Protein AF-0000000075862218 (afdb_homodimer)

Sequence (554 aa):
MSHSSHFPHQEPYKLECKPVGLCVIINNKNFMKKKPREGTDKDAESLAEVFSWLGFRILMCEDQESEKMKATLQYFASPGDLSQLQEFSAKEWSGSEFIDPQKAPEHGDAFICCVLSHGELGEVSGIDDKHLSIKEITRTFRETEDSPLTGKPKVFLIQACQGSMTPPGVKSAEQNLQCDSSKPETTADLVNVLVAIATVEDYKAGRDPYHGSWFIQSVCQKLKEGCLKGENISEIFTSVTDEVSKKDGRTKEGPFKQVPEIRSTLTKSLVLSPHHKMSHSSHFPHQEPYKLECKPVGLCVIINNKNFMKKKPREGTDKDAESLAEVFSWLGFRILMCEDQESEKMKATLQYFASPGDLSQLQEFSAKEWSGSEFIDPQKAPEHGDAFICCVLSHGELGEVSGIDDKHLSIKEITRTFRETEDSPLTGKPKVFLIQACQGSMTPPGVKSAEQNLQCDSSKPETTADLVNVLVAIATVEDYKAGRDPYHGSWFIQSVCQKLKEGCLKGENISEIFTSVTDEVSKKDGRTKEGPFKQVPEIRSTLTKSLVLSPHHK

Nearest PDB structures (foldseek):
  4ps1-assembly1_A  TM=8.649E-01  e=5.155E-24  Homo sapiens
  4ps1-assembly4_D  TM=8.665E-01  e=8.405E-24  Homo sapiens
  4jj7-assembly1_A  TM=8.562E-01  e=5.825E-24  Homo sapiens
  4m9r-assembly1_A  TM=9.096E-01  e=5.940E-23  Caenorhabditis elegans
  4ps1-assembly2_B  TM=8.650E-01  e=1.549E-23  Homo sapiens

Radius of gyration: 23.6 Å; Cα contacts (8 Å, |Δi|>4): 1228; chains: 2; bounding box: 57×70×73 Å

InterPro domains:
  IPR001309 Peptidase C14, p20 domain [PS50208] (19-165)
  IPR002138 Peptidase C14, caspase non-catalytic subunit p10 [PS50207] (192-274)
  IPR011600 Peptidase C14, caspase domain [PF00656] (21-78)
  IPR011600 Peptidase C14, caspase domain [PF00656] (104-270)
  IPR015917 Peptidase C14A, caspase catalytic domain [PR00376] (19-32)
  IPR015917 Peptidase C14A, caspase catalytic domain [PR00376] (146-164)
  IPR015917 Peptidase C14A, caspase catalytic domain [PR00376] (205-216)
  IPR015917 Peptidase C14A, caspase catalytic domain [PR00376] (264-273)
  IPR015917 Peptidase C14A, caspase catalytic domain [SM00115] (12-274)
  IPR029030 Caspase-like domain superfamily [SSF52129] (11-274)
  IPR033139 Peptidase family C14A, cysteine active site [PS01122] (152-163)

Structure (mmCIF, N/CA/C/O backbone):
data_AF-0000000075862218-model_v1
#
loop_
_entity.id
_entity.type
_entity.pdbx_description
1 polymer Caspase-8-like
#
loop_
_atom_site.group_PDB
_atom_site.id
_atom_site.type_symbol
_atom_site.label_atom_id
_atom_site.label_alt_id
_atom_site.label_comp_id
_atom_site.label_asym_id
_atom_site.label_entity_id
_atom_site.label_seq_id
_atom_site.pdbx_PDB_ins_code
_atom_site.Cartn_x
_atom_site.Cartn_y
_atom_site.Cartn_z
_atom_site.occupancy
_atom_site.B_iso_or_equiv
_atom_site.auth_seq_id
_atom_site.auth_comp_id
_atom_site.auth_asym_id
_atom_site.auth_atom_id
_atom_site.pdbx_PDB_model_num
ATOM 1 N N . MET A 1 1 ? 27.031 -26.641 18.266 1 25.59 1 MET A N 1
ATOM 2 C CA . MET A 1 1 ? 27.125 -25.188 18.453 1 25.59 1 MET A CA 1
ATOM 3 C C . MET A 1 1 ? 26.062 -24.453 17.641 1 25.59 1 MET A C 1
ATOM 5 O O . MET A 1 1 ? 26.094 -24.516 16.406 1 25.59 1 MET A O 1
ATOM 9 N N . SER A 1 2 ? 24.781 -24.484 18 1 28.08 2 SER A N 1
ATOM 10 C CA . SER A 1 2 ? 23.531 -24.094 17.359 1 28.08 2 SER A CA 1
ATOM 11 C C . SER A 1 2 ? 23.578 -22.641 16.922 1 28.08 2 SER A C 1
ATOM 13 O O . SER A 1 2 ? 23.703 -21.734 17.734 1 28.08 2 SER A O 1
ATOM 15 N N . HIS A 1 3 ? 24.422 -22.312 15.914 1 32.09 3 HIS A N 1
ATOM 16 C CA . HIS A 1 3 ? 24.594 -20.938 15.453 1 32.09 3 HIS A CA 1
ATOM 17 C C . HIS A 1 3 ? 23.234 -20.234 15.32 1 32.09 3 HIS A C 1
ATOM 19 O O . HIS A 1 3 ? 22.422 -20.594 14.461 1 32.09 3 HIS A O 1
ATOM 25 N N . SER A 1 4 ? 22.578 -19.891 16.328 1 35.53 4 SER A N 1
ATOM 26 C CA . SER A 1 4 ? 21.406 -19.016 16.406 1 35.53 4 SER A CA 1
ATOM 27 C C . SER A 1 4 ? 21.547 -17.828 15.453 1 35.53 4 SER A C 1
ATOM 29 O O . SER A 1 4 ? 22.344 -16.922 15.695 1 35.53 4 SER A O 1
ATOM 31 N N . SER A 1 5 ? 21.797 -18 14.156 1 39.19 5 SER A N 1
ATOM 32 C CA . SER A 1 5 ? 21.969 -16.953 13.148 1 39.19 5 SER A CA 1
ATOM 33 C C . SER A 1 5 ? 20.969 -15.828 13.336 1 39.19 5 SER A C 1
ATOM 35 O O . SER A 1 5 ? 19.766 -16.031 13.18 1 39.19 5 SER A O 1
ATOM 37 N N . HIS A 1 6 ? 21.109 -14.977 14.297 1 42.72 6 HIS A N 1
ATOM 38 C CA . HIS A 1 6 ? 20.406 -13.742 14.648 1 42.72 6 HIS A CA 1
ATOM 39 C C . HIS A 1 6 ? 20.219 -12.852 13.422 1 42.72 6 HIS A C 1
ATOM 41 O O . HIS A 1 6 ? 21.188 -12.352 12.859 1 42.72 6 HIS A O 1
ATOM 47 N N . PHE A 1 7 ? 19.438 -13.195 12.562 1 52.91 7 PHE A N 1
ATOM 48 C CA . PHE A 1 7 ? 19.188 -12.289 11.453 1 52.91 7 PHE A CA 1
ATOM 49 C C . PHE A 1 7 ? 18.844 -10.898 11.953 1 52.91 7 PHE A C 1
ATOM 51 O O . PHE A 1 7 ? 18.016 -10.742 12.859 1 52.91 7 PHE A O 1
ATOM 58 N N . PRO A 1 8 ? 19.75 -9.93 11.812 1 53.91 8 PRO A N 1
ATOM 59 C CA . PRO A 1 8 ? 19.469 -8.57 12.281 1 53.91 8 PRO A CA 1
ATOM 60 C C . PRO A 1 8 ? 18.109 -8.055 11.812 1 53.91 8 PRO A C 1
ATOM 62 O O . PRO A 1 8 ? 17.688 -8.359 10.695 1 53.91 8 PRO A O 1
ATOM 65 N N . HIS A 1 9 ? 17.203 -7.855 12.734 1 67.25 9 HIS A N 1
ATOM 66 C CA . HIS A 1 9 ? 15.953 -7.164 12.422 1 67.25 9 HIS A CA 1
ATOM 67 C C . HIS A 1 9 ? 16.219 -5.77 11.875 1 67.25 9 HIS A C 1
ATOM 69 O O . HIS A 1 9 ? 17.203 -5.125 12.25 1 67.25 9 HIS A O 1
ATOM 75 N N . GLN A 1 10 ? 15.602 -5.438 10.812 1 76.31 10 GLN A N 1
ATOM 76 C CA . GLN A 1 10 ? 15.727 -4.082 10.289 1 76.31 10 GLN A CA 1
ATOM 77 C C . GLN A 1 10 ? 15.367 -3.047 11.352 1 76.31 10 GLN A C 1
ATOM 79 O O . GLN A 1 10 ? 14.336 -3.162 12.023 1 76.31 10 GLN A O 1
ATOM 84 N N . GLU A 1 11 ? 16.312 -2.141 11.609 1 88.94 11 GLU A N 1
ATOM 85 C CA . GLU A 1 11 ? 16.109 -1.058 12.562 1 88.94 11 GLU A CA 1
ATOM 86 C C . GLU A 1 11 ? 14.984 -0.128 12.102 1 88.94 11 GLU A C 1
ATOM 88 O O . GLU A 1 11 ? 14.922 0.237 10.922 1 88.94 11 GLU A O 1
ATOM 93 N N . PRO A 1 12 ? 14.109 0.202 13.016 1 95.81 12 PRO A N 1
ATOM 94 C CA . PRO A 1 12 ? 13.055 1.161 12.688 1 95.81 12 PRO A CA 1
ATOM 95 C C . PRO A 1 12 ? 13.594 2.568 12.438 1 95.81 12 PRO A C 1
ATOM 97 O O . PRO A 1 12 ? 14.781 2.828 12.656 1 95.81 12 PRO A O 1
ATOM 100 N N . TYR A 1 13 ? 12.75 3.436 11.867 1 97.69 13 TYR A N 1
ATOM 101 C CA . TYR A 1 13 ? 13.102 4.848 11.758 1 97.69 13 TYR A CA 1
ATOM 102 C C . TYR A 1 13 ? 13.461 5.422 13.125 1 97.69 13 TYR A C 1
ATOM 104 O O . TYR A 1 13 ? 12.797 5.121 14.125 1 97.69 13 TYR A O 1
ATOM 112 N N . LYS A 1 14 ? 14.484 6.234 13.18 1 95.69 14 LYS A N 1
ATOM 113 C CA . LYS A 1 14 ? 14.867 6.906 14.414 1 95.69 14 LYS A CA 1
ATOM 114 C C . LYS A 1 14 ? 14.078 8.203 14.602 1 95.69 14 LYS A C 1
ATOM 116 O O . LYS A 1 14 ? 14.164 9.109 13.781 1 95.69 14 LYS A O 1
ATOM 121 N N . LEU A 1 15 ? 13.305 8.227 15.609 1 96.25 15 LEU A N 1
ATOM 122 C CA . LEU A 1 15 ? 12.516 9.398 15.961 1 96.25 15 LEU A CA 1
ATOM 123 C C . LEU A 1 15 ? 13.016 10.031 17.25 1 96.25 15 LEU A C 1
ATOM 125 O O . LEU A 1 15 ? 12.523 9.711 18.328 1 96.25 15 LEU A O 1
ATOM 129 N N . GLU A 1 16 ? 13.93 10.969 17.141 1 93.88 16 GLU A N 1
ATOM 130 C CA . GLU A 1 16 ? 14.641 11.461 18.312 1 93.88 16 GLU A CA 1
ATOM 131 C C . GLU A 1 16 ? 14.406 12.961 18.516 1 93.88 16 GLU A C 1
ATOM 133 O O . GLU A 1 16 ? 14.633 13.484 19.609 1 93.88 16 GLU A O 1
ATOM 138 N N . CYS A 1 17 ? 13.961 13.602 17.516 1 93.25 17 CYS A N 1
ATOM 139 C CA . CYS A 1 17 ? 13.727 15.039 17.609 1 93.25 17 CYS A CA 1
ATOM 140 C C . CYS A 1 17 ? 12.539 15.336 18.531 1 93.25 17 CYS A C 1
ATOM 142 O O . CYS A 1 17 ? 11.664 14.484 18.719 1 93.25 17 CYS A O 1
ATOM 144 N N . LYS A 1 18 ? 12.586 16.547 19.156 1 93.12 18 LYS A N 1
ATOM 145 C CA . LYS A 1 18 ? 11.461 17.109 19.906 1 93.12 18 LYS A CA 1
ATOM 146 C C . LYS A 1 18 ? 11.102 18.5 19.406 1 93.12 18 LYS A C 1
ATOM 148 O O . LYS A 1 18 ? 11.891 19.438 19.531 1 93.12 18 LYS A O 1
ATOM 153 N N . PRO A 1 19 ? 9.953 18.641 18.828 1 94.56 19 PRO A N 1
ATOM 154 C CA . PRO A 1 19 ? 8.914 17.672 18.484 1 94.56 19 PRO A CA 1
ATOM 155 C C . PRO A 1 19 ? 9.398 16.594 17.516 1 94.56 19 PRO A C 1
ATOM 157 O O . PRO A 1 19 ? 10.328 16.828 16.734 1 94.56 19 PRO A O 1
ATOM 160 N N . VAL A 1 20 ? 8.719 15.438 17.547 1 96.5 20 VAL A N 1
ATOM 161 C CA . VAL A 1 20 ? 9.062 14.289 16.719 1 96.5 20 VAL A CA 1
ATOM 162 C C . VAL A 1 20 ? 9.023 14.68 15.234 1 96.5 20 VAL A C 1
ATOM 164 O O . VAL A 1 20 ? 9.867 14.25 14.453 1 96.5 20 VAL A O 1
ATOM 167 N N . GLY A 1 21 ? 7.984 15.484 14.922 1 96.81 21 GLY A N 1
ATOM 168 C CA . GLY A 1 21 ? 7.805 15.93 13.547 1 96.81 21 GLY A CA 1
ATOM 169 C C . GLY A 1 21 ? 6.648 16.891 13.383 1 96.81 21 GLY A C 1
ATOM 170 O O . GLY A 1 21 ? 6.203 17.516 14.352 1 96.81 21 GLY A O 1
ATOM 171 N N . LEU A 1 22 ? 6.344 17.078 12.164 1 97.38 22 LEU A N 1
ATOM 172 C CA . LEU A 1 22 ? 5.289 18.016 11.789 1 97.38 22 LEU A CA 1
ATOM 173 C C . LEU A 1 22 ? 4.09 17.266 11.211 1 97.38 22 LEU A C 1
ATOM 175 O O . LEU A 1 22 ? 4.254 16.344 10.406 1 97.38 22 LEU A O 1
ATOM 179 N N . CYS A 1 23 ? 2.883 17.578 11.695 1 98.25 23 CYS A N 1
ATOM 180 C CA . CYS A 1 23 ? 1.622 17.125 11.125 1 98.25 23 CYS A CA 1
ATOM 181 C C . CYS A 1 23 ? 0.844 18.281 10.516 1 98.25 23 CYS A C 1
ATOM 183 O O . CYS A 1 23 ? 0.515 19.25 11.211 1 98.25 23 CYS A O 1
ATOM 185 N N . VAL A 1 24 ? 0.596 18.203 9.258 1 98.19 24 VAL A N 1
ATOM 186 C CA . VAL A 1 24 ? -0.152 19.234 8.555 1 98.19 24 VAL A CA 1
ATOM 187 C C . VAL A 1 24 ? -1.533 18.703 8.172 1 98.19 24 VAL A C 1
ATOM 189 O O . VAL A 1 24 ? -1.651 17.625 7.586 1 98.19 24 VAL A O 1
ATOM 192 N N . ILE A 1 25 ? -2.562 19.438 8.516 1 98.56 25 ILE A N 1
ATOM 193 C CA . ILE A 1 25 ? -3.938 19.078 8.18 1 98.56 25 ILE A CA 1
ATOM 194 C C . ILE A 1 25 ? -4.52 20.109 7.219 1 98.56 25 ILE A C 1
ATOM 196 O O . ILE A 1 25 ? -4.562 21.312 7.527 1 98.56 25 ILE A O 1
ATOM 200 N N . ILE A 1 26 ? -4.832 19.734 6.078 1 98.12 26 ILE A N 1
ATOM 201 C CA . ILE A 1 26 ? -5.652 20.547 5.191 1 98.12 26 ILE A CA 1
ATOM 202 C C . ILE A 1 26 ? -7.121 20.141 5.324 1 98.12 26 ILE A C 1
ATOM 204 O O . ILE A 1 26 ? -7.496 19.031 4.941 1 98.12 26 ILE A O 1
ATOM 208 N N . ASN A 1 27 ? -7.961 20.984 5.848 1 97.81 27 ASN A N 1
ATOM 209 C CA . ASN A 1 27 ? -9.367 20.703 6.121 1 97.81 27 ASN A CA 1
ATOM 210 C C . ASN A 1 27 ? -10.289 21.562 5.25 1 97.81 27 ASN A C 1
ATOM 212 O O . ASN A 1 27 ? -10.633 22.688 5.621 1 97.81 27 ASN A O 1
ATOM 216 N N . ASN A 1 28 ? -10.688 21 4.137 1 96.88 28 ASN A N 1
ATOM 217 C CA . ASN A 1 28 ? -11.633 21.688 3.26 1 96.88 28 ASN A CA 1
ATOM 218 C C . ASN A 1 28 ? -13.078 21.359 3.631 1 96.88 28 ASN A C 1
ATOM 220 O O . ASN A 1 28 ? -13.523 20.219 3.473 1 96.88 28 ASN A O 1
ATOM 224 N N . LYS A 1 29 ? -13.789 22.297 4.07 1 96.12 29 LYS A N 1
ATOM 225 C CA . LYS A 1 29 ? -15.148 22.094 4.574 1 96.12 29 LYS A CA 1
ATOM 226 C C . LYS A 1 29 ? -16.172 22.797 3.699 1 96.12 29 LYS A C 1
ATOM 228 O O . LYS A 1 29 ? -17.156 22.188 3.26 1 96.12 29 LYS A O 1
ATOM 233 N N . ASN A 1 30 ? -15.938 24.031 3.422 1 96.31 30 ASN A N 1
ATOM 234 C CA . ASN A 1 30 ? -16.922 24.875 2.738 1 96.31 30 ASN A CA 1
ATOM 235 C C . ASN A 1 30 ? -16.609 25 1.249 1 96.31 30 ASN A C 1
ATOM 237 O O . ASN A 1 30 ? -15.93 25.938 0.832 1 96.31 30 ASN A O 1
ATOM 241 N N . PHE A 1 31 ? -17.203 24.234 0.457 1 95.25 31 PHE A N 1
ATOM 242 C CA . PHE A 1 31 ? -16.984 24.219 -0.984 1 95.25 31 PHE A CA 1
ATOM 243 C C . PHE A 1 31 ? -17.891 25.219 -1.687 1 95.25 31 PHE A C 1
ATOM 245 O O . PHE A 1 31 ? -18.984 25.531 -1.187 1 95.25 31 PHE A O 1
ATOM 252 N N . MET A 1 32 ? -17.453 25.641 -2.744 1 94.62 32 MET A N 1
ATOM 253 C CA . MET A 1 32 ? -18.188 26.672 -3.486 1 94.62 32 MET A CA 1
ATOM 254 C C . MET A 1 32 ? -19.406 26.078 -4.18 1 94.62 32 MET A C 1
ATOM 256 O O . MET A 1 32 ? -20.469 26.703 -4.234 1 94.62 32 MET A O 1
ATOM 260 N N . LYS A 1 33 ? -19.297 24.844 -4.691 1 90.75 33 LYS A N 1
ATOM 261 C CA . LYS A 1 33 ? -20.375 24.234 -5.469 1 90.75 33 LYS A CA 1
ATOM 262 C C . LYS A 1 33 ? -20.859 22.938 -4.824 1 90.75 33 LYS A C 1
ATOM 264 O O . LYS A 1 33 ? -22 22.531 -5.008 1 90.75 33 LYS A O 1
ATOM 269 N N . LYS A 1 34 ? -20.031 22.312 -4.121 1 87.81 34 LYS A N 1
ATOM 270 C CA . LYS A 1 34 ? -20.375 21.047 -3.484 1 87.81 34 LYS A CA 1
ATOM 271 C C . LYS A 1 34 ? -20.938 21.266 -2.082 1 87.81 34 LYS A C 1
ATOM 273 O O . LYS A 1 34 ? -20.781 22.344 -1.514 1 87.81 34 LYS A O 1
ATOM 278 N N . LYS A 1 35 ? -21.547 20.297 -1.551 1 86.5 35 LYS A N 1
ATOM 279 C CA . LYS A 1 35 ? -22.078 20.344 -0.193 1 86.5 35 LYS A CA 1
ATOM 280 C C . LYS A 1 35 ? -20.953 20.469 0.834 1 86.5 35 LYS A C 1
ATOM 282 O O . LYS A 1 35 ? -19.875 19.891 0.669 1 86.5 35 LYS A O 1
ATOM 287 N N . PRO A 1 36 ? -21.328 21.234 1.879 1 92.19 36 PRO A N 1
ATOM 288 C CA . PRO A 1 36 ? -20.328 21.312 2.955 1 92.19 36 PRO A CA 1
ATOM 289 C C . PRO A 1 36 ? -20.047 19.969 3.611 1 92.19 36 PRO A C 1
ATOM 291 O O . PRO A 1 36 ? -20.953 19.125 3.725 1 92.19 36 PRO A O 1
ATOM 294 N N . ARG A 1 37 ? -18.844 19.812 4.035 1 93.19 37 ARG A N 1
ATOM 295 C CA . ARG A 1 37 ? -18.422 18.562 4.668 1 93.19 37 ARG A CA 1
ATOM 296 C C . ARG A 1 37 ? -18.625 18.609 6.18 1 93.19 37 ARG A C 1
ATOM 298 O O . ARG A 1 37 ? -17.656 18.672 6.938 1 93.19 37 ARG A O 1
ATOM 305 N N . GLU A 1 38 ? -19.828 18.406 6.562 1 90.5 38 GLU A N 1
ATOM 306 C CA . GLU A 1 38 ? -20.141 18.406 7.992 1 90.5 38 GLU A CA 1
ATOM 307 C C . GLU A 1 38 ? -19.438 17.25 8.703 1 90.5 38 GLU A C 1
ATOM 309 O O . GLU A 1 38 ? -19.375 16.125 8.18 1 90.5 38 GLU A O 1
ATOM 314 N N . GLY A 1 39 ? -18.859 17.5 9.883 1 91.62 39 GLY A N 1
ATOM 315 C CA . GLY A 1 39 ? -18.188 16.469 10.656 1 91.62 39 GLY A CA 1
ATOM 316 C C . GLY A 1 39 ? -16.672 16.484 10.492 1 91.62 39 GLY A C 1
ATOM 317 O O . GLY A 1 39 ? -15.961 15.867 11.281 1 91.62 39 GLY A O 1
ATOM 318 N N . THR A 1 40 ? -16.219 17.234 9.445 1 95.12 40 THR A N 1
ATOM 319 C CA . THR A 1 40 ? -14.789 17.219 9.141 1 95.12 40 THR A CA 1
ATOM 320 C C . THR A 1 40 ? -13.992 17.891 10.266 1 95.12 40 THR A C 1
ATOM 322 O O . THR A 1 40 ? -12.836 17.531 10.5 1 95.12 40 THR A O 1
ATOM 325 N N . ASP A 1 41 ? -14.625 18.797 11 1 95.44 41 ASP A N 1
ATOM 326 C CA . ASP A 1 41 ? -13.945 19.453 12.117 1 95.44 41 ASP A CA 1
ATOM 327 C C . ASP A 1 41 ? -13.641 18.453 13.227 1 95.44 41 ASP A C 1
ATOM 329 O O . ASP A 1 41 ? -12.625 18.578 13.922 1 95.44 41 ASP A O 1
ATOM 333 N N . LYS A 1 42 ? -14.555 17.531 13.383 1 96 42 LYS A N 1
ATOM 334 C CA . LYS A 1 42 ? -14.297 16.484 14.367 1 96 42 LYS A CA 1
ATOM 335 C C . LYS A 1 42 ? -13.086 15.641 13.969 1 96 42 LYS A C 1
ATOM 337 O O . LYS A 1 42 ? -12.289 15.25 14.82 1 96 42 LYS A O 1
ATOM 342 N N . ASP A 1 43 ? -12.961 15.344 12.68 1 97.44 43 ASP A N 1
ATOM 343 C CA . ASP A 1 43 ? -11.797 14.625 12.18 1 97.44 43 ASP A CA 1
ATOM 344 C C . ASP A 1 43 ? -10.508 15.406 12.453 1 97.44 43 ASP A C 1
ATOM 346 O O . ASP A 1 43 ? -9.531 14.852 12.945 1 97.44 43 ASP A O 1
ATOM 350 N N . ALA A 1 44 ? -10.555 16.688 12.141 1 97.81 44 ALA A N 1
ATOM 351 C CA . ALA A 1 44 ? -9.383 17.531 12.344 1 97.81 44 ALA A CA 1
ATOM 352 C C . ALA A 1 44 ? -8.977 17.562 13.812 1 97.81 44 ALA A C 1
ATOM 354 O O . ALA A 1 44 ? -7.789 17.469 14.141 1 97.81 44 ALA A O 1
ATOM 355 N N . GLU A 1 45 ? -9.914 17.688 14.664 1 97.69 45 GLU A N 1
ATOM 356 C CA . GLU A 1 45 ? -9.648 17.719 16.094 1 97.69 45 GLU A CA 1
ATOM 357 C C . GLU A 1 45 ? -9.055 16.391 16.578 1 97.69 45 GLU A C 1
ATOM 359 O O . GLU A 1 45 ? -8.102 16.375 17.359 1 97.69 45 GLU A O 1
ATOM 364 N N . SER A 1 46 ? -9.672 15.305 16.156 1 98 46 SER A N 1
ATOM 365 C CA . SER A 1 46 ? -9.18 13.984 16.531 1 98 46 SER A CA 1
ATOM 366 C C . SER A 1 46 ? -7.742 13.781 16.078 1 98 46 SER A C 1
ATOM 368 O O . SER A 1 46 ? -6.914 13.258 16.828 1 98 46 SER A O 1
ATOM 370 N N . LEU A 1 47 ? -7.48 14.203 14.859 1 98.69 47 LEU A N 1
ATOM 371 C CA . LEU A 1 47 ? -6.125 14.102 14.328 1 98.69 47 LEU A CA 1
ATOM 372 C C . LEU A 1 47 ? -5.16 14.953 15.156 1 98.69 47 LEU A C 1
ATOM 374 O O . LEU A 1 47 ? -4.066 14.5 15.492 1 98.69 47 LEU A O 1
ATOM 378 N N . ALA A 1 48 ? -5.57 16.141 15.445 1 98.5 48 ALA A N 1
ATOM 379 C CA . ALA A 1 48 ? -4.723 17.031 16.234 1 98.5 48 ALA A CA 1
ATOM 380 C C . ALA A 1 48 ? -4.41 16.438 17.609 1 98.5 48 ALA A C 1
ATOM 382 O O . ALA A 1 48 ? -3.264 16.453 18.047 1 98.5 48 ALA A O 1
ATOM 383 N N . GLU A 1 49 ? -5.395 15.891 18.172 1 97.94 49 GLU A N 1
ATOM 384 C CA . GLU A 1 49 ? -5.23 15.312 19.5 1 97.94 49 GLU A CA 1
ATOM 385 C C . GLU A 1 49 ? -4.262 14.133 19.469 1 97.94 49 GLU A C 1
ATOM 387 O O . GLU A 1 49 ? -3.328 14.07 20.281 1 97.94 49 GLU A O 1
ATOM 392 N N . VAL A 1 50 ? -4.469 13.242 18.578 1 98.19 50 VAL A N 1
ATOM 393 C CA . VAL A 1 50 ? -3.688 12.008 18.594 1 98.19 50 VAL A CA 1
ATOM 394 C C . VAL A 1 50 ? -2.244 12.305 18.188 1 98.19 50 VAL A C 1
ATOM 396 O O . VAL A 1 50 ? -1.305 11.789 18.797 1 98.19 50 VAL A O 1
ATOM 399 N N . PHE A 1 51 ? -2.008 13.133 17.203 1 98.25 51 PHE A N 1
ATOM 400 C CA . PHE A 1 51 ? -0.64 13.383 16.766 1 98.25 51 PHE A CA 1
ATOM 401 C C . PHE A 1 51 ? 0.079 14.312 17.734 1 98.25 51 PHE A C 1
ATOM 403 O O . PHE A 1 51 ? 1.306 14.266 17.859 1 98.25 51 PHE A O 1
ATOM 410 N N . SER A 1 52 ? -0.707 15.156 18.422 1 97.44 52 SER A N 1
ATOM 411 C CA . SER A 1 52 ? -0.096 15.875 19.531 1 97.44 52 SER A CA 1
ATOM 412 C C . SER A 1 52 ? 0.373 14.914 20.625 1 97.44 52 SER A C 1
ATOM 414 O O . SER A 1 52 ? 1.481 15.055 21.141 1 97.44 52 SER A O 1
ATOM 416 N N . TRP A 1 53 ? -0.484 13.977 20.922 1 97.25 53 TRP A N 1
ATOM 417 C CA . TRP A 1 53 ? -0.169 12.945 21.906 1 97.25 53 TRP A CA 1
ATOM 418 C C . TRP A 1 53 ? 1.063 12.156 21.469 1 97.25 53 TRP A C 1
ATOM 420 O O . TRP A 1 53 ? 1.847 11.711 22.328 1 97.25 53 TRP A O 1
ATOM 430 N N . LEU A 1 54 ? 1.297 12.031 20.219 1 97.88 54 LEU A N 1
ATOM 431 C CA . LEU A 1 54 ? 2.426 11.281 19.688 1 97.88 54 LEU A CA 1
ATOM 432 C C . LEU A 1 54 ? 3.654 12.172 19.531 1 97.88 54 LEU A C 1
ATOM 434 O O . LEU A 1 54 ? 4.688 11.734 19.031 1 97.88 54 LEU A O 1
ATOM 438 N N . GLY A 1 55 ? 3.545 13.5 19.859 1 96.88 55 GLY A N 1
ATOM 439 C CA . GLY A 1 55 ? 4.703 14.367 19.969 1 96.88 55 GLY A CA 1
ATOM 440 C C . GLY A 1 55 ? 4.926 15.219 18.734 1 96.88 55 GLY A C 1
ATOM 441 O O . GLY A 1 55 ? 6.012 15.773 18.531 1 96.88 55 GLY A O 1
ATOM 442 N N . PHE A 1 56 ? 3.885 15.359 17.906 1 97.56 56 PHE A N 1
ATOM 443 C CA . PHE A 1 56 ? 4.004 16.172 16.703 1 97.56 56 PHE A CA 1
ATOM 444 C C . PHE A 1 56 ? 3.529 17.594 16.969 1 97.56 56 PHE A C 1
ATOM 446 O O . PHE A 1 56 ? 2.715 17.828 17.875 1 97.56 56 PHE A O 1
ATOM 453 N N . ARG A 1 57 ? 4.117 18.484 16.219 1 97.12 57 ARG A N 1
ATOM 454 C CA . ARG A 1 57 ? 3.516 19.812 16.062 1 97.12 57 ARG A CA 1
ATOM 455 C C . ARG A 1 57 ? 2.439 19.797 14.984 1 97.12 57 ARG A C 1
ATOM 457 O O . ARG A 1 57 ? 2.66 19.266 13.891 1 97.12 57 ARG A O 1
ATOM 464 N N . ILE A 1 58 ? 1.242 20.359 15.266 1 97.94 58 ILE A N 1
ATOM 465 C CA . ILE A 1 58 ? 0.115 20.219 14.352 1 97.94 58 ILE A CA 1
ATOM 466 C C . ILE A 1 58 ? -0.268 21.594 13.797 1 97.94 58 ILE A C 1
ATOM 468 O O . ILE A 1 58 ? -0.589 22.516 14.555 1 97.94 58 ILE A O 1
ATOM 472 N N . LEU A 1 59 ? -0.242 21.719 12.523 1 97.56 59 LEU A N 1
ATOM 473 C CA . LEU A 1 59 ? -0.709 22.906 11.82 1 97.56 59 LEU A CA 1
ATOM 474 C C . LEU A 1 59 ? -1.878 22.578 10.898 1 97.56 59 LEU A C 1
ATOM 476 O O . LEU A 1 59 ? -1.882 21.531 10.25 1 97.56 59 LEU A O 1
ATOM 480 N N . MET A 1 60 ? -2.846 23.422 10.844 1 97.88 60 MET A N 1
ATOM 481 C CA . MET A 1 60 ? -4.035 23.188 10.031 1 97.88 60 MET A CA 1
ATOM 482 C C . MET A 1 60 ? -4.305 24.359 9.102 1 97.88 60 MET A C 1
ATOM 484 O O . MET A 1 60 ? -4.172 25.516 9.516 1 97.88 60 MET A O 1
ATOM 488 N N . CYS A 1 61 ? -4.547 24.125 7.875 1 97.25 61 CYS A N 1
ATOM 489 C CA . CYS A 1 61 ? -5.035 25.078 6.891 1 97.25 61 CYS A CA 1
ATOM 490 C C . CYS A 1 61 ? -6.449 24.734 6.441 1 97.25 61 CYS A C 1
ATOM 492 O O . CYS A 1 61 ? -6.703 23.609 5.996 1 97.25 61 CYS A O 1
ATOM 494 N N . GLU A 1 62 ? -7.344 25.672 6.488 1 96.5 62 GLU A N 1
ATOM 495 C CA . GLU A 1 62 ? -8.75 25.406 6.191 1 96.5 62 GLU A CA 1
ATOM 496 C C . GLU A 1 62 ? -9.148 25.984 4.84 1 96.5 62 GLU A C 1
ATOM 498 O O . GLU A 1 62 ? -8.625 27.016 4.422 1 96.5 62 GLU A O 1
ATOM 503 N N . ASP A 1 63 ? -10.039 25.297 4.184 1 96.44 63 ASP A N 1
ATOM 504 C CA . ASP A 1 63 ? -10.773 25.766 3.01 1 96.44 63 ASP A CA 1
ATOM 505 C C . ASP A 1 63 ? -9.828 26.375 1.98 1 96.44 63 ASP A C 1
ATOM 507 O O . ASP A 1 63 ? -9.977 27.547 1.611 1 96.44 63 ASP A O 1
ATOM 511 N N . GLN A 1 64 ? -9 25.5 1.517 1 96.94 64 GLN A N 1
ATOM 512 C CA . GLN A 1 64 ? -8.008 25.906 0.525 1 96.94 64 GLN A CA 1
ATOM 513 C C . GLN A 1 64 ? -8.492 25.594 -0.891 1 96.94 64 GLN A C 1
ATOM 515 O O . GLN A 1 64 ? -8.992 24.5 -1.154 1 96.94 64 GLN A O 1
ATOM 520 N N . GLU A 1 65 ? -8.336 26.578 -1.778 1 96.88 65 GLU A N 1
ATOM 521 C CA . GLU A 1 65 ? -8.484 26.297 -3.201 1 96.88 65 GLU A CA 1
ATOM 522 C C . GLU A 1 65 ? -7.344 25.422 -3.711 1 96.88 65 GLU A C 1
ATOM 524 O O . GLU A 1 65 ? -6.316 25.281 -3.045 1 96.88 65 GLU A O 1
ATOM 529 N N . SER A 1 66 ? -7.531 24.859 -4.855 1 96.88 66 SER A N 1
ATOM 530 C CA . SER A 1 66 ? -6.578 23.906 -5.402 1 96.88 66 SER A CA 1
ATOM 531 C C . SER A 1 66 ? -5.176 24.5 -5.48 1 96.88 66 SER A C 1
ATOM 533 O O . SER A 1 66 ? -4.207 23.891 -5.023 1 96.88 66 SER A O 1
ATOM 535 N N . GLU A 1 67 ? -5.059 25.719 -6.031 1 96.25 67 GLU A N 1
ATOM 536 C CA . GLU A 1 67 ? -3.752 26.359 -6.172 1 96.25 67 GLU A CA 1
ATOM 537 C C . GLU A 1 67 ? -3.154 26.703 -4.812 1 96.25 67 GLU A C 1
ATOM 539 O O . GLU A 1 67 ? -1.938 26.641 -4.625 1 96.25 67 GLU A O 1
ATOM 544 N N . LYS A 1 68 ? -3.979 27.109 -3.936 1 96 68 LYS A N 1
ATOM 545 C CA . LYS A 1 68 ? -3.506 27.406 -2.586 1 96 68 LYS A CA 1
ATOM 546 C C . LYS A 1 68 ? -3.02 26.141 -1.884 1 96 68 LYS A C 1
ATOM 548 O O . LYS A 1 68 ? -2.027 26.172 -1.152 1 96 68 LYS A O 1
ATOM 553 N N . MET A 1 69 ? -3.715 25.016 -2.051 1 96.88 69 MET A N 1
ATOM 554 C CA . MET A 1 69 ? -3.254 23.734 -1.512 1 96.88 69 MET A CA 1
ATOM 555 C C . MET A 1 69 ? -1.849 23.406 -2.004 1 96.88 69 MET A C 1
ATOM 557 O O . MET A 1 69 ? -0.989 23 -1.221 1 96.88 69 MET A O 1
ATOM 561 N N . LYS A 1 70 ? -1.684 23.594 -3.289 1 96.31 70 LYS A N 1
ATOM 562 C CA . LYS A 1 70 ? -0.378 23.328 -3.887 1 96.31 70 LYS A CA 1
ATOM 563 C C . LYS A 1 70 ? 0.706 24.188 -3.246 1 96.31 70 LYS A C 1
ATOM 565 O O . LYS A 1 70 ? 1.777 23.688 -2.896 1 96.31 70 LYS A O 1
ATOM 570 N N . ALA A 1 71 ? 0.399 25.453 -3.098 1 95.44 71 ALA A N 1
ATOM 571 C CA . ALA A 1 71 ? 1.35 26.391 -2.5 1 95.44 71 ALA A CA 1
ATOM 572 C C . ALA A 1 71 ? 1.63 26.031 -1.044 1 95.44 71 ALA A C 1
ATOM 574 O O . ALA A 1 71 ? 2.773 26.109 -0.587 1 95.44 71 ALA A O 1
ATOM 575 N N . THR A 1 72 ? 0.611 25.688 -0.356 1 95.62 72 THR A N 1
ATOM 576 C CA . THR A 1 72 ? 0.732 25.281 1.041 1 95.62 72 THR A CA 1
ATOM 577 C C . THR A 1 72 ? 1.641 24.062 1.175 1 95.62 72 THR A C 1
ATOM 579 O O . THR A 1 72 ? 2.549 24.047 2.008 1 95.62 72 THR A O 1
ATOM 582 N N . LEU A 1 73 ? 1.434 23.078 0.382 1 96.62 73 LEU A N 1
ATOM 583 C CA . LEU A 1 73 ? 2.23 21.859 0.407 1 96.62 73 LEU A CA 1
ATOM 584 C C . LEU A 1 73 ? 3.688 22.156 0.066 1 96.62 73 LEU A C 1
ATOM 586 O O . LEU A 1 73 ? 4.598 21.609 0.697 1 96.62 73 LEU A O 1
ATOM 590 N N . GLN A 1 74 ? 3.867 23.016 -0.88 1 94.38 74 GLN A N 1
ATOM 591 C CA . GLN A 1 74 ? 5.227 23.406 -1.244 1 94.38 74 GLN A CA 1
ATOM 592 C C . GLN A 1 74 ? 5.934 24.094 -0.079 1 94.38 74 GLN A C 1
ATOM 594 O O . GLN A 1 74 ? 7.117 23.844 0.166 1 94.38 74 GLN A O 1
ATOM 599 N N . TYR A 1 75 ? 5.199 24.938 0.56 1 94.44 75 TYR A N 1
ATOM 600 C CA . TYR A 1 75 ? 5.762 25.625 1.726 1 94.44 75 TYR A CA 1
ATOM 601 C C . TYR A 1 75 ? 6.219 24.609 2.771 1 94.44 75 TYR A C 1
ATOM 603 O O . TYR A 1 75 ? 7.328 24.703 3.295 1 94.44 75 TYR A O 1
ATOM 611 N N . PHE A 1 76 ? 5.398 23.578 3.043 1 95.12 76 PHE A N 1
ATOM 612 C CA . PHE A 1 76 ? 5.688 22.641 4.121 1 95.12 76 PHE A CA 1
ATOM 613 C C . PHE A 1 76 ? 6.762 21.641 3.697 1 95.12 76 PHE A C 1
ATOM 615 O O . PHE A 1 76 ? 7.363 20.969 4.543 1 95.12 76 PHE A O 1
ATOM 622 N N . ALA A 1 77 ? 6.953 21.453 2.398 1 94 77 ALA A N 1
ATOM 623 C CA . ALA A 1 77 ? 8.047 20.609 1.933 1 94 77 ALA A CA 1
ATOM 624 C C . ALA A 1 77 ? 9.398 21.219 2.291 1 94 77 ALA A C 1
ATOM 626 O O . ALA A 1 77 ? 10.352 20.484 2.582 1 94 77 ALA A O 1
ATOM 627 N N . SER A 1 78 ? 9.461 22.516 2.256 1 90.44 78 SER A N 1
ATOM 628 C CA . SER A 1 78 ? 10.633 23.281 2.67 1 90.44 78 SER A CA 1
ATOM 629 C C . SER A 1 78 ? 10.227 24.562 3.41 1 90.44 78 SER A C 1
ATOM 631 O O . SER A 1 78 ? 10.242 25.656 2.836 1 90.44 78 SER A O 1
ATOM 633 N N . PRO A 1 79 ? 9.945 24.328 4.684 1 87.62 79 PRO A N 1
ATOM 634 C CA . PRO A 1 79 ? 9.375 25.469 5.41 1 87.62 79 PRO A CA 1
ATOM 635 C C . PRO A 1 79 ? 10.32 26.672 5.477 1 87.62 79 PRO A C 1
ATOM 637 O O . PRO A 1 79 ? 11.539 26.484 5.621 1 87.62 79 PRO A O 1
ATOM 640 N N . GLY A 1 80 ? 9.766 27.844 5.227 1 80 80 GLY A N 1
ATOM 641 C CA . GLY A 1 80 ? 10.5 29.094 5.281 1 80 80 GLY A CA 1
ATOM 642 C C . GLY A 1 80 ? 10.086 29.984 6.441 1 80 80 GLY A C 1
ATOM 643 O O . GLY A 1 80 ? 9.953 29.516 7.574 1 80 80 GLY A O 1
ATOM 644 N N . ASP A 1 81 ? 9.742 31.219 6.055 1 80.69 81 ASP A N 1
ATOM 645 C CA . ASP A 1 81 ? 9.461 32.25 7.043 1 80.69 81 ASP A CA 1
ATOM 646 C C . ASP A 1 81 ? 8.055 32.094 7.621 1 80.69 81 ASP A C 1
ATOM 648 O O . ASP A 1 81 ? 7.145 31.641 6.938 1 80.69 81 ASP A O 1
ATOM 652 N N . LEU A 1 82 ? 7.883 32.531 8.812 1 83.06 82 LEU A N 1
ATOM 653 C CA . LEU A 1 82 ? 6.613 32.469 9.523 1 83.06 82 LEU A CA 1
ATOM 654 C C . LEU A 1 82 ? 5.559 33.312 8.805 1 83.06 82 LEU A C 1
ATOM 656 O O . LEU A 1 82 ? 4.375 32.969 8.805 1 83.06 82 LEU A O 1
ATOM 660 N N . SER A 1 83 ? 5.934 34.312 8.148 1 81.94 83 SER A N 1
ATOM 661 C CA . SER A 1 83 ? 5.008 35.219 7.492 1 81.94 83 SER A CA 1
ATOM 662 C C . SER A 1 83 ? 4.195 34.531 6.418 1 81.94 83 SER A C 1
ATOM 664 O O . SER A 1 83 ? 3.027 34.844 6.191 1 81.94 83 SER A O 1
ATOM 666 N N . GLN A 1 84 ? 4.699 33.531 5.883 1 83.19 84 GLN A N 1
ATOM 667 C CA . GLN A 1 84 ? 4.016 32.781 4.832 1 83.19 84 GLN A CA 1
ATOM 668 C C . GLN A 1 84 ? 2.904 31.922 5.406 1 83.19 84 GLN A C 1
ATOM 670 O O . GLN A 1 84 ? 1.892 31.672 4.746 1 83.19 84 GLN A O 1
ATOM 675 N N . LEU A 1 85 ? 3.01 31.484 6.578 1 85.75 85 LEU A N 1
ATOM 676 C CA . LEU A 1 85 ? 1.994 30.672 7.23 1 85.75 85 LEU A CA 1
ATOM 677 C C . LEU A 1 85 ? 0.687 31.438 7.383 1 85.75 85 LEU A C 1
ATOM 679 O O . LEU A 1 85 ? -0.396 30.859 7.27 1 85.75 85 LEU A O 1
ATOM 683 N N . GLN A 1 86 ? 0.791 32.719 7.57 1 77.62 86 GLN A N 1
ATOM 684 C CA . GLN A 1 86 ? -0.381 33.562 7.738 1 77.62 86 GLN A CA 1
ATOM 685 C C . GLN A 1 86 ? -1.156 33.719 6.43 1 77.62 86 GLN A C 1
ATOM 687 O O . GLN A 1 86 ? -2.387 33.781 6.434 1 77.62 86 GLN A O 1
ATOM 692 N N . GLU A 1 87 ? -0.362 33.656 5.367 1 81.56 87 GLU A N 1
ATOM 693 C CA . GLU A 1 87 ? -0.993 33.75 4.051 1 81.56 87 GLU A CA 1
ATOM 694 C C . GLU A 1 87 ? -1.863 32.5 3.781 1 81.56 87 GLU A C 1
ATOM 696 O O . GLU A 1 87 ? -2.865 32.594 3.068 1 81.56 87 GLU A O 1
ATOM 701 N N . PHE A 1 88 ? -1.488 31.469 4.52 1 86.12 88 PHE A N 1
ATOM 702 C CA . PHE A 1 88 ? -2.221 30.219 4.297 1 86.12 88 PHE A CA 1
ATOM 703 C C . PHE A 1 88 ? -3.295 30.031 5.363 1 86.12 88 PHE A C 1
ATOM 705 O O . PHE A 1 88 ? -3.973 29 5.387 1 86.12 88 PHE A O 1
ATOM 712 N N . SER A 1 89 ? -3.469 31.031 6.219 1 85.12 89 SER A N 1
ATOM 713 C CA . SER A 1 89 ? -4.422 30.969 7.32 1 85.12 89 SER A CA 1
ATOM 714 C C . SER A 1 89 ? -4.211 29.719 8.164 1 85.12 89 SER A C 1
ATOM 716 O O . SER A 1 89 ? -5.172 29.031 8.531 1 85.12 89 SER A O 1
ATOM 718 N N . ALA A 1 90 ? -2.934 29.484 8.367 1 94.25 90 ALA A N 1
ATOM 719 C CA . ALA A 1 90 ? -2.584 28.312 9.164 1 94.25 90 ALA A CA 1
ATOM 720 C C . ALA A 1 90 ? -2.875 28.547 10.648 1 94.25 90 ALA A C 1
ATOM 722 O O . ALA A 1 90 ? -2.674 29.641 11.156 1 94.25 90 ALA A O 1
ATOM 723 N N . LYS A 1 91 ? -3.402 27.578 11.312 1 96.5 91 LYS A N 1
ATOM 724 C CA . LYS A 1 91 ? -3.576 27.547 12.766 1 96.5 91 LYS A CA 1
ATOM 725 C C . LYS A 1 91 ? -2.77 26.406 13.383 1 96.5 91 LYS A C 1
ATOM 727 O O . LYS A 1 91 ? -2.395 25.453 12.695 1 96.5 91 LYS A O 1
ATOM 732 N N . GLU A 1 92 ? -2.467 26.578 14.617 1 96.88 92 GLU A N 1
ATOM 733 C CA . GLU A 1 92 ? -1.675 25.578 15.328 1 96.88 92 GLU A CA 1
ATOM 734 C C . GLU A 1 92 ? -2.436 25.016 16.516 1 96.88 92 GLU A C 1
ATOM 736 O O . GLU A 1 92 ? -3.082 25.766 17.266 1 96.88 92 GLU A O 1
ATOM 741 N N . TRP A 1 93 ? -2.344 23.719 16.688 1 97.19 93 TRP A N 1
ATOM 742 C CA . TRP A 1 93 ? -2.992 23.062 17.828 1 97.19 93 TRP A CA 1
ATOM 743 C C . TRP A 1 93 ? -2.246 23.359 19.125 1 97.19 93 TRP A C 1
ATOM 745 O O . TRP A 1 93 ? -1.033 23.156 19.203 1 97.19 93 TRP A O 1
ATOM 755 N N . SER A 1 94 ? -2.873 23.906 20.062 1 94.5 94 SER A N 1
ATOM 756 C CA . SER A 1 94 ? -2.344 24.188 21.391 1 94.5 94 SER A CA 1
ATOM 757 C C . SER A 1 94 ? -3.379 23.891 22.484 1 94.5 94 SER A C 1
ATOM 759 O O . SER A 1 94 ? -4.438 24.516 22.516 1 94.5 94 SER A O 1
ATOM 761 N N . GLY A 1 95 ? -3.002 22.953 23.297 1 90.81 95 GLY A N 1
ATOM 762 C CA . GLY A 1 95 ? -3.969 22.531 24.297 1 90.81 95 GLY A CA 1
ATOM 763 C C . GLY A 1 95 ? -5.137 21.766 23.719 1 90.81 95 GLY A C 1
ATOM 764 O O . GLY A 1 95 ? -5.008 20.578 23.391 1 90.81 95 GLY A O 1
ATOM 765 N N . SER A 1 96 ? -6.297 22.453 23.547 1 92.25 96 SER A N 1
ATOM 766 C CA . SER A 1 96 ? -7.492 21.781 23.031 1 92.25 96 SER A CA 1
ATOM 767 C C . SER A 1 96 ? -8.141 22.594 21.922 1 92.25 96 SER A C 1
ATOM 769 O O . SER A 1 96 ? -9.328 22.422 21.625 1 92.25 96 SER A O 1
ATOM 771 N N . GLU A 1 97 ? -7.242 23.531 21.375 1 94.88 97 GLU A N 1
ATOM 772 C CA . GLU A 1 97 ? -7.809 24.375 20.312 1 94.88 97 GLU A CA 1
ATOM 773 C C . GLU A 1 97 ? -6.742 24.781 19.297 1 94.88 97 GLU A C 1
ATOM 775 O O . GLU A 1 97 ? -5.547 24.656 19.562 1 94.88 97 GLU A O 1
ATOM 780 N N . PHE A 1 98 ? -7.172 25.281 18.219 1 95.81 98 PHE A N 1
ATOM 781 C CA . PHE A 1 98 ? -6.273 25.812 17.203 1 95.81 98 PHE A CA 1
ATOM 782 C C . PHE A 1 98 ? -6.113 27.328 17.375 1 95.81 98 PHE A C 1
ATOM 784 O O . PHE A 1 98 ? -7.102 28.062 17.422 1 95.81 98 PHE A O 1
ATOM 791 N N . ILE A 1 99 ? -4.875 27.812 17.422 1 94.88 99 ILE A N 1
ATOM 792 C CA . ILE A 1 99 ? -4.562 29.234 17.578 1 94.88 99 ILE A CA 1
ATOM 793 C C . ILE A 1 99 ? -3.57 29.656 16.5 1 94.88 99 ILE A C 1
ATOM 795 O O . ILE A 1 99 ? -3.113 28.844 15.695 1 94.88 99 ILE A O 1
ATOM 799 N N . ASP A 1 100 ? -3.207 30.891 16.516 1 93.38 100 ASP A N 1
ATOM 800 C CA . ASP A 1 100 ? -2.229 31.391 15.555 1 93.38 100 ASP A CA 1
ATOM 801 C C . ASP A 1 100 ? -0.835 30.844 15.859 1 93.38 100 ASP A C 1
ATOM 803 O O . ASP A 1 100 ? -0.427 30.781 17.016 1 93.38 100 ASP A O 1
ATOM 807 N N . PRO A 1 101 ? -0.189 30.391 14.828 1 93 101 PRO A N 1
ATOM 808 C CA . PRO A 1 101 ? 1.161 29.875 15.062 1 93 101 PRO A CA 1
ATOM 809 C C . PRO A 1 101 ? 2.119 30.953 15.586 1 93 101 PRO A C 1
ATOM 811 O O . PRO A 1 101 ? 2.043 32.094 15.172 1 93 101 PRO A O 1
ATOM 814 N N . GLN A 1 102 ? 3 30.547 16.391 1 87.31 102 GLN A N 1
ATOM 815 C CA . GLN A 1 102 ? 3.914 31.484 17.031 1 87.31 102 GLN A CA 1
ATOM 816 C C . GLN A 1 102 ? 5.309 31.391 16.422 1 87.31 102 GLN A C 1
ATOM 818 O O . GLN A 1 102 ? 6.098 32.344 16.516 1 87.31 102 GLN A O 1
ATOM 823 N N . LYS A 1 103 ? 5.621 30.281 15.867 1 89.62 103 LYS A N 1
ATOM 824 C CA . LYS A 1 103 ? 6.938 30.047 15.273 1 89.62 103 LYS A CA 1
ATOM 825 C C . LYS A 1 103 ? 6.816 29.344 13.93 1 89.62 103 LYS A C 1
ATOM 827 O O . LYS A 1 103 ? 5.832 28.656 13.672 1 89.62 103 LYS A O 1
ATOM 832 N N . ALA A 1 104 ? 7.832 29.516 13.148 1 90.06 104 ALA A N 1
ATOM 833 C CA . ALA A 1 104 ? 7.887 28.812 11.875 1 90.06 104 ALA A CA 1
ATOM 834 C C . ALA A 1 104 ? 8.023 27.297 12.094 1 90.06 104 ALA A C 1
ATOM 836 O O . ALA A 1 104 ? 8.695 26.859 13.031 1 90.06 104 ALA A O 1
ATOM 837 N N . PRO A 1 105 ? 7.426 26.609 11.242 1 91.5 105 PRO A N 1
ATOM 838 C CA . PRO A 1 105 ? 7.496 25.156 11.43 1 91.5 105 PRO A CA 1
ATOM 839 C C . PRO A 1 105 ? 8.852 24.578 11.031 1 91.5 105 PRO A C 1
ATOM 841 O O . PRO A 1 105 ? 9.508 25.094 10.125 1 91.5 105 PRO A O 1
ATOM 844 N N . GLU A 1 106 ? 9.266 23.609 11.703 1 90.75 106 GLU A N 1
ATOM 845 C CA . GLU A 1 106 ? 10.445 22.812 11.391 1 90.75 106 GLU A CA 1
ATOM 846 C C . GLU A 1 106 ? 10.102 21.328 11.32 1 90.75 106 GLU A C 1
ATOM 848 O O . GLU A 1 106 ? 9.289 20.828 12.102 1 90.75 106 GLU A O 1
ATOM 853 N N . HIS A 1 107 ? 10.906 20.812 10.391 1 93.12 107 HIS A N 1
ATOM 854 C CA . HIS A 1 107 ? 10.688 19.375 10.289 1 93.12 107 HIS A CA 1
ATOM 855 C C . HIS A 1 107 ? 11.414 18.625 11.398 1 93.12 107 HIS A C 1
ATOM 857 O O . HIS A 1 107 ? 12.438 19.094 11.898 1 93.12 107 HIS A O 1
ATOM 863 N N . GLY A 1 108 ? 10.992 17.703 11.859 1 94.75 108 GLY A N 1
ATOM 864 C CA . GLY A 1 108 ? 11.625 16.719 12.727 1 94.75 108 GLY A CA 1
ATOM 865 C C . GLY A 1 108 ? 12 15.445 12.008 1 94.75 108 GLY A C 1
ATOM 866 O O . GLY A 1 108 ? 12.555 15.484 10.906 1 94.75 108 GLY A O 1
ATOM 867 N N . ASP A 1 109 ? 11.672 14.375 12.656 1 97.25 109 ASP A N 1
ATOM 868 C CA . ASP A 1 109 ? 12.141 13.094 12.141 1 97.25 109 ASP A CA 1
ATOM 869 C C . ASP A 1 109 ? 11.055 12.406 11.312 1 97.25 109 ASP A C 1
ATOM 871 O O . ASP A 1 109 ? 11.312 11.375 10.68 1 97.25 109 ASP A O 1
ATOM 875 N N . ALA A 1 110 ? 9.852 12.93 11.312 1 97.88 110 ALA A N 1
ATOM 876 C CA . ALA A 1 110 ? 8.742 12.352 10.547 1 97.88 110 ALA A CA 1
ATOM 877 C C . ALA A 1 110 ? 7.77 13.438 10.094 1 97.88 110 ALA A C 1
ATOM 879 O O . ALA A 1 110 ? 7.668 14.492 10.719 1 97.88 110 ALA A O 1
ATOM 880 N N . PHE A 1 111 ? 7.105 13.219 9.07 1 98 111 PHE A N 1
ATOM 881 C CA . PHE A 1 111 ? 6.133 14.156 8.523 1 98 111 PHE A CA 1
ATOM 882 C C . PHE A 1 111 ? 4.793 13.477 8.281 1 98 111 PHE A C 1
ATOM 884 O O . PHE A 1 111 ? 4.738 12.398 7.695 1 98 111 PHE A O 1
ATOM 891 N N . ILE A 1 112 ? 3.701 14.062 8.75 1 98.62 112 ILE A N 1
ATOM 892 C CA . ILE A 1 112 ? 2.334 13.602 8.547 1 98.62 112 ILE A CA 1
ATOM 893 C C . ILE A 1 112 ? 1.536 14.672 7.797 1 98.62 112 ILE A C 1
ATOM 895 O O . ILE A 1 112 ? 1.556 15.844 8.172 1 98.62 112 ILE A O 1
ATOM 899 N N . CYS A 1 113 ? 0.916 14.297 6.777 1 98.56 113 CYS A N 1
ATOM 900 C CA . CYS A 1 113 ? 0.056 15.203 6.02 1 98.56 113 CYS A CA 1
ATOM 901 C C . CYS A 1 113 ? -1.344 14.617 5.863 1 98.56 113 CYS A C 1
ATOM 903 O O . CYS A 1 113 ? -1.512 13.539 5.285 1 98.56 113 CYS A O 1
ATOM 905 N N . CYS A 1 114 ? -2.342 15.289 6.379 1 98.56 114 CYS A N 1
ATOM 906 C CA . CYS A 1 114 ? -3.734 14.867 6.281 1 98.56 114 CYS A CA 1
ATOM 907 C C . CYS A 1 114 ? -4.523 15.797 5.367 1 98.56 114 CYS A C 1
ATOM 909 O O . CYS A 1 114 ? -4.523 17.016 5.559 1 98.56 114 CYS A O 1
ATOM 911 N N . VAL A 1 115 ? -5.152 15.227 4.41 1 98.12 115 VAL A N 1
ATOM 912 C CA . VAL A 1 115 ? -6.012 16 3.523 1 98.12 115 VAL A CA 1
ATOM 913 C C . VAL A 1 115 ? -7.457 15.539 3.666 1 98.12 115 VAL A C 1
ATOM 915 O O . VAL A 1 115 ? -7.793 14.414 3.297 1 98.12 115 VAL A O 1
ATOM 918 N N . LEU A 1 116 ? -8.273 16.359 4.215 1 97.62 116 LEU A N 1
ATOM 919 C CA . LEU A 1 116 ? -9.695 16.125 4.395 1 97.62 116 LEU A CA 1
ATOM 920 C C . LEU A 1 116 ? -10.516 16.938 3.393 1 97.62 116 LEU A C 1
ATOM 922 O O . LEU A 1 116 ? -10.656 18.156 3.541 1 97.62 116 LEU A O 1
ATOM 926 N N . SER A 1 117 ? -11.016 16.297 2.363 1 95.94 117 SER A N 1
ATOM 927 C CA . SER A 1 117 ? -11.68 17.016 1.278 1 95.94 117 SER A CA 1
ATOM 928 C C . SER A 1 117 ? -12.586 16.078 0.482 1 95.94 117 SER A C 1
ATOM 930 O O . SER A 1 117 ? -12.797 14.93 0.866 1 95.94 117 SER A O 1
ATOM 932 N N . HIS A 1 118 ? -13.289 16.594 -0.478 1 92.62 118 HIS A N 1
ATOM 933 C CA . HIS A 1 118 ? -13.867 15.789 -1.555 1 92.62 118 HIS A CA 1
ATOM 934 C C . HIS A 1 118 ? -12.797 15.359 -2.553 1 92.62 118 HIS A C 1
ATOM 936 O O . HIS A 1 118 ? -11.664 15.844 -2.502 1 92.62 118 HIS A O 1
ATOM 942 N N . GLY A 1 119 ? -13.211 14.422 -3.375 1 90.75 119 GLY A N 1
ATOM 943 C CA . GLY A 1 119 ? -12.25 13.969 -4.371 1 90.75 119 GLY A CA 1
ATOM 944 C C . GLY A 1 119 ? -12.859 13.039 -5.402 1 90.75 119 GLY A C 1
ATOM 945 O O . GLY A 1 119 ? -14.055 12.75 -5.359 1 90.75 119 GLY A O 1
ATOM 946 N N . GLU A 1 120 ? -11.977 12.758 -6.391 1 88.31 120 GLU A N 1
ATOM 947 C CA . GLU A 1 120 ? -12.211 11.727 -7.398 1 88.31 120 GLU A CA 1
ATOM 948 C C . GLU A 1 120 ? -11.039 10.742 -7.461 1 88.31 120 GLU A C 1
ATOM 950 O O . GLU A 1 120 ? -10.141 10.789 -6.621 1 88.31 120 GLU A O 1
ATOM 955 N N . LEU A 1 121 ? -11.164 9.891 -8.336 1 84.62 121 LEU A N 1
ATOM 956 C CA . LEU A 1 121 ? -10.141 8.852 -8.406 1 84.62 121 LEU A CA 1
ATOM 957 C C . LEU A 1 121 ? -8.742 9.469 -8.484 1 84.62 121 LEU A C 1
ATOM 959 O O . LEU A 1 121 ? -8.414 10.156 -9.453 1 84.62 121 LEU A O 1
ATOM 963 N N . GLY A 1 122 ? -7.988 9.258 -7.414 1 88.69 122 GLY A N 1
ATOM 964 C CA . GLY A 1 122 ? -6.59 9.656 -7.383 1 88.69 122 GLY A CA 1
ATOM 965 C C . GLY A 1 122 ? -6.398 11.148 -7.152 1 88.69 122 GLY A C 1
ATOM 966 O O . GLY A 1 122 ? -5.285 11.656 -7.277 1 88.69 122 GLY A O 1
ATOM 967 N N . GLU A 1 123 ? -7.539 11.867 -6.867 1 93.31 123 GLU A N 1
ATOM 968 C CA . GLU A 1 123 ? -7.445 13.32 -6.727 1 93.31 123 GLU A CA 1
ATOM 969 C C . GLU A 1 123 ? -8.227 13.805 -5.512 1 93.31 123 GLU A C 1
ATOM 971 O O . GLU A 1 123 ? -9.227 13.195 -5.125 1 93.31 123 GLU A O 1
ATOM 976 N N . VAL A 1 124 ? -7.77 14.914 -5.012 1 94.81 124 VAL A N 1
ATOM 977 C CA . VAL A 1 124 ? -8.508 15.625 -3.973 1 94.81 124 VAL A CA 1
ATOM 978 C C . VAL A 1 124 ? -8.945 16.984 -4.5 1 94.81 124 VAL A C 1
ATOM 980 O O . VAL A 1 124 ? -8.336 17.531 -5.418 1 94.81 124 VAL A O 1
ATOM 983 N N . SER A 1 125 ? -9.969 17.531 -3.922 1 95.19 125 SER A N 1
ATOM 984 C CA . SER A 1 125 ? -10.531 18.781 -4.422 1 95.19 125 SER A CA 1
ATOM 985 C C . SER A 1 125 ? -10.172 19.953 -3.514 1 95.19 125 SER A C 1
ATOM 987 O O . SER A 1 125 ? -10.156 19.812 -2.289 1 95.19 125 SER A O 1
ATOM 989 N N . GLY A 1 126 ? -9.867 21.047 -4.18 1 96.5 126 GLY A N 1
ATOM 990 C CA . GLY A 1 126 ? -9.984 22.297 -3.447 1 96.5 126 GLY A CA 1
ATOM 991 C C . GLY A 1 126 ? -11.422 22.75 -3.275 1 96.5 126 GLY A C 1
ATOM 992 O O . GLY A 1 126 ? -12.336 22.172 -3.869 1 96.5 126 GLY A O 1
ATOM 993 N N . ILE A 1 127 ? -11.609 23.766 -2.475 1 97 127 ILE A N 1
ATOM 994 C CA . ILE A 1 127 ? -12.977 24.219 -2.242 1 97 127 ILE A CA 1
ATOM 995 C C . ILE A 1 127 ? -13.539 24.828 -3.52 1 97 127 ILE A C 1
ATOM 997 O O . ILE A 1 127 ? -14.742 25.062 -3.629 1 97 127 ILE A O 1
ATOM 1001 N N . ASP A 1 128 ? -12.703 25.156 -4.496 1 96.75 128 ASP A N 1
ATOM 1002 C CA . ASP A 1 128 ? -13.109 25.641 -5.809 1 96.75 128 ASP A CA 1
ATOM 1003 C C . ASP A 1 128 ? -13.5 24.5 -6.73 1 96.75 128 ASP A C 1
ATOM 1005 O O . ASP A 1 128 ? -13.742 24.703 -7.922 1 96.75 128 ASP A O 1
ATOM 1009 N N . ASP A 1 129 ? -13.344 23.297 -6.363 1 93.06 129 ASP A N 1
ATOM 1010 C CA . ASP A 1 129 ? -13.742 22.078 -7.051 1 93.06 129 ASP A CA 1
ATOM 1011 C C . ASP A 1 129 ? -12.734 21.703 -8.133 1 93.06 129 ASP A C 1
ATOM 1013 O O . ASP A 1 129 ? -13.016 20.859 -8.984 1 93.06 129 ASP A O 1
ATOM 1017 N N . LYS A 1 130 ? -11.727 22.453 -8.055 1 95.25 130 LYS A N 1
ATOM 1018 C CA . LYS A 1 130 ? -10.594 22 -8.859 1 95.25 130 LYS A CA 1
ATOM 1019 C C . LYS A 1 130 ? -9.789 20.938 -8.125 1 95.25 130 LYS A C 1
ATOM 1021 O O . LYS A 1 130 ? -9.859 20.844 -6.895 1 95.25 130 LYS A O 1
ATOM 1026 N N . HIS A 1 131 ? -9.031 20.156 -8.922 1 94.12 131 HIS A N 1
ATOM 1027 C CA . HIS A 1 131 ? -8.469 18.938 -8.344 1 94.12 131 HIS A CA 1
ATOM 1028 C C . HIS A 1 131 ? -6.945 19.016 -8.273 1 94.12 131 HIS A C 1
ATOM 1030 O O . HIS A 1 131 ? -6.324 19.75 -9.055 1 94.12 131 HIS A O 1
ATOM 1036 N N . LEU A 1 132 ? -6.426 18.406 -7.344 1 95.62 132 LEU A N 1
ATOM 1037 C CA . LEU A 1 132 ? -5.008 18.125 -7.168 1 95.62 132 LEU A CA 1
ATOM 1038 C C . LEU A 1 132 ? -4.77 16.625 -6.992 1 95.62 132 LEU A C 1
ATOM 1040 O O . LEU A 1 132 ? -5.391 15.992 -6.141 1 95.62 132 LEU A O 1
ATOM 1044 N N . SER A 1 133 ? -3.869 16.062 -7.801 1 93.75 133 SER A N 1
ATOM 1045 C CA . SER A 1 133 ? -3.676 14.617 -7.73 1 93.75 133 SER A CA 1
ATOM 1046 C C . SER A 1 133 ? -2.896 14.227 -6.48 1 93.75 133 SER A C 1
ATOM 1048 O O . SER A 1 133 ? -2.006 14.961 -6.043 1 93.75 133 SER A O 1
ATOM 1050 N N . ILE A 1 134 ? -3.203 13.109 -5.949 1 92.81 134 ILE A N 1
ATOM 1051 C CA . ILE A 1 134 ? -2.492 12.562 -4.797 1 92.81 134 ILE A CA 1
ATOM 1052 C C . ILE A 1 134 ? -1.019 12.367 -5.148 1 92.81 134 ILE A C 1
ATOM 1054 O O . ILE A 1 134 ? -0.138 12.602 -4.32 1 92.81 134 ILE A O 1
ATOM 1058 N N . LYS A 1 135 ? -0.788 12.031 -6.355 1 88.62 135 LYS A N 1
ATOM 1059 C CA . LYS A 1 135 ? 0.575 11.867 -6.852 1 88.62 135 LYS A CA 1
ATOM 1060 C C . LYS A 1 135 ? 1.36 13.172 -6.738 1 88.62 135 LYS A C 1
ATOM 1062 O O . LYS A 1 135 ? 2.502 13.18 -6.27 1 88.62 135 LYS A O 1
ATOM 1067 N N . GLU A 1 136 ? 0.732 14.211 -7.18 1 91.56 136 GLU A N 1
ATOM 1068 C CA . GLU A 1 136 ? 1.383 15.516 -7.098 1 91.56 136 GLU A CA 1
ATOM 1069 C C . GLU A 1 136 ? 1.651 15.906 -5.645 1 91.56 136 GLU A C 1
ATOM 1071 O O . GLU A 1 136 ? 2.697 16.484 -5.336 1 91.56 136 GLU A O 1
ATOM 1076 N N . ILE A 1 137 ? 0.769 15.562 -4.832 1 95.31 137 ILE A N 1
ATOM 1077 C CA . ILE A 1 137 ? 0.921 15.875 -3.414 1 95.31 137 ILE A CA 1
ATOM 1078 C C . ILE A 1 137 ? 2.143 15.148 -2.855 1 95.31 137 ILE A C 1
ATOM 1080 O O . ILE A 1 137 ? 3.021 15.766 -2.252 1 95.31 137 ILE A O 1
ATOM 1084 N N . THR A 1 138 ? 2.238 13.891 -3.062 1 93.75 138 THR A N 1
ATOM 1085 C CA . THR A 1 138 ? 3.328 13.094 -2.514 1 93.75 138 THR A CA 1
ATOM 1086 C C . THR A 1 138 ? 4.66 13.492 -3.146 1 93.75 138 THR A C 1
ATOM 1088 O O . THR A 1 138 ? 5.688 13.531 -2.469 1 93.75 138 THR A O 1
ATOM 1091 N N . ARG A 1 139 ? 4.609 13.844 -4.387 1 90.62 139 ARG A N 1
ATOM 1092 C CA . ARG A 1 139 ? 5.824 14.211 -5.105 1 90.62 139 ARG A CA 1
ATOM 1093 C C . ARG A 1 139 ? 6.406 15.516 -4.57 1 90.62 139 ARG A C 1
ATOM 1095 O O . ARG A 1 139 ? 7.613 15.75 -4.668 1 90.62 139 ARG A O 1
ATOM 1102 N N . THR A 1 140 ? 5.543 16.359 -4.141 1 93.94 140 THR A N 1
ATOM 1103 C CA . THR A 1 140 ? 5.996 17.609 -3.545 1 93.94 140 THR A CA 1
ATOM 1104 C C . THR A 1 140 ? 6.992 17.344 -2.42 1 93.94 140 THR A C 1
ATOM 1106 O O . THR A 1 140 ? 7.875 18.156 -2.154 1 93.94 140 THR A O 1
ATOM 1109 N N . PHE A 1 141 ? 6.938 16.188 -1.806 1 94.06 141 PHE A N 1
ATOM 1110 C CA . PHE A 1 141 ? 7.77 15.867 -0.654 1 94.06 141 PHE A CA 1
ATOM 1111 C C . PHE A 1 141 ? 8.797 14.797 -1.013 1 94.06 141 PHE A C 1
ATOM 1113 O O . PHE A 1 141 ? 9.312 14.109 -0.133 1 94.06 141 PHE A O 1
ATOM 1120 N N . ARG A 1 142 ? 9.047 14.648 -2.23 1 88.88 142 ARG A N 1
ATOM 1121 C CA . ARG A 1 142 ? 10.023 13.672 -2.691 1 88.88 142 ARG A CA 1
ATOM 1122 C C . ARG A 1 142 ? 11.398 13.938 -2.084 1 88.88 142 ARG A C 1
ATOM 1124 O O . ARG A 1 142 ? 11.695 15.07 -1.687 1 88.88 142 ARG A O 1
ATOM 1131 N N . GLU A 1 143 ? 12.172 12.938 -2.084 1 87.88 143 GLU A N 1
ATOM 1132 C CA . GLU A 1 143 ? 13.523 13.094 -1.55 1 87.88 143 GLU A CA 1
ATOM 1133 C C . GLU A 1 143 ? 14.461 13.695 -2.59 1 87.88 143 GLU A C 1
ATOM 1135 O O . GLU A 1 143 ? 14.469 13.273 -3.746 1 87.88 143 GLU A O 1
ATOM 1140 N N . THR A 1 144 ? 15.016 14.742 -2.115 1 82.12 144 THR A N 1
ATOM 1141 C CA . THR A 1 144 ? 16.094 15.375 -2.871 1 82.12 144 THR A CA 1
ATOM 1142 C C . THR A 1 144 ? 17.297 15.625 -1.979 1 82.12 144 THR A C 1
ATOM 1144 O O . THR A 1 144 ? 17.234 15.453 -0.76 1 82.12 144 THR A O 1
ATOM 1147 N N . GLU A 1 145 ? 18.328 15.898 -2.615 1 80.19 145 GLU A N 1
ATOM 1148 C CA . GLU A 1 145 ? 19.562 16.156 -1.858 1 80.19 145 GLU A CA 1
ATOM 1149 C C . GLU A 1 145 ? 19.359 17.281 -0.848 1 80.19 145 GLU A C 1
ATOM 1151 O O . GLU A 1 145 ? 19.922 17.25 0.245 1 80.19 145 GLU A O 1
ATOM 1156 N N . ASP A 1 146 ? 18.516 18.172 -1.166 1 82.5 146 ASP A N 1
ATOM 1157 C CA . ASP A 1 146 ? 18.375 19.359 -0.318 1 82.5 146 ASP A CA 1
ATOM 1158 C C . ASP A 1 146 ? 17.094 19.266 0.512 1 82.5 146 ASP A C 1
ATOM 1160 O O . ASP A 1 146 ? 16.766 20.188 1.267 1 82.5 146 ASP A O 1
ATOM 1164 N N . SER A 1 147 ? 16.453 18.141 0.447 1 87.12 147 SER A N 1
ATOM 1165 C CA . SER A 1 147 ? 15.188 18.031 1.164 1 87.12 147 SER A CA 1
ATOM 1166 C C . SER A 1 147 ? 15.406 17.703 2.637 1 87.12 147 SER A C 1
ATOM 1168 O O . SER A 1 147 ? 16.172 16.797 2.965 1 87.12 147 SER A O 1
ATOM 1170 N N . PRO A 1 148 ? 14.742 18.469 3.539 1 90 148 PRO A N 1
ATOM 1171 C CA . PRO A 1 148 ? 14.859 18.172 4.969 1 90 148 PRO A CA 1
ATOM 1172 C C . PRO A 1 148 ? 14.219 16.844 5.352 1 90 148 PRO A C 1
ATOM 1174 O O . PRO A 1 148 ? 14.406 16.359 6.469 1 90 148 PRO A O 1
ATOM 1177 N N . LEU A 1 149 ? 13.531 16.234 4.453 1 92.94 149 LEU A N 1
ATOM 1178 C CA . LEU A 1 149 ? 12.781 15.016 4.766 1 92.94 149 LEU A CA 1
ATOM 1179 C C . LEU A 1 149 ? 13.438 13.797 4.125 1 92.94 149 LEU A C 1
ATOM 1181 O O . LEU A 1 149 ? 12.859 12.703 4.125 1 92.94 149 LEU A O 1
ATOM 1185 N N . THR A 1 150 ? 14.625 14.008 3.619 1 91.94 150 THR A N 1
ATOM 1186 C CA . THR A 1 150 ? 15.344 12.875 3.039 1 91.94 150 THR A CA 1
ATOM 1187 C C . THR A 1 150 ? 15.609 11.805 4.094 1 91.94 150 THR A C 1
ATOM 1189 O O . THR A 1 150 ? 16.078 12.117 5.191 1 91.94 150 THR A O 1
ATOM 1192 N N . GLY A 1 151 ? 15.25 10.578 3.75 1 93.06 151 GLY A N 1
ATOM 1193 C CA . GLY A 1 151 ? 15.477 9.453 4.645 1 93.06 151 GLY A CA 1
ATOM 1194 C C . GLY A 1 151 ? 14.461 9.375 5.77 1 93.06 151 GLY A C 1
ATOM 1195 O O . GLY A 1 151 ? 14.531 8.477 6.609 1 93.06 151 GLY A O 1
ATOM 1196 N N . LYS A 1 152 ? 13.539 10.336 5.758 1 95.88 152 LYS A N 1
ATOM 1197 C CA . LYS A 1 152 ? 12.547 10.391 6.824 1 95.88 152 LYS A CA 1
ATOM 1198 C C . LYS A 1 152 ? 11.188 9.898 6.332 1 95.88 152 LYS A C 1
ATOM 1200 O O . LYS A 1 152 ? 10.836 10.102 5.168 1 95.88 152 LYS A O 1
ATOM 1205 N N . PRO A 1 153 ? 10.422 9.25 7.219 1 97.81 153 PRO A N 1
ATOM 1206 C CA . PRO A 1 153 ? 9.109 8.75 6.801 1 97.81 153 PRO A CA 1
ATOM 1207 C C . PRO A 1 153 ? 8.094 9.875 6.609 1 97.81 153 PRO A C 1
ATOM 1209 O O . PRO A 1 153 ? 8.031 10.805 7.418 1 97.81 153 PRO A O 1
ATOM 1212 N N . LYS A 1 154 ? 7.418 9.82 5.574 1 97.88 154 LYS A N 1
ATOM 1213 C CA . LYS A 1 154 ? 6.309 10.703 5.25 1 97.88 154 LYS A CA 1
ATOM 1214 C C . LYS A 1 154 ? 5 9.93 5.129 1 97.88 154 LYS A C 1
ATOM 1216 O O . LYS A 1 154 ? 4.891 9.016 4.312 1 97.88 154 LYS A O 1
ATOM 1221 N N . VAL A 1 155 ? 4.004 10.273 5.902 1 98.56 155 VAL A N 1
ATOM 1222 C CA . VAL A 1 155 ? 2.719 9.578 5.906 1 98.56 155 VAL A CA 1
ATOM 1223 C C . VAL A 1 155 ? 1.616 10.531 5.449 1 98.56 155 VAL A C 1
ATOM 1225 O O . VAL A 1 155 ? 1.49 11.641 5.969 1 98.56 155 VAL A O 1
ATOM 1228 N N . PHE A 1 156 ? 0.854 10.078 4.484 1 98.38 156 PHE A N 1
ATOM 1229 C CA . PHE A 1 156 ? -0.264 10.859 3.965 1 98.38 156 PHE A CA 1
ATOM 1230 C C . PHE A 1 156 ? -1.59 10.172 4.266 1 98.38 156 PHE A C 1
ATOM 1232 O O . PHE A 1 156 ? -1.79 9.008 3.895 1 98.38 156 PHE A O 1
ATOM 1239 N N . LEU A 1 157 ? -2.457 10.828 4.957 1 98.5 157 LEU A N 1
ATOM 1240 C CA . LEU A 1 157 ? -3.822 10.367 5.195 1 98.5 157 LEU A CA 1
ATOM 1241 C C . LEU A 1 157 ? -4.812 11.117 4.312 1 98.5 157 LEU A C 1
ATOM 1243 O O . LEU A 1 157 ? -4.996 12.328 4.469 1 98.5 157 LEU A O 1
ATOM 1247 N N . ILE A 1 158 ? -5.426 10.406 3.43 1 97.19 158 ILE A N 1
ATOM 1248 C CA . ILE A 1 158 ? -6.301 11.047 2.451 1 97.19 158 ILE A CA 1
ATOM 1249 C C . ILE A 1 158 ? -7.75 10.641 2.717 1 97.19 158 ILE A C 1
ATOM 1251 O O . ILE A 1 158 ? -8.141 9.492 2.477 1 97.19 158 ILE A O 1
ATOM 1255 N N . GLN A 1 159 ? -8.523 11.5 3.209 1 95 159 GLN A N 1
ATOM 1256 C CA . GLN A 1 159 ? -9.961 11.328 3.361 1 95 159 GLN A CA 1
ATOM 1257 C C . GLN A 1 159 ? -10.719 12.008 2.227 1 95 159 GLN A C 1
ATOM 1259 O O . GLN A 1 159 ? -11.047 13.195 2.312 1 95 159 GLN A O 1
ATOM 1264 N N . ALA A 1 160 ? -10.938 11.336 1.227 1 88.69 160 ALA A N 1
ATOM 1265 C CA . ALA A 1 160 ? -11.664 11.781 0.042 1 88.69 160 ALA A CA 1
ATOM 1266 C C . ALA A 1 160 ? -12.312 10.609 -0.681 1 88.69 160 ALA A C 1
ATOM 1268 O O . ALA A 1 160 ? -11.836 9.477 -0.595 1 88.69 160 ALA A O 1
ATOM 1269 N N . CYS A 1 161 ? -13.297 10.836 -1.341 1 76.44 161 CYS A N 1
ATOM 1270 C CA . CYS A 1 161 ? -13.906 9.812 -2.172 1 76.44 161 CYS A CA 1
ATOM 1271 C C . CYS A 1 161 ? -13.055 9.516 -3.396 1 76.44 161 CYS A C 1
ATOM 1273 O O . CYS A 1 161 ? -12.258 10.359 -3.822 1 76.44 161 CYS A O 1
ATOM 1275 N N . GLN A 1 162 ? -13.156 8.266 -3.768 1 72.12 162 GLN A N 1
ATOM 1276 C CA . GLN A 1 162 ? -12.445 7.852 -4.973 1 72.12 162 GLN A CA 1
ATOM 1277 C C . GLN A 1 162 ? -13.422 7.418 -6.062 1 72.12 162 GLN A C 1
ATOM 1279 O O . GLN A 1 162 ? -13.227 6.383 -6.703 1 72.12 162 GLN A O 1
ATOM 1284 N N . GLY A 1 163 ? -14.625 8.078 -6.078 1 62.56 163 GLY A N 1
ATOM 1285 C CA . GLY A 1 163 ? -15.711 7.754 -6.992 1 62.56 163 GLY A CA 1
ATOM 1286 C C . GLY A 1 163 ? -15.281 7.773 -8.453 1 62.56 163 GLY A C 1
ATOM 1287 O O . GLY A 1 163 ? -14.094 7.91 -8.75 1 62.56 163 GLY A O 1
ATOM 1288 N N . SER A 1 164 ? -16.344 7.418 -9.406 1 52.84 164 SER A N 1
ATOM 1289 C CA . SER A 1 164 ? -16.203 7.156 -10.836 1 52.84 164 SER A CA 1
ATOM 1290 C C . SER A 1 164 ? -15.656 8.383 -11.57 1 52.84 164 SER A C 1
ATOM 1292 O O . SER A 1 164 ? -15.859 9.516 -11.133 1 52.84 164 SER A O 1
ATOM 1294 N N . MET A 1 165 ? -14.633 8.156 -12.438 1 42.56 165 MET A N 1
ATOM 1295 C CA . MET A 1 165 ? -14.328 9.18 -13.43 1 42.56 165 MET A CA 1
ATOM 1296 C C . MET A 1 165 ? -15.609 9.781 -14 1 42.56 165 MET A C 1
ATOM 1298 O O . MET A 1 165 ? -16.438 9.062 -14.562 1 42.56 165 MET A O 1
ATOM 1302 N N . THR A 1 166 ? -16.297 10.516 -13.398 1 33.66 166 THR A N 1
ATOM 1303 C CA . THR A 1 166 ? -17.234 11.125 -14.336 1 33.66 166 THR A CA 1
ATOM 1304 C C . THR A 1 166 ? -16.516 11.516 -15.625 1 33.66 166 THR A C 1
ATOM 1306 O O . THR A 1 166 ? -15.469 12.172 -15.594 1 33.66 166 THR A O 1
ATOM 1309 N N . PRO A 1 167 ? -16.828 10.844 -16.797 1 29.8 167 PRO A N 1
ATOM 1310 C CA . PRO A 1 167 ? -16.266 11.453 -18.016 1 29.8 167 PRO A CA 1
ATOM 1311 C C . PRO A 1 167 ? -16.438 12.969 -18.047 1 29.8 167 PRO A C 1
ATOM 1313 O O . PRO A 1 167 ? -17.547 13.477 -17.906 1 29.8 167 PRO A O 1
ATOM 1316 N N . PRO A 1 168 ? -15.68 13.766 -17.594 1 30.62 168 PRO A N 1
ATOM 1317 C CA . PRO A 1 168 ? -15.938 15.125 -18.078 1 30.62 168 PRO A CA 1
ATOM 1318 C C . PRO A 1 168 ? -16.359 15.156 -19.547 1 30.62 168 PRO A C 1
ATOM 1320 O O . PRO A 1 168 ? -16.031 14.242 -20.312 1 30.62 168 PRO A O 1
ATOM 1323 N N . GLY A 1 169 ? -17.516 15.773 -20.031 1 26.36 169 GLY A N 1
ATOM 1324 C CA . GLY A 1 169 ? -17.344 16.391 -21.344 1 26.36 169 GLY A CA 1
ATOM 1325 C C . GLY A 1 169 ? -15.938 16.891 -21.594 1 26.36 169 GLY A C 1
ATOM 1326 O O . GLY A 1 169 ? -15.367 17.609 -20.766 1 26.36 169 GLY A O 1
ATOM 1327 N N . VAL A 1 170 ? -15.273 16.219 -22.25 1 25.94 170 VAL A N 1
ATOM 1328 C CA . VAL A 1 170 ? -13.898 16.516 -22.656 1 25.94 170 VAL A CA 1
ATOM 1329 C C . VAL A 1 170 ? -13.797 17.969 -23.109 1 25.94 170 VAL A C 1
ATOM 1331 O O . VAL A 1 170 ? -14.32 18.328 -24.172 1 25.94 170 VAL A O 1
ATOM 1334 N N . LYS A 1 171 ? -14.172 19.031 -22.484 1 27.02 171 LYS A N 1
ATOM 1335 C CA . LYS A 1 171 ? -13.406 20.031 -23.219 1 27.02 171 LYS A CA 1
ATOM 1336 C C . LYS A 1 171 ? -11.93 19.641 -23.312 1 27.02 171 LYS A C 1
ATOM 1338 O O . LYS A 1 171 ? -11.297 19.375 -22.281 1 27.02 171 LYS A O 1
ATOM 1343 N N . SER A 1 172 ? -11.562 18.922 -24.391 1 26.56 172 SER A N 1
ATOM 1344 C CA . SER A 1 172 ? -10.227 18.609 -24.906 1 26.56 172 SER A CA 1
ATOM 1345 C C . SER A 1 172 ? -9.281 19.797 -24.719 1 26.56 172 SER A C 1
ATOM 1347 O O . SER A 1 172 ? -9.156 20.641 -25.609 1 26.56 172 SER A O 1
ATOM 1349 N N . ALA A 1 173 ? -9.453 20.719 -23.938 1 24.55 173 ALA A N 1
ATOM 1350 C CA . ALA A 1 173 ? -8.32 21.594 -24.203 1 24.55 173 ALA A CA 1
ATOM 1351 C C . ALA A 1 173 ? -7.012 20.797 -24.25 1 24.55 173 ALA A C 1
ATOM 1353 O O . ALA A 1 173 ? -6.723 20.031 -23.328 1 24.55 173 ALA A O 1
ATOM 1354 N N . GLU A 1 174 ? -6.469 20.578 -25.391 1 25.02 174 GLU A N 1
ATOM 1355 C CA . GLU A 1 174 ? -5.129 20.219 -25.844 1 25.02 174 GLU A CA 1
ATOM 1356 C C . GLU A 1 174 ? -4.059 20.75 -24.891 1 25.02 174 GLU A C 1
ATOM 1358 O O . GLU A 1 174 ? -3.521 21.844 -25.109 1 25.02 174 GLU A O 1
ATOM 1363 N N . GLN A 1 175 ? -4.375 21.125 -23.734 1 24.39 175 GLN A N 1
ATOM 1364 C CA . GLN A 1 175 ? -3.08 21.609 -23.281 1 24.39 175 GLN A CA 1
ATOM 1365 C C . GLN A 1 175 ? -1.991 20.562 -23.484 1 24.39 175 GLN A C 1
ATOM 1367 O O . GLN A 1 175 ? -2.17 19.406 -23.109 1 24.39 175 GLN A O 1
ATOM 1372 N N . ASN A 1 176 ? -1.273 20.734 -24.547 1 23.33 176 ASN A N 1
ATOM 1373 C CA . ASN A 1 176 ? 0.014 20.172 -24.953 1 23.33 176 ASN A CA 1
ATOM 1374 C C . ASN A 1 176 ? 0.915 19.922 -23.75 1 23.33 176 ASN A C 1
ATOM 1376 O O . ASN A 1 176 ? 1.563 20.844 -23.25 1 23.33 176 ASN A O 1
ATOM 1380 N N . LEU A 1 177 ? 0.327 19.5 -22.766 1 23.97 177 LEU A N 1
ATOM 1381 C CA . LEU A 1 177 ? 1.395 19.219 -21.812 1 23.97 177 LEU A CA 1
ATOM 1382 C C . LEU A 1 177 ? 2.529 18.453 -22.469 1 23.97 177 LEU A C 1
ATOM 1384 O O . LEU A 1 177 ? 2.314 17.359 -22.984 1 23.97 177 LEU A O 1
ATOM 1388 N N . GLN A 1 178 ? 3.193 19.203 -23.281 1 23.27 178 GLN A N 1
ATOM 1389 C CA . GLN A 1 178 ? 4.492 18.734 -23.734 1 23.27 178 GLN A CA 1
ATOM 1390 C C . GLN A 1 178 ? 5.203 17.938 -22.641 1 23.27 178 GLN A C 1
ATOM 1392 O O . GLN A 1 178 ? 5.305 18.406 -21.5 1 23.27 178 GLN A O 1
ATOM 1397 N N . CYS A 1 179 ? 4.758 16.766 -22.578 1 24.97 179 CYS A N 1
ATOM 1398 C CA . CYS A 1 179 ? 5.629 15.898 -21.781 1 24.97 179 CYS A CA 1
ATOM 1399 C C . CYS A 1 179 ? 7.094 16.281 -21.984 1 24.97 179 CYS A C 1
ATOM 1401 O O . CYS A 1 179 ? 7.637 16.125 -23.078 1 24.97 179 CYS A O 1
ATOM 1403 N N . ASP A 1 180 ? 7.391 17.516 -21.719 1 25.8 180 ASP A N 1
ATOM 1404 C CA . ASP A 1 180 ? 8.836 17.719 -21.766 1 25.8 180 ASP A CA 1
ATOM 1405 C C . ASP A 1 180 ? 9.578 16.469 -21.297 1 25.8 180 ASP A C 1
ATOM 1407 O O . ASP A 1 180 ? 9.133 15.789 -20.375 1 25.8 180 ASP A O 1
ATOM 1411 N N . SER A 1 181 ? 10.242 15.781 -22.219 1 29.25 181 SER A N 1
ATOM 1412 C CA . SER A 1 181 ? 11.289 14.781 -22.078 1 29.25 181 SER A CA 1
ATOM 1413 C C . SER A 1 181 ? 12.039 14.953 -20.75 1 29.25 181 SER A C 1
ATOM 1415 O O . SER A 1 181 ? 13.086 15.609 -20.703 1 29.25 181 SER A O 1
ATOM 1417 N N . SER A 1 182 ? 11.445 15.562 -19.859 1 29.36 182 SER A N 1
ATOM 1418 C CA . SER A 1 182 ? 12.375 15.766 -18.75 1 29.36 182 SER A CA 1
ATOM 1419 C C . SER A 1 182 ? 13.141 14.492 -18.438 1 29.36 182 SER A C 1
ATOM 1421 O O . SER A 1 182 ? 12.633 13.383 -18.625 1 29.36 182 SER A O 1
ATOM 1423 N N . LYS A 1 183 ? 14.367 14.617 -18.141 1 31.05 183 LYS A N 1
ATOM 1424 C CA . LYS A 1 183 ? 15.406 13.641 -17.828 1 31.05 183 LYS A CA 1
ATOM 1425 C C . LYS A 1 183 ? 14.852 12.531 -16.938 1 31.05 183 LYS A C 1
ATOM 1427 O O . LYS A 1 183 ? 14.086 12.789 -16 1 31.05 183 LYS A O 1
ATOM 1432 N N . PRO A 1 184 ? 14.719 11.281 -17.484 1 35.88 184 PRO A N 1
ATOM 1433 C CA . PRO A 1 184 ? 14.492 10.164 -16.562 1 35.88 184 PRO A CA 1
ATOM 1434 C C . PRO A 1 184 ? 15 10.461 -15.148 1 35.88 184 PRO A C 1
ATOM 1436 O O . PRO A 1 184 ? 16.188 10.766 -14.961 1 35.88 184 PRO A O 1
ATOM 1439 N N . GLU A 1 185 ? 14.461 11.391 -14.492 1 35.53 185 GLU A N 1
ATOM 1440 C CA . GLU A 1 185 ? 15.008 11.703 -13.172 1 35.53 185 GLU A CA 1
ATOM 1441 C C . GLU A 1 185 ? 15.406 10.43 -12.43 1 35.53 185 GLU A C 1
ATOM 1443 O O . GLU A 1 185 ? 14.602 9.508 -12.281 1 35.53 185 GLU A O 1
ATOM 1448 N N . THR A 1 186 ? 16.594 9.961 -12.539 1 39.41 186 THR A N 1
ATOM 1449 C CA . THR A 1 186 ? 17.391 8.891 -11.961 1 39.41 186 THR A CA 1
ATOM 1450 C C . THR A 1 186 ? 16.938 8.57 -10.547 1 39.41 186 THR A C 1
ATOM 1452 O O . THR A 1 186 ? 17.344 7.562 -9.961 1 39.41 186 THR A O 1
ATOM 1455 N N . THR A 1 187 ? 16.766 9.625 -9.586 1 44.34 187 THR A N 1
ATOM 1456 C CA . THR A 1 187 ? 16.812 9.328 -8.156 1 44.34 187 THR A CA 1
ATOM 1457 C C . THR A 1 187 ? 15.477 8.766 -7.68 1 44.34 187 THR A C 1
ATOM 1459 O O . THR A 1 187 ? 14.414 9.188 -8.148 1 44.34 187 THR A O 1
ATOM 1462 N N . ALA A 1 188 ? 15.414 7.57 -7.352 1 53 188 ALA A N 1
ATOM 1463 C CA . ALA A 1 188 ? 14.312 6.98 -6.598 1 53 188 ALA A CA 1
ATOM 1464 C C . ALA A 1 188 ? 13.703 7.988 -5.629 1 53 188 ALA A C 1
ATOM 1466 O O . ALA A 1 188 ? 14.109 8.07 -4.469 1 53 188 ALA A O 1
ATOM 1467 N N . ASP A 1 189 ? 12.953 9 -6.066 1 67.12 189 ASP A N 1
ATOM 1468 C CA . ASP A 1 189 ? 12.562 10.195 -5.324 1 67.12 189 ASP A CA 1
ATOM 1469 C C . ASP A 1 189 ? 11.32 9.945 -4.48 1 67.12 189 ASP A C 1
ATOM 1471 O O . ASP A 1 189 ? 11.055 10.664 -3.52 1 67.12 189 ASP A O 1
ATOM 1475 N N . LEU A 1 190 ? 10.719 8.68 -4.766 1 82.75 190 LEU A N 1
ATOM 1476 C CA . LEU A 1 190 ? 9.5 8.484 -3.98 1 82.75 190 LEU A CA 1
ATOM 1477 C C . LEU A 1 190 ? 9.664 7.316 -3.014 1 82.75 190 LEU A C 1
ATOM 1479 O O . LEU A 1 190 ? 9.008 6.285 -3.16 1 82.75 190 LEU A O 1
ATOM 1483 N N . VAL A 1 191 ? 10.68 7.473 -2.148 1 90.81 191 VAL A N 1
ATOM 1484 C CA . VAL A 1 191 ? 10.922 6.477 -1.109 1 90.81 191 VAL A CA 1
ATOM 1485 C C . VAL A 1 191 ? 10.492 7.031 0.247 1 90.81 191 VAL A C 1
ATOM 1487 O O . VAL A 1 191 ? 10.359 8.25 0.414 1 90.81 191 VAL A O 1
ATOM 1490 N N . ASN A 1 192 ? 10.203 6.129 1.242 1 96.62 192 ASN A N 1
ATOM 1491 C CA . ASN A 1 192 ? 9.852 6.477 2.611 1 96.62 192 ASN A CA 1
ATOM 1492 C C . ASN A 1 192 ? 8.516 7.215 2.672 1 96.62 192 ASN A C 1
ATOM 1494 O O . ASN A 1 192 ? 8.367 8.188 3.42 1 96.62 192 ASN A O 1
ATOM 1498 N N . VAL A 1 193 ? 7.605 6.75 1.858 1 97 193 VAL A N 1
ATOM 1499 C CA . VAL A 1 193 ? 6.277 7.352 1.789 1 97 193 VAL A CA 1
ATOM 1500 C C . VAL A 1 193 ? 5.215 6.293 2.074 1 97 193 VAL A C 1
ATOM 1502 O O . VAL A 1 193 ? 5.297 5.168 1.576 1 97 193 VAL A O 1
ATOM 1505 N N . LEU A 1 194 ? 4.289 6.613 2.885 1 98 194 LEU A N 1
ATOM 1506 C CA . LEU A 1 194 ? 3.086 5.809 3.078 1 98 194 LEU A CA 1
ATOM 1507 C C . LEU A 1 194 ? 1.831 6.648 2.854 1 98 194 LEU A C 1
ATOM 1509 O O . LEU A 1 194 ? 1.666 7.703 3.467 1 98 194 LEU A O 1
ATOM 1513 N N . VAL A 1 195 ? 1.021 6.199 1.937 1 97.38 195 VAL A N 1
ATOM 1514 C CA . VAL A 1 195 ? -0.249 6.859 1.659 1 97.38 195 VAL A CA 1
ATOM 1515 C C . VAL A 1 195 ? -1.405 5.965 2.094 1 97.38 195 VAL A C 1
ATOM 1517 O O . VAL A 1 195 ? -1.553 4.848 1.597 1 97.38 195 VAL A O 1
ATOM 1520 N N . ALA A 1 196 ? -2.139 6.43 3.041 1 97.81 196 ALA A N 1
ATOM 1521 C CA . ALA A 1 196 ? -3.383 5.766 3.428 1 97.81 196 ALA A CA 1
ATOM 1522 C C . ALA A 1 196 ? -4.594 6.504 2.865 1 97.81 196 ALA A C 1
ATOM 1524 O O . ALA A 1 196 ? -4.789 7.688 3.141 1 97.81 196 ALA A O 1
ATOM 1525 N N . ILE A 1 197 ? -5.332 5.82 2.08 1 95.56 197 ILE A N 1
ATOM 1526 C CA . ILE A 1 197 ? -6.496 6.402 1.422 1 95.56 197 ILE A CA 1
ATOM 1527 C C . ILE A 1 197 ? -7.773 5.812 2.018 1 95.56 197 ILE A C 1
ATOM 1529 O O . ILE A 1 197 ? -7.848 4.609 2.281 1 95.56 197 ILE A O 1
ATOM 1533 N N . ALA A 1 198 ? -8.758 6.633 2.133 1 93.38 198 ALA A N 1
ATOM 1534 C CA . ALA A 1 198 ? -9.969 6.262 2.855 1 93.38 198 ALA A CA 1
ATOM 1535 C C . ALA A 1 198 ? -10.703 5.129 2.148 1 93.38 198 ALA A C 1
ATOM 1537 O O . ALA A 1 198 ? -11.422 4.352 2.787 1 93.38 198 ALA A O 1
ATOM 1538 N N . THR A 1 199 ? -10.531 5.02 0.857 1 87.81 199 THR A N 1
ATOM 1539 C CA . THR A 1 199 ? -11.258 3.973 0.146 1 87.81 199 THR A CA 1
ATOM 1540 C C . THR A 1 199 ? -10.531 3.594 -1.143 1 87.81 199 THR A C 1
ATOM 1542 O O . THR A 1 1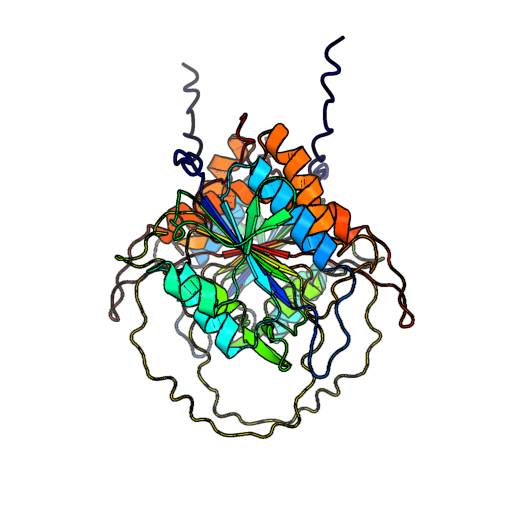99 ? -9.797 4.402 -1.709 1 87.81 199 THR A O 1
ATOM 1545 N N . VAL A 1 200 ? -10.766 2.395 -1.541 1 81.19 200 VAL A N 1
ATOM 1546 C CA . VAL A 1 200 ? -10.242 1.902 -2.811 1 81.19 200 VAL A CA 1
ATOM 1547 C C . VAL A 1 200 ? -10.969 2.584 -3.969 1 81.19 200 VAL A C 1
ATOM 1549 O O . VAL A 1 200 ? -11.977 3.266 -3.764 1 81.19 200 VAL A O 1
ATOM 1552 N N . GLU A 1 201 ? -10.406 2.371 -5.117 1 75.31 201 GLU A N 1
ATOM 1553 C CA . GLU A 1 201 ? -10.945 2.941 -6.344 1 75.31 201 GLU A CA 1
ATOM 1554 C C . GLU A 1 201 ? -12.414 2.557 -6.531 1 75.31 201 GLU A C 1
ATOM 1556 O O . GLU A 1 201 ? -12.805 1.419 -6.262 1 75.31 201 GLU A O 1
ATOM 1561 N N . ASP A 1 202 ? -13.234 3.521 -6.984 1 68.81 202 ASP A N 1
ATOM 1562 C CA . ASP A 1 202 ? -14.633 3.381 -7.387 1 68.81 202 ASP A CA 1
ATOM 1563 C C . ASP A 1 202 ? -15.555 3.346 -6.168 1 68.81 202 ASP A C 1
ATOM 1565 O O . ASP A 1 202 ? -16.75 3.047 -6.293 1 68.81 202 ASP A O 1
ATOM 1569 N N . TYR A 1 203 ? -15.008 3.58 -4.98 1 72 203 TYR A N 1
ATOM 1570 C CA . TYR A 1 203 ? -15.828 3.562 -3.771 1 72 203 TYR A CA 1
ATOM 1571 C C . TYR A 1 203 ? -15.891 4.945 -3.135 1 72 203 TYR A C 1
ATOM 1573 O O . TYR A 1 203 ? -15.039 5.797 -3.4 1 72 203 TYR A O 1
ATOM 1581 N N . LYS A 1 204 ? -16.875 5.105 -2.385 1 72.56 204 LYS A N 1
ATOM 1582 C CA . LYS A 1 204 ? -17.094 6.359 -1.662 1 72.56 204 LYS A CA 1
ATOM 1583 C C . LYS A 1 204 ? -16.531 6.277 -0.246 1 72.56 204 LYS A C 1
ATOM 1585 O O . LYS A 1 204 ? -16.344 5.184 0.294 1 72.56 204 LYS A O 1
ATOM 1590 N N . ALA A 1 205 ? -16.203 7.453 0.272 1 77.94 205 ALA A N 1
ATOM 1591 C CA . ALA A 1 205 ? -15.742 7.555 1.654 1 77.94 205 ALA A CA 1
ATOM 1592 C C . ALA A 1 205 ? -16.844 8.109 2.559 1 77.94 205 ALA A C 1
ATOM 1594 O O . ALA A 1 205 ? -17.453 9.133 2.25 1 77.94 205 ALA A O 1
ATOM 1595 N N . GLY A 1 206 ? -17.109 7.387 3.631 1 76.19 206 GLY A N 1
ATOM 1596 C CA . GLY A 1 206 ? -18.219 7.73 4.496 1 76.19 206 GLY A CA 1
ATOM 1597 C C . GLY A 1 206 ? -17.859 8.719 5.586 1 76.19 206 GLY A C 1
ATOM 1598 O O . GLY A 1 206 ? -16.766 8.648 6.148 1 76.19 206 GLY A O 1
ATOM 1599 N N . ARG A 1 207 ? -18.828 9.656 5.82 1 78.19 207 ARG A N 1
ATOM 1600 C CA . ARG A 1 207 ? -18.656 10.633 6.887 1 78.19 207 ARG A CA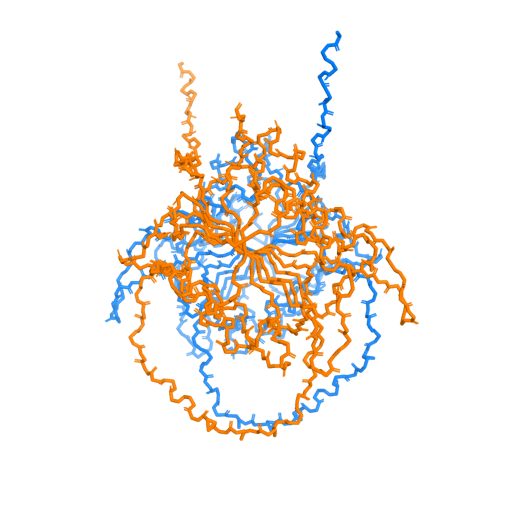 1
ATOM 1601 C C . ARG A 1 207 ? -19.953 10.828 7.66 1 78.19 207 ARG A C 1
ATOM 1603 O O . ARG A 1 207 ? -21.016 10.992 7.062 1 78.19 207 ARG A O 1
ATOM 1610 N N . ASP A 1 208 ? -19.75 10.75 8.969 1 79.12 208 ASP A N 1
ATOM 1611 C CA . ASP A 1 208 ? -20.844 11.086 9.875 1 79.12 208 ASP A CA 1
ATOM 1612 C C . ASP A 1 208 ? -20.812 12.562 10.258 1 79.12 208 ASP A C 1
ATOM 1614 O O . ASP A 1 208 ? -19.781 13.07 10.695 1 79.12 208 ASP A O 1
ATOM 1618 N N . PRO A 1 209 ? -21.859 13.281 10.109 1 82 209 PRO A N 1
ATOM 1619 C CA . PRO A 1 209 ? -21.859 14.727 10.375 1 82 209 PRO A CA 1
ATOM 1620 C C . PRO A 1 209 ? -21.562 15.055 11.836 1 82 209 PRO A C 1
ATOM 1622 O O . PRO A 1 209 ? -21.094 16.156 12.141 1 82 209 PRO A O 1
ATOM 1625 N N . TYR A 1 210 ? -21.734 14.086 12.703 1 83.75 210 TYR A N 1
ATOM 1626 C CA . TYR A 1 210 ? -21.578 14.383 14.117 1 83.75 210 TYR A CA 1
ATOM 1627 C C . TYR A 1 210 ? -20.312 13.758 14.672 1 83.75 210 TYR A C 1
ATOM 1629 O O . TYR A 1 210 ? -19.719 14.273 15.625 1 83.75 210 TYR A O 1
ATOM 1637 N N . HIS A 1 211 ? -19.859 12.742 14.016 1 86.06 211 HIS A N 1
ATOM 1638 C CA . HIS A 1 211 ? -18.766 11.992 14.633 1 86.06 211 HIS A CA 1
ATOM 1639 C C . HIS A 1 211 ? -17.547 11.945 13.734 1 86.06 211 HIS A C 1
ATOM 1641 O O . HIS A 1 211 ? -16.5 11.43 14.133 1 86.06 211 HIS A O 1
ATOM 1647 N N . GLY A 1 212 ? -17.688 12.516 12.555 1 91.19 212 GLY A N 1
ATOM 1648 C CA . GLY A 1 212 ? -16.547 12.508 11.648 1 91.19 212 GLY A CA 1
ATOM 1649 C C . GLY A 1 212 ? -16.562 11.32 10.703 1 91.19 212 GLY A C 1
ATOM 1650 O O . GLY A 1 212 ? -17.562 10.609 10.602 1 91.19 212 GLY A O 1
ATOM 1651 N N . SER A 1 213 ? -15.531 11.164 9.984 1 92.88 213 SER A N 1
ATOM 1652 C CA . SER A 1 213 ? -15.461 10.125 8.961 1 92.88 213 SER A CA 1
ATOM 1653 C C . SER A 1 213 ? -15.07 8.781 9.562 1 92.88 213 SER A C 1
ATOM 1655 O O . SER A 1 213 ? -14.359 8.727 10.562 1 92.88 213 SER A O 1
ATOM 1657 N N . TRP A 1 214 ? -15.539 7.695 8.945 1 91.88 214 TRP A N 1
ATOM 1658 C CA . TRP A 1 214 ? -15.227 6.344 9.391 1 91.88 214 TRP A CA 1
ATOM 1659 C C . TRP A 1 214 ? -13.719 6.109 9.391 1 91.88 214 TRP A C 1
ATOM 1661 O O . TRP A 1 214 ? -13.164 5.594 10.367 1 91.88 214 TRP A O 1
ATOM 1671 N N . PHE A 1 215 ? -13.117 6.555 8.383 1 95.81 215 PHE A N 1
ATOM 1672 C CA . PHE A 1 215 ? -11.703 6.281 8.164 1 95.81 215 PHE A CA 1
ATOM 1673 C C . PHE A 1 215 ? -10.844 7.031 9.18 1 95.81 215 PHE A C 1
ATOM 1675 O O . PHE A 1 215 ? -10.102 6.414 9.945 1 95.81 215 PHE A O 1
ATOM 1682 N N . ILE A 1 216 ? -10.977 8.336 9.289 1 97.94 216 ILE A N 1
ATOM 1683 C CA . ILE A 1 216 ? -10.109 9.156 10.125 1 97.94 216 ILE A CA 1
ATOM 1684 C C . ILE A 1 216 ? -10.312 8.797 11.594 1 97.94 216 ILE A C 1
ATOM 1686 O O . ILE A 1 216 ? -9.352 8.68 12.359 1 97.94 216 ILE A O 1
ATOM 1690 N N . GLN A 1 217 ? -11.547 8.594 11.969 1 97.31 217 GLN A N 1
ATOM 1691 C CA . GLN A 1 217 ? -11.82 8.242 13.367 1 97.31 217 GLN A CA 1
ATOM 1692 C C . GLN A 1 217 ? -11.211 6.887 13.719 1 97.31 217 GLN A C 1
ATOM 1694 O O . GLN A 1 217 ? -10.672 6.707 14.812 1 97.31 217 GLN A O 1
ATOM 1699 N N . SER A 1 218 ? -11.328 5.977 12.789 1 96.94 218 SER A N 1
ATOM 1700 C CA . SER A 1 218 ? -10.711 4.672 13.008 1 96.94 218 SER A CA 1
ATOM 1701 C C . SER A 1 218 ? -9.195 4.781 13.07 1 96.94 218 SER A C 1
ATOM 1703 O O . SER A 1 218 ? -8.555 4.121 13.891 1 96.94 218 SER A O 1
ATOM 1705 N N . VAL A 1 219 ? -8.602 5.609 12.227 1 98.44 219 VAL A N 1
ATOM 1706 C CA . VAL A 1 219 ? -7.16 5.84 12.258 1 98.44 219 VAL A CA 1
ATOM 1707 C C . VAL A 1 219 ? -6.742 6.344 13.633 1 98.44 219 VAL A C 1
ATOM 1709 O O . VAL A 1 219 ? -5.824 5.797 14.25 1 98.44 219 VAL A O 1
ATOM 1712 N N . CYS A 1 220 ? -7.43 7.352 14.109 1 98.38 220 CYS A N 1
ATOM 1713 C CA . CYS A 1 220 ? -7.074 7.957 15.383 1 98.38 220 CYS A CA 1
ATOM 1714 C C . CYS A 1 220 ? -7.207 6.949 16.516 1 98.38 220 CYS A C 1
ATOM 1716 O O . CYS A 1 220 ? -6.328 6.855 17.375 1 98.38 220 CYS A O 1
ATOM 1718 N N . GLN A 1 221 ? -8.266 6.172 16.484 1 97.75 221 GLN A N 1
ATOM 1719 C CA . GLN A 1 221 ? -8.492 5.16 17.516 1 97.75 221 GLN A CA 1
ATOM 1720 C C . GLN A 1 221 ? -7.398 4.09 17.484 1 97.75 221 GLN A C 1
ATOM 1722 O O . GLN A 1 221 ? -6.848 3.729 18.516 1 97.75 221 GLN A O 1
ATOM 1727 N N . LYS A 1 222 ? -7.086 3.605 16.344 1 97.88 222 LYS A N 1
ATOM 1728 C CA . LYS A 1 222 ? -6.125 2.514 16.203 1 97.88 222 LYS A CA 1
ATOM 1729 C C . LYS A 1 222 ? -4.703 3.002 16.469 1 97.88 222 LYS A C 1
ATOM 1731 O O . LYS A 1 222 ? -3.867 2.25 16.984 1 97.88 222 LYS A O 1
ATOM 1736 N N . LEU A 1 223 ? -4.426 4.246 16.141 1 98.19 223 LEU A N 1
ATOM 1737 C CA . LEU A 1 223 ? -3.139 4.812 16.531 1 98.19 223 LEU A CA 1
ATOM 1738 C C . LEU A 1 223 ? -2.984 4.809 18.062 1 98.19 223 LEU A C 1
ATOM 1740 O O . LEU A 1 223 ? -1.947 4.395 18.578 1 98.19 223 LEU A O 1
ATOM 1744 N N . LYS A 1 224 ? -4.016 5.254 18.75 1 97.56 224 LYS A N 1
ATOM 1745 C CA . LYS A 1 224 ? -3.965 5.293 20.203 1 97.56 224 LYS A CA 1
ATOM 1746 C C . LYS A 1 224 ? -3.736 3.902 20.797 1 97.56 224 LYS A C 1
ATOM 1748 O O . LYS A 1 224 ? -2.914 3.729 21.688 1 97.56 224 LYS A O 1
ATOM 1753 N N . GLU A 1 225 ? -4.41 2.939 20.219 1 96.56 225 GLU A N 1
ATOM 1754 C CA . GLU A 1 225 ? -4.297 1.566 20.703 1 96.56 225 GLU A CA 1
ATOM 1755 C C . GLU A 1 225 ? -2.973 0.938 20.281 1 96.56 225 GLU A C 1
ATOM 1757 O O . GLU A 1 225 ? -2.25 0.387 21.109 1 96.56 225 GLU A O 1
ATOM 1762 N N . GLY A 1 226 ? -2.723 1.03 19.016 1 96.44 226 GLY A N 1
ATOM 1763 C CA . GLY A 1 226 ? -1.576 0.339 18.453 1 96.44 226 GLY A CA 1
ATOM 1764 C C . GLY A 1 226 ? -0.247 0.898 18.922 1 96.44 226 GLY A C 1
ATOM 1765 O O . GLY A 1 226 ? 0.699 0.145 19.156 1 96.44 226 GLY A O 1
ATOM 1766 N N . CYS A 1 227 ? -0.14 2.203 19.031 1 96.12 227 CYS A N 1
ATOM 1767 C CA . CYS A 1 227 ? 1.118 2.811 19.453 1 96.12 227 CYS A CA 1
ATOM 1768 C C . CYS A 1 227 ? 1.46 2.424 20.891 1 96.12 227 CYS A C 1
ATOM 1770 O O . CYS A 1 227 ? 2.633 2.25 21.234 1 96.12 227 CYS A O 1
ATOM 1772 N N . LEU A 1 228 ? 0.507 2.271 21.734 1 95.25 228 LEU A N 1
ATOM 1773 C CA . LEU A 1 228 ? 0.73 1.836 23.109 1 95.25 228 LEU A CA 1
ATOM 1774 C C . LEU A 1 228 ? 1.283 0.415 23.141 1 95.25 228 LEU A C 1
ATOM 1776 O O . LEU A 1 228 ? 2.047 0.063 24.047 1 95.25 228 LEU A O 1
ATOM 1780 N N . LYS A 1 229 ? 0.92 -0.357 22.109 1 94.38 229 LYS A N 1
ATOM 1781 C CA . LYS A 1 229 ? 1.359 -1.747 22.031 1 94.38 229 LYS A CA 1
ATOM 1782 C C . LYS A 1 229 ? 2.703 -1.854 21.312 1 94.38 229 LYS A C 1
ATOM 1784 O O . LYS A 1 229 ? 3.252 -2.949 21.172 1 94.38 229 LYS A O 1
ATOM 1789 N N . GLY A 1 230 ? 3.176 -0.803 20.828 1 94.25 230 GLY A N 1
ATOM 1790 C CA . GLY A 1 230 ? 4.434 -0.811 20.109 1 94.25 230 GLY A CA 1
ATOM 1791 C C . GLY A 1 230 ? 4.293 -1.319 18.688 1 94.25 230 GLY A C 1
ATOM 1792 O O . GLY A 1 230 ? 5.277 -1.739 18.062 1 94.25 230 GLY A O 1
ATOM 1793 N N . GLU A 1 231 ? 3.08 -1.277 18.125 1 95.5 231 GLU A N 1
ATOM 1794 C CA . GLU A 1 231 ? 2.848 -1.716 16.75 1 95.5 231 GLU A CA 1
ATOM 1795 C C . GLU A 1 231 ? 3.426 -0.721 15.75 1 95.5 231 GLU A C 1
ATOM 1797 O O . GLU A 1 231 ? 3.438 0.486 16 1 95.5 231 GLU A O 1
ATOM 1802 N N . ASN A 1 232 ? 3.945 -1.266 14.625 1 95.5 232 ASN A N 1
ATOM 1803 C CA . ASN A 1 232 ? 4.371 -0.354 13.57 1 95.5 232 ASN A CA 1
ATOM 1804 C C . ASN A 1 232 ? 3.184 0.172 12.773 1 95.5 232 ASN A C 1
ATOM 1806 O O . ASN A 1 232 ? 2.08 -0.365 12.867 1 95.5 232 ASN A O 1
ATOM 1810 N N . ILE A 1 233 ? 3.354 1.146 11.977 1 97.31 233 ILE A N 1
ATOM 1811 C CA . ILE A 1 233 ? 2.291 1.902 11.32 1 97.31 233 ILE A CA 1
ATOM 1812 C C . ILE A 1 233 ? 1.528 0.993 10.359 1 97.31 233 ILE A C 1
ATOM 1814 O O . ILE A 1 233 ? 0.311 1.12 10.211 1 97.31 233 ILE A O 1
ATOM 1818 N N . SER A 1 234 ? 2.215 0.048 9.703 1 95.81 234 SER A N 1
ATOM 1819 C CA . SER A 1 234 ? 1.557 -0.858 8.766 1 95.81 234 SER A CA 1
ATOM 1820 C C . SER A 1 234 ? 0.561 -1.764 9.484 1 95.81 234 SER A C 1
ATOM 1822 O O . SER A 1 234 ? -0.529 -2.027 8.969 1 95.81 234 SER A O 1
ATOM 1824 N N . GLU A 1 235 ? 0.938 -2.246 10.586 1 96.06 235 GLU A N 1
ATOM 1825 C CA . GLU A 1 235 ? 0.04 -3.062 11.391 1 96.06 235 GLU A CA 1
ATOM 1826 C C . GLU A 1 235 ? -1.182 -2.264 11.836 1 96.06 235 GLU A C 1
ATOM 1828 O O . GLU A 1 235 ? -2.307 -2.768 11.805 1 96.06 235 GLU A O 1
ATOM 1833 N N . ILE A 1 236 ? -0.918 -1.104 12.242 1 97.5 236 ILE A N 1
ATOM 1834 C CA . ILE A 1 236 ? -2.002 -0.238 12.695 1 97.5 236 ILE A CA 1
ATOM 1835 C C . ILE A 1 236 ? -2.99 -0.011 11.555 1 97.5 236 ILE A C 1
ATOM 1837 O O . ILE A 1 236 ? -4.203 -0.12 11.742 1 97.5 236 ILE A O 1
ATOM 1841 N N . PHE A 1 237 ? -2.516 0.249 10.383 1 97.75 237 PHE A N 1
ATOM 1842 C CA . PHE A 1 237 ? -3.402 0.529 9.258 1 97.75 237 PHE A CA 1
ATOM 1843 C C . PHE A 1 237 ? -4.105 -0.741 8.797 1 97.75 237 PHE A C 1
ATOM 1845 O O . PHE A 1 237 ? -5.215 -0.682 8.258 1 97.75 237 PHE A O 1
ATOM 1852 N N . THR A 1 238 ? -3.484 -1.916 8.961 1 97.44 238 THR A N 1
ATOM 1853 C CA . THR A 1 238 ? -4.199 -3.166 8.727 1 97.44 238 THR A CA 1
ATOM 1854 C C . THR A 1 238 ? -5.422 -3.27 9.633 1 97.44 238 THR A C 1
ATOM 1856 O O . THR A 1 238 ? -6.5 -3.664 9.188 1 97.44 238 THR A O 1
ATOM 1859 N N . SER A 1 239 ? -5.258 -2.861 10.875 1 97.5 239 SER A N 1
ATOM 1860 C CA . SER A 1 239 ? -6.371 -2.852 11.82 1 97.5 239 SER A CA 1
ATOM 1861 C C . SER A 1 239 ? -7.434 -1.833 11.414 1 97.5 239 SER A C 1
ATOM 1863 O O . SER A 1 239 ? -8.625 -2.062 11.609 1 97.5 239 SER A O 1
ATOM 1865 N N . VAL A 1 240 ? -6.977 -0.68 10.93 1 97.5 240 VAL A N 1
ATOM 1866 C CA . VAL A 1 240 ? -7.906 0.33 10.438 1 97.5 240 VAL A CA 1
ATOM 1867 C C . VAL A 1 240 ? -8.742 -0.25 9.297 1 97.5 240 VAL A C 1
ATOM 1869 O O . VAL A 1 240 ? -9.961 -0.095 9.273 1 97.5 240 VAL A O 1
ATOM 1872 N N . THR A 1 241 ? -8.07 -0.935 8.367 1 95.88 241 THR A N 1
ATOM 1873 C CA . THR A 1 241 ? -8.758 -1.543 7.23 1 95.88 241 THR A CA 1
ATOM 1874 C C . THR A 1 241 ? -9.781 -2.57 7.711 1 95.88 241 THR A C 1
ATOM 1876 O O . THR A 1 241 ? -10.906 -2.609 7.211 1 95.88 241 THR A O 1
ATOM 1879 N N . ASP A 1 242 ? -9.391 -3.363 8.648 1 95.88 242 ASP A N 1
ATOM 1880 C CA . ASP A 1 242 ? -10.289 -4.363 9.211 1 95.88 242 ASP A CA 1
ATOM 1881 C C . ASP A 1 242 ? -11.539 -3.713 9.797 1 95.88 242 ASP A C 1
ATOM 1883 O O . ASP A 1 242 ? -12.664 -4.133 9.5 1 95.88 242 ASP A O 1
ATOM 1887 N N . GLU A 1 243 ? -11.344 -2.68 10.555 1 94.88 243 GLU A N 1
ATOM 1888 C CA . GLU A 1 243 ? -12.461 -2.008 11.227 1 94.88 243 GLU A CA 1
ATOM 1889 C C . GLU A 1 243 ? -13.383 -1.332 10.219 1 94.88 243 GLU A C 1
ATOM 1891 O O . GLU A 1 243 ? -14.594 -1.534 10.242 1 94.88 243 GLU A O 1
ATOM 1896 N N . VAL A 1 244 ? -12.836 -0.543 9.312 1 94.19 244 VAL A N 1
ATOM 1897 C CA . VAL A 1 244 ? -13.625 0.265 8.383 1 94.19 244 VAL A CA 1
ATOM 1898 C C . VAL A 1 244 ? -14.352 -0.644 7.398 1 94.19 244 VAL A C 1
ATOM 1900 O O . VAL A 1 244 ? -15.516 -0.398 7.062 1 94.19 244 VAL A O 1
ATOM 1903 N N . SER A 1 245 ? -13.672 -1.733 6.949 1 90.62 245 SER A N 1
ATOM 1904 C CA . SER A 1 245 ? -14.258 -2.617 5.949 1 90.62 245 SER A CA 1
ATOM 1905 C C . SER A 1 245 ? -15.445 -3.381 6.516 1 90.62 245 SER A C 1
ATOM 1907 O O . SER A 1 245 ? -16.281 -3.881 5.766 1 90.62 245 SER A O 1
ATOM 1909 N N . LYS A 1 246 ? -15.555 -3.473 7.82 1 89.69 246 LYS A N 1
ATOM 1910 C CA . LYS A 1 246 ? -16.641 -4.211 8.469 1 89.69 246 LYS A CA 1
ATOM 1911 C C . LYS A 1 246 ? -17.828 -3.301 8.766 1 89.69 246 LYS A C 1
ATOM 1913 O O . LYS A 1 246 ? -18.906 -3.777 9.117 1 89.69 246 LYS A O 1
ATOM 1918 N N . LYS A 1 247 ? -17.547 -2.02 8.664 1 84.5 247 LYS A N 1
ATOM 1919 C CA . LYS A 1 247 ? -18.641 -1.096 8.898 1 84.5 247 LYS A CA 1
ATOM 1920 C C . LYS A 1 247 ? -19.688 -1.19 7.785 1 84.5 247 LYS A C 1
ATOM 1922 O O . LYS A 1 247 ? -19.344 -1.43 6.629 1 84.5 247 LYS A O 1
ATOM 1927 N N . ASP A 1 248 ? -20.891 -1.137 8.242 1 77.5 248 ASP A N 1
ATOM 1928 C CA . ASP A 1 248 ? -22.016 -1.165 7.293 1 77.5 248 ASP A CA 1
ATOM 1929 C C . ASP A 1 248 ? -22.797 0.138 7.34 1 77.5 248 ASP A C 1
ATOM 1931 O O . ASP A 1 248 ? -23.219 0.581 8.414 1 77.5 248 ASP A O 1
ATOM 1935 N N . GLY A 1 249 ? -22.625 0.793 6.254 1 70.56 249 GLY A N 1
ATOM 1936 C CA . GLY A 1 249 ? -23.453 1.986 6.156 1 70.56 249 GLY A CA 1
ATOM 1937 C C . GLY A 1 249 ? -24.531 1.874 5.105 1 70.56 249 GLY A C 1
ATOM 1938 O O . GLY A 1 249 ? -24.594 0.885 4.375 1 70.56 249 GLY A O 1
ATOM 1939 N N . ARG A 1 250 ? -25.578 2.66 5.305 1 67.56 250 ARG A N 1
ATOM 1940 C CA . ARG A 1 250 ? -26.641 2.719 4.316 1 67.56 250 ARG A CA 1
ATOM 1941 C C . ARG A 1 250 ? -26.875 4.148 3.846 1 67.56 250 ARG A C 1
ATOM 1943 O O . ARG A 1 250 ? -26.859 5.086 4.648 1 67.56 250 ARG A O 1
ATOM 1950 N N . THR A 1 251 ? -26.75 4.262 2.59 1 63.16 251 THR A N 1
ATOM 1951 C CA . THR A 1 251 ? -27.141 5.535 1.993 1 63.16 251 THR A CA 1
ATOM 1952 C C . THR A 1 251 ? -28.469 5.402 1.258 1 63.16 251 THR A C 1
ATOM 1954 O O . THR A 1 251 ? -29.047 4.316 1.202 1 63.16 251 THR A O 1
ATOM 1957 N N . LYS A 1 252 ? -29.031 6.488 0.864 1 61.03 252 LYS A N 1
ATOM 1958 C CA . LYS A 1 252 ? -30.234 6.469 0.049 1 61.03 252 LYS A CA 1
ATOM 1959 C C . LYS A 1 252 ? -30.062 5.566 -1.17 1 61.03 252 LYS A C 1
ATOM 1961 O O . LYS A 1 252 ? -31.047 5 -1.672 1 61.03 252 LYS A O 1
ATOM 1966 N N . GLU A 1 253 ? -28.844 5.375 -1.65 1 61.69 253 GLU A N 1
ATOM 1967 C CA . GLU A 1 253 ? -28.516 4.629 -2.863 1 61.69 253 GLU A CA 1
ATOM 1968 C C . GLU A 1 253 ? -28.312 3.146 -2.564 1 61.69 253 GLU A C 1
ATOM 1970 O O . GLU A 1 253 ? -28.25 2.328 -3.482 1 61.69 253 GLU A O 1
ATOM 1975 N N . GLY A 1 254 ? -28.25 2.824 -1.218 1 63.38 254 GLY A N 1
ATOM 1976 C CA . GLY A 1 254 ? -28.047 1.432 -0.851 1 63.38 254 GLY A CA 1
ATOM 1977 C C . GLY A 1 254 ? -26.938 1.244 0.162 1 63.38 254 GLY A C 1
ATOM 1978 O O . GLY A 1 254 ? -26.516 2.199 0.821 1 63.38 254 GLY A O 1
ATOM 1979 N N . PRO A 1 255 ? -26.656 -0.04 0.28 1 66.56 255 PRO A N 1
ATOM 1980 C CA . PRO A 1 255 ? -25.562 -0.34 1.217 1 66.56 255 PRO A CA 1
ATOM 1981 C C . PRO A 1 255 ? -24.25 0.348 0.843 1 66.56 255 PRO A C 1
ATOM 1983 O O . PRO A 1 255 ? -23.969 0.522 -0.343 1 66.56 255 PRO A O 1
ATOM 1986 N N . PHE A 1 256 ? -23.609 0.95 1.926 1 74.25 256 PHE A N 1
ATOM 1987 C CA . PHE A 1 256 ? -22.344 1.661 1.769 1 74.25 256 PHE A CA 1
ATOM 1988 C C . PHE A 1 256 ? -21.203 0.888 2.42 1 74.25 256 PHE A C 1
ATOM 1990 O O . PHE A 1 256 ? -21.312 0.472 3.576 1 74.25 256 PHE A O 1
ATOM 1997 N N . LYS A 1 257 ? -20.203 0.542 1.519 1 80.19 257 LYS A N 1
ATOM 1998 C CA . LYS A 1 257 ? -19.016 -0.106 2.045 1 80.19 257 LYS A CA 1
ATOM 1999 C C . LYS A 1 257 ? -17.766 0.7 1.712 1 80.19 257 LYS A C 1
ATOM 2001 O O . LYS A 1 257 ? -17.688 1.354 0.669 1 80.19 257 LYS A O 1
ATOM 2006 N N . GLN A 1 258 ? -16.891 0.675 2.598 1 87.88 258 GLN A N 1
ATOM 2007 C CA . GLN A 1 258 ? -15.648 1.412 2.447 1 87.88 258 GLN A CA 1
ATOM 2008 C C . GLN A 1 258 ? -14.445 0.532 2.787 1 87.88 258 GLN A C 1
ATOM 2010 O O . GLN A 1 258 ? -14.461 -0.192 3.783 1 87.88 258 GLN A O 1
ATOM 2015 N N . VAL A 1 259 ? -13.477 0.518 1.911 1 91.44 259 VAL A N 1
ATOM 2016 C CA . VAL A 1 259 ? -12.25 -0.237 2.156 1 91.44 259 VAL A CA 1
ATOM 2017 C C . VAL A 1 259 ? -11.039 0.678 1.995 1 91.44 259 VAL A C 1
ATOM 2019 O O . VAL A 1 259 ? -10.664 1.03 0.875 1 91.44 259 VAL A O 1
ATOM 2022 N N . PRO A 1 260 ? -10.414 1.006 3.113 1 94.88 260 PRO A N 1
ATOM 2023 C CA . PRO A 1 260 ? -9.18 1.79 3.002 1 94.88 260 PRO A CA 1
ATOM 2024 C C . PRO A 1 260 ? -8.062 1.027 2.305 1 94.88 260 PRO A C 1
ATOM 2026 O O . PRO A 1 260 ? -8.062 -0.207 2.291 1 94.88 260 PRO A O 1
ATOM 2029 N N . GLU A 1 261 ? -7.188 1.763 1.711 1 94.94 261 GLU A N 1
ATOM 2030 C CA . GLU A 1 261 ? -6.008 1.19 1.068 1 94.94 261 GLU A CA 1
ATOM 2031 C C . GLU A 1 261 ? -4.734 1.907 1.512 1 94.94 261 GLU A C 1
ATOM 2033 O O . GLU A 1 261 ? -4.715 3.135 1.622 1 94.94 261 GLU A O 1
ATOM 2038 N N . ILE A 1 262 ? -3.678 1.139 1.695 1 96.75 262 ILE A N 1
ATOM 2039 C CA . ILE A 1 262 ? -2.377 1.724 1.997 1 96.75 262 ILE A CA 1
ATOM 2040 C C . ILE A 1 262 ? -1.417 1.476 0.835 1 96.75 262 ILE A C 1
ATOM 2042 O O . ILE A 1 262 ? -1.42 0.396 0.24 1 96.75 262 ILE A O 1
ATOM 2046 N N . ARG A 1 263 ? -0.71 2.475 0.527 1 95.69 263 ARG A N 1
ATOM 2047 C CA . ARG A 1 263 ? 0.401 2.402 -0.415 1 95.69 263 ARG A CA 1
ATOM 2048 C C . ARG A 1 263 ? 1.712 2.805 0.252 1 95.69 263 ARG A C 1
ATOM 2050 O O . ARG A 1 263 ? 1.808 3.883 0.843 1 95.69 263 ARG A O 1
ATOM 2057 N N . SER A 1 264 ? 2.73 1.928 0.089 1 97.19 264 SER A N 1
ATOM 2058 C CA . SER A 1 264 ? 3.906 2.205 0.907 1 97.19 264 SER A CA 1
ATOM 2059 C C . SER A 1 264 ? 5.191 1.954 0.13 1 97.19 264 SER A C 1
ATOM 2061 O O . SER A 1 264 ? 5.293 0.975 -0.612 1 97.19 264 SER A O 1
ATOM 2063 N N . THR A 1 265 ? 6.098 2.865 0.304 1 96.94 265 THR A N 1
ATOM 2064 C CA . THR A 1 265 ? 7.484 2.705 -0.121 1 96.94 265 THR A CA 1
ATOM 2065 C C . THR A 1 265 ? 8.438 2.889 1.057 1 96.94 265 THR A C 1
ATOM 2067 O O . THR A 1 265 ? 9.57 3.332 0.88 1 96.94 265 THR A O 1
ATOM 2070 N N . LEU A 1 266 ? 7.957 2.648 2.26 1 97.62 266 LEU A N 1
ATOM 2071 C CA . LEU A 1 266 ? 8.797 2.732 3.447 1 97.62 266 LEU A CA 1
ATOM 2072 C C . LEU A 1 266 ? 9.961 1.751 3.359 1 97.62 266 LEU A C 1
ATOM 2074 O O . LEU A 1 266 ? 9.797 0.62 2.9 1 97.62 266 LEU A O 1
ATOM 2078 N N . THR A 1 267 ? 11.055 2.203 3.865 1 96.81 267 THR A N 1
ATOM 2079 C CA . THR A 1 267 ? 12.242 1.354 3.83 1 96.81 267 THR A CA 1
ATOM 2080 C C . THR A 1 267 ? 12.578 0.836 5.227 1 96.81 267 THR A C 1
ATOM 2082 O O . THR A 1 267 ? 13.445 -0.023 5.383 1 96.81 267 THR A O 1
ATOM 2085 N N . LYS A 1 268 ? 11.938 1.322 6.188 1 97.25 268 LYS A N 1
ATOM 2086 C CA . LYS A 1 268 ? 12.039 0.876 7.574 1 97.25 268 LYS A CA 1
ATOM 2087 C C . LYS A 1 268 ? 10.672 0.853 8.25 1 97.25 268 LYS A C 1
ATOM 2089 O O . LYS A 1 268 ? 9.711 1.425 7.738 1 97.25 268 LYS A O 1
ATOM 2094 N N . SER A 1 269 ? 10.664 0.145 9.367 1 96.81 269 SER A N 1
ATOM 2095 C CA . SER A 1 269 ? 9.445 0.181 10.164 1 96.81 269 SER A CA 1
ATOM 2096 C C . SER A 1 269 ? 9.273 1.533 10.852 1 96.81 269 SER A C 1
ATOM 2098 O O . SER A 1 269 ? 10.242 2.119 11.336 1 96.81 269 SER A O 1
ATOM 2100 N N . LEU A 1 270 ? 8.102 2.039 10.852 1 98.06 270 LEU A N 1
ATOM 2101 C CA . LEU A 1 270 ? 7.766 3.268 11.562 1 98.06 270 LEU A CA 1
ATOM 2102 C C . LEU A 1 270 ? 6.953 2.965 12.812 1 98.06 270 LEU A C 1
ATOM 2104 O O . LEU A 1 270 ? 5.816 2.49 12.719 1 98.06 270 LEU A O 1
ATOM 2108 N N . VAL A 1 271 ? 7.559 3.17 13.898 1 97.44 271 VAL A N 1
ATOM 2109 C CA . VAL A 1 271 ? 6.914 2.951 15.195 1 97.44 271 VAL A CA 1
ATOM 2110 C C . VAL A 1 271 ? 6.777 4.277 15.938 1 97.44 271 VAL A C 1
ATOM 2112 O O . VAL A 1 271 ? 7.777 4.91 16.281 1 97.44 271 VAL A O 1
ATOM 2115 N N . LEU A 1 272 ? 5.57 4.707 16.172 1 97.62 272 LEU A N 1
ATOM 2116 C CA . LEU A 1 272 ? 5.293 5.93 16.922 1 97.62 272 LEU A CA 1
ATOM 2117 C C . LEU A 1 272 ? 4.98 5.625 18.375 1 97.62 272 LEU A C 1
ATOM 2119 O O . LEU A 1 272 ? 4.406 4.578 18.688 1 97.62 272 LEU A O 1
ATOM 2123 N N . SER A 1 273 ? 5.352 6.5 19.188 1 95.94 273 SER A N 1
ATOM 2124 C CA . SER A 1 273 ? 5.117 6.332 20.609 1 95.94 273 SER A CA 1
ATOM 2125 C C . SER A 1 273 ? 4.684 7.648 21.266 1 95.94 273 SER A C 1
ATOM 2127 O O . SER A 1 273 ? 5.109 8.719 20.828 1 95.94 273 SER A O 1
ATOM 2129 N N . PRO A 1 274 ? 3.812 7.434 22.312 1 93.56 274 PRO A N 1
ATOM 2130 C CA . PRO A 1 274 ? 3.371 8.664 22.984 1 93.56 274 PRO A CA 1
ATOM 2131 C C . PRO A 1 274 ? 4.512 9.406 23.672 1 93.56 274 PRO A C 1
ATOM 2133 O O . PRO A 1 274 ? 5.5 8.789 24.078 1 93.56 274 PRO A O 1
ATOM 2136 N N . HIS A 1 275 ? 4.492 10.703 23.594 1 80.94 275 HIS A N 1
ATOM 2137 C CA . HIS A 1 275 ? 5.48 11.539 24.266 1 80.94 275 HIS A CA 1
ATOM 2138 C C . HIS A 1 275 ? 4.988 11.969 25.656 1 80.94 275 HIS A C 1
ATOM 2140 O O . HIS A 1 275 ? 3.814 12.297 25.812 1 80.94 275 HIS A O 1
ATOM 2146 N N . HIS A 1 276 ? 5.371 11.273 26.734 1 59.44 276 HIS A N 1
ATOM 2147 C CA . HIS A 1 276 ? 5.023 11.727 28.062 1 59.44 276 HIS A CA 1
ATOM 2148 C C . HIS A 1 276 ? 5.465 13.172 28.297 1 59.44 276 HIS A C 1
ATOM 2150 O O . HIS A 1 276 ? 6.578 13.555 27.922 1 59.44 276 HIS A O 1
ATOM 2156 N N . LYS A 1 277 ? 4.465 14.109 28.422 1 44.66 277 LYS A N 1
ATOM 2157 C CA . LYS A 1 277 ? 4.773 15.422 28.969 1 44.66 277 LYS A CA 1
ATOM 2158 C C . LYS A 1 277 ? 5.57 15.297 30.266 1 44.66 277 LYS A C 1
ATOM 2160 O O . LYS A 1 277 ? 5.355 14.367 31.047 1 44.66 277 LYS A O 1
ATOM 2165 N N . MET B 1 1 ? -4.406 -2.053 41.5 1 25.97 1 MET B N 1
ATOM 2166 C CA . MET B 1 1 ? -4.773 -3.166 40.625 1 25.97 1 MET B CA 1
ATOM 2167 C C . MET B 1 1 ? -4.594 -2.791 39.156 1 25.97 1 MET B C 1
ATOM 2169 O O . MET B 1 1 ? -5.277 -1.899 38.656 1 25.97 1 MET B O 1
ATOM 2173 N N . SER B 1 2 ? -3.365 -2.648 38.656 1 28 2 SER B N 1
ATOM 2174 C CA . SER B 1 2 ? -2.834 -2.123 37.406 1 28 2 SER B CA 1
ATOM 2175 C C . SER B 1 2 ? -3.48 -2.801 36.188 1 28 2 SER B C 1
ATOM 2177 O O . SER B 1 2 ? -3.357 -4.016 36.031 1 28 2 SER B O 1
ATOM 2179 N N . HIS B 1 3 ? -4.785 -2.547 35.969 1 32 3 HIS B N 1
ATOM 2180 C CA . HIS B 1 3 ? -5.508 -3.172 34.844 1 32 3 HIS B CA 1
ATOM 2181 C C . HIS B 1 3 ? -4.66 -3.197 33.594 1 32 3 HIS B C 1
ATOM 2183 O O . HIS B 1 3 ? -4.352 -2.145 33.031 1 32 3 HIS B O 1
ATOM 2189 N N . SER B 1 4 ? -3.658 -3.957 33.469 1 34.94 4 SER B N 1
ATOM 2190 C CA . SER B 1 4 ? -2.9 -4.297 32.281 1 34.94 4 SER B CA 1
ATOM 2191 C C . SER B 1 4 ? -3.818 -4.453 31.078 1 34.94 4 SER B C 1
ATOM 2193 O O . SER B 1 4 ? -4.52 -5.461 30.953 1 34.94 4 SER B O 1
ATOM 2195 N N . SER B 1 5 ? -4.664 -3.496 30.719 1 38.91 5 SER B N 1
ATOM 2196 C CA . SER B 1 5 ? -5.602 -3.527 29.609 1 38.91 5 SER B CA 1
ATOM 2197 C C . SER B 1 5 ? -4.969 -4.16 28.359 1 38.91 5 SER B C 1
ATOM 2199 O O . SER B 1 5 ? -4.031 -3.605 27.797 1 38.91 5 SER B O 1
ATOM 2201 N N . HIS B 1 6 ? -4.762 -5.43 28.297 1 42.28 6 HIS B N 1
ATOM 2202 C CA . HIS B 1 6 ? -4.32 -6.316 27.234 1 42.28 6 HIS B CA 1
ATOM 2203 C C . HIS B 1 6 ? -5.059 -6.012 25.938 1 42.28 6 HIS B C 1
ATOM 2205 O O . HIS B 1 6 ? -6.27 -6.234 25.828 1 42.28 6 HIS B O 1
ATOM 2211 N N . PHE B 1 7 ? -4.836 -4.992 25.344 1 52.22 7 PHE B N 1
ATOM 2212 C CA . PHE B 1 7 ? -5.469 -4.762 24.047 1 52.22 7 PHE B CA 1
ATOM 2213 C C . PHE B 1 7 ? -5.266 -5.961 23.125 1 52.22 7 PHE B C 1
ATOM 2215 O O . PHE B 1 7 ? -4.152 -6.473 23 1 52.22 7 PHE B O 1
ATOM 2222 N N . PRO B 1 8 ? -6.309 -6.746 22.891 1 53.38 8 PRO B N 1
ATOM 2223 C CA . PRO B 1 8 ? -6.172 -7.914 22.016 1 53.38 8 PRO B CA 1
ATOM 2224 C C . PRO B 1 8 ? -5.473 -7.586 20.703 1 53.38 8 PRO B C 1
ATOM 2226 O O . PRO B 1 8 ? -5.664 -6.5 20.156 1 53.38 8 PRO B O 1
ATOM 2229 N N . HIS B 1 9 ? -4.293 -8.125 20.516 1 66.94 9 HIS B N 1
ATOM 2230 C CA . HIS B 1 9 ? -3.639 -8.062 19.203 1 66.94 9 HIS B CA 1
ATOM 2231 C C . HIS B 1 9 ? -4.508 -8.688 18.125 1 66.94 9 HIS B C 1
ATOM 2233 O O . HIS B 1 9 ? -5.254 -9.633 18.391 1 66.94 9 HIS B O 1
ATOM 2239 N N . GLN B 1 10 ? -4.676 -8.016 17.062 1 76.44 10 GLN B N 1
ATOM 2240 C CA . GLN B 1 10 ? -5.406 -8.594 15.938 1 76.44 10 GLN B CA 1
ATOM 2241 C C . GLN B 1 10 ? -4.812 -9.945 15.531 1 76.44 10 GLN B C 1
ATOM 2243 O O . GLN B 1 10 ? -3.596 -10.062 15.367 1 76.44 10 GLN B O 1
ATOM 2248 N N . GLU B 1 11 ? -5.66 -10.969 15.547 1 88.88 11 GLU B N 1
ATOM 2249 C CA . GLU B 1 11 ? -5.246 -12.312 15.141 1 88.88 11 GLU B CA 1
ATOM 2250 C C . GLU B 1 11 ? -4.836 -12.336 13.664 1 88.88 11 GLU B C 1
ATOM 2252 O O . GLU B 1 11 ? -5.516 -11.75 12.82 1 88.88 11 GLU B O 1
ATOM 2257 N N . PRO B 1 12 ? -3.721 -12.984 13.398 1 95.75 12 PRO B N 1
ATOM 2258 C CA . PRO B 1 12 ? -3.303 -13.133 12 1 95.75 12 PRO B CA 1
ATOM 2259 C C . PRO B 1 12 ? -4.227 -14.055 11.203 1 95.75 12 PRO B C 1
ATOM 2261 O O . PRO B 1 12 ? -5.117 -14.688 11.773 1 95.75 12 PRO B O 1
ATOM 2264 N N . TYR B 1 13 ? -4.094 -14.023 9.875 1 97.69 13 TYR B N 1
ATOM 2265 C CA . TYR B 1 13 ? -4.789 -15 9.047 1 97.69 13 TYR B CA 1
ATOM 2266 C C . TYR B 1 13 ? -4.48 -16.422 9.492 1 97.69 13 TYR B C 1
ATOM 2268 O O . TYR B 1 13 ? -3.332 -16.734 9.812 1 97.69 13 TYR B O 1
ATOM 2276 N N . LYS B 1 14 ? -5.477 -17.266 9.5 1 95.69 14 LYS B N 1
ATOM 2277 C CA . LYS B 1 14 ? -5.285 -18.672 9.836 1 95.69 14 LYS B CA 1
ATOM 2278 C C . LYS B 1 14 ? -4.883 -19.469 8.602 1 95.69 14 LYS B C 1
ATOM 2280 O O . LYS B 1 14 ? -5.629 -19.547 7.625 1 95.69 14 LYS B O 1
ATOM 2285 N N . LEU B 1 15 ? -3.717 -19.984 8.641 1 96.25 15 LEU B N 1
ATOM 2286 C CA . LEU B 1 15 ? -3.191 -20.812 7.566 1 96.25 15 LEU B CA 1
ATOM 2287 C C . LEU B 1 15 ? -3.051 -22.266 8.023 1 96.25 15 LEU B C 1
ATOM 2289 O O . LEU B 1 15 ? -1.987 -22.672 8.5 1 96.25 15 LEU B O 1
ATOM 2293 N N . GLU B 1 16 ? -4.074 -23.047 7.809 1 93.88 16 GLU B N 1
ATOM 2294 C CA . GLU B 1 16 ? -4.129 -24.375 8.414 1 93.88 16 GLU B CA 1
ATOM 2295 C C . GLU B 1 16 ? -4.207 -25.469 7.344 1 93.88 16 GLU B C 1
ATOM 2297 O O . GLU B 1 16 ? -3.936 -26.641 7.621 1 93.88 16 GLU B O 1
ATOM 2302 N N . CYS B 1 17 ? -4.559 -25.109 6.184 1 93.25 17 CYS B N 1
ATOM 2303 C CA . CYS B 1 17 ? -4.68 -26.078 5.102 1 93.25 17 CYS B CA 1
ATOM 2304 C C . CYS B 1 17 ? -3.312 -26.609 4.695 1 93.25 17 CYS B C 1
ATOM 2306 O O . CYS B 1 17 ? -2.295 -25.953 4.898 1 93.25 17 CYS B O 1
ATOM 2308 N N . LYS B 1 18 ? -3.312 -27.875 4.172 1 93.19 18 LYS B N 1
ATOM 2309 C CA . LYS B 1 18 ? -2.154 -28.484 3.525 1 93.19 18 LYS B CA 1
ATOM 2310 C C . LYS B 1 18 ? -2.502 -28.984 2.125 1 93.19 18 LYS B C 1
ATOM 2312 O O . LYS B 1 18 ? -3.305 -29.906 1.971 1 93.19 18 LYS B O 1
ATOM 2317 N N . PRO B 1 19 ? -1.936 -28.375 1.135 1 94.56 19 PRO B N 1
ATOM 2318 C CA . PRO B 1 19 ? -1.038 -27.219 1.079 1 94.56 19 PRO B CA 1
ATOM 2319 C C . PRO B 1 19 ? -1.683 -25.953 1.623 1 94.56 19 PRO B C 1
ATOM 2321 O O . PRO B 1 19 ? -2.908 -25.812 1.594 1 94.56 19 PRO B O 1
ATOM 2324 N N . VAL B 1 20 ? -0.83 -25.031 2.076 1 96.56 20 VAL B N 1
ATOM 2325 C CA . VAL B 1 20 ? -1.259 -23.766 2.666 1 96.56 20 VAL B CA 1
ATOM 2326 C C . VAL B 1 20 ? -2.131 -23 1.672 1 96.56 20 VAL B C 1
ATOM 2328 O O . VAL B 1 20 ? -3.123 -22.375 2.057 1 96.56 20 VAL B O 1
ATOM 2331 N N . GLY B 1 21 ? -1.68 -23.062 0.395 1 96.81 21 GLY B N 1
ATOM 2332 C CA . GLY B 1 21 ? -2.4 -22.359 -0.66 1 96.81 21 GLY B CA 1
ATOM 2333 C C . GLY B 1 21 ? -1.819 -22.609 -2.041 1 96.81 21 GLY B C 1
ATOM 2334 O O . GLY B 1 21 ? -1.1 -23.578 -2.252 1 96.81 21 GLY B O 1
ATOM 2335 N N . LEU B 1 22 ? -2.283 -21.797 -2.904 1 97.38 22 LEU B N 1
ATOM 2336 C CA . LEU B 1 22 ? -1.887 -21.906 -4.305 1 97.38 22 LEU B CA 1
ATOM 2337 C C . LEU B 1 22 ? -1.057 -20.688 -4.723 1 97.38 22 LEU B C 1
ATOM 2339 O O . LEU B 1 22 ? -1.387 -19.562 -4.375 1 97.38 22 LEU B O 1
ATOM 2343 N N . CYS B 1 23 ? 0.101 -20.953 -5.367 1 98.31 23 CYS B N 1
ATOM 2344 C CA . CYS B 1 23 ? 0.916 -19.922 -6.004 1 98.31 23 CYS B CA 1
ATOM 2345 C C . CYS B 1 23 ? 0.911 -20.078 -7.52 1 98.31 23 CYS B C 1
ATOM 2347 O O . CYS B 1 23 ? 1.299 -21.125 -8.039 1 98.31 23 CYS B O 1
ATOM 2349 N N . VAL B 1 24 ? 0.445 -19.078 -8.195 1 98.25 24 VAL B N 1
ATOM 2350 C CA . VAL B 1 24 ? 0.395 -19.094 -9.656 1 98.25 24 VAL B CA 1
ATOM 2351 C C . VAL B 1 24 ? 1.43 -18.125 -10.219 1 98.25 24 VAL B C 1
ATOM 2353 O O . VAL B 1 24 ? 1.481 -16.969 -9.812 1 98.25 24 VAL B O 1
ATOM 2356 N N . ILE B 1 25 ? 2.254 -18.594 -11.125 1 98.56 25 ILE B N 1
ATOM 2357 C CA . ILE B 1 25 ? 3.262 -17.781 -11.781 1 98.56 25 ILE B CA 1
ATOM 2358 C C . ILE B 1 25 ? 2.939 -17.656 -13.266 1 98.56 25 ILE B C 1
ATOM 2360 O O . ILE B 1 25 ? 2.838 -18.656 -13.969 1 98.56 25 ILE B O 1
ATOM 2364 N N . ILE B 1 26 ? 2.658 -16.531 -13.719 1 98.12 26 ILE B N 1
ATOM 2365 C CA . ILE B 1 26 ? 2.625 -16.25 -15.148 1 98.12 26 ILE B CA 1
ATOM 2366 C C . ILE B 1 26 ? 3.973 -15.695 -15.594 1 98.12 26 ILE B C 1
ATOM 2368 O O . ILE B 1 26 ? 4.352 -14.586 -15.211 1 98.12 26 ILE B O 1
ATOM 2372 N N . ASN B 1 27 ? 4.719 -16.422 -16.391 1 97.75 27 ASN B N 1
ATOM 2373 C CA . ASN B 1 27 ? 6.062 -16.062 -16.828 1 97.75 27 ASN B CA 1
ATOM 2374 C C . ASN B 1 27 ? 6.109 -15.805 -18.328 1 97.75 27 ASN B C 1
ATOM 2376 O O . ASN B 1 27 ? 6.305 -16.734 -19.125 1 97.75 27 ASN B O 1
ATOM 2380 N N . ASN B 1 28 ? 5.965 -14.539 -18.688 1 96.88 28 ASN B N 1
ATOM 2381 C CA . ASN B 1 28 ? 6.066 -14.156 -20.094 1 96.88 28 ASN B CA 1
ATOM 2382 C C . ASN B 1 28 ? 7.508 -13.828 -20.484 1 96.88 28 ASN B C 1
ATOM 2384 O O . ASN B 1 28 ? 8.07 -12.836 -20.016 1 96.88 28 ASN B O 1
ATOM 2388 N N . LYS B 1 29 ? 8.078 -14.594 -21.312 1 96.12 29 LYS B N 1
ATOM 2389 C CA . LYS B 1 29 ? 9.484 -14.453 -21.656 1 96.12 29 LYS B CA 1
ATOM 2390 C C . LYS B 1 29 ? 9.656 -14.062 -23.125 1 96.12 29 LYS B C 1
ATOM 2392 O O . LYS B 1 29 ? 10.352 -13.094 -23.438 1 96.12 29 LYS B O 1
ATOM 2397 N N . ASN B 1 30 ? 8.992 -14.766 -24 1 96.31 30 ASN B N 1
ATOM 2398 C CA . ASN B 1 30 ? 9.195 -14.602 -25.438 1 96.31 30 ASN B CA 1
ATOM 2399 C C . ASN B 1 30 ? 8.109 -13.734 -26.062 1 96.31 30 ASN B C 1
ATOM 2401 O O . ASN B 1 30 ? 7.094 -14.25 -26.531 1 96.31 30 ASN B O 1
ATOM 2405 N N . PHE B 1 31 ? 8.359 -12.516 -26.234 1 95.19 31 PHE B N 1
ATOM 2406 C CA . PHE B 1 31 ? 7.406 -11.562 -26.781 1 95.19 31 PHE B CA 1
ATOM 2407 C C . PHE B 1 31 ? 7.5 -11.516 -28.297 1 95.19 31 PHE B C 1
ATOM 2409 O O . PHE B 1 31 ? 8.555 -11.805 -28.875 1 95.19 31 PHE B O 1
ATOM 2416 N N . MET B 1 32 ? 6.457 -11.18 -28.859 1 94.56 32 MET B N 1
ATOM 2417 C CA . MET B 1 32 ? 6.379 -11.172 -30.312 1 94.56 32 MET B CA 1
ATOM 2418 C C . MET B 1 32 ? 7.137 -9.977 -30.891 1 94.56 32 MET B C 1
ATOM 2420 O O . MET B 1 32 ? 7.793 -10.102 -31.938 1 94.56 32 MET B O 1
ATOM 2424 N N . LYS B 1 33 ? 7.082 -8.82 -30.219 1 90.81 33 LYS B N 1
ATOM 2425 C CA . LYS B 1 33 ? 7.68 -7.598 -30.75 1 90.81 33 LYS B CA 1
ATOM 2426 C C . LYS B 1 33 ? 8.742 -7.051 -29.812 1 90.81 33 LYS B C 1
ATOM 2428 O O . LYS B 1 33 ? 9.68 -6.371 -30.234 1 90.81 33 LYS B O 1
ATOM 2433 N N . LYS B 1 34 ? 8.609 -7.316 -28.594 1 87.81 34 LYS B N 1
ATOM 2434 C CA . LYS B 1 34 ? 9.555 -6.816 -27.594 1 87.81 34 LYS B CA 1
ATOM 2435 C C . LYS B 1 34 ? 10.711 -7.793 -27.391 1 87.81 34 LYS B C 1
ATOM 2437 O O . LYS B 1 34 ? 10.617 -8.953 -27.797 1 87.81 34 LYS B O 1
ATOM 2442 N N . LYS B 1 35 ? 11.742 -7.352 -26.797 1 86.5 35 LYS B N 1
ATOM 2443 C CA . LYS B 1 35 ? 12.898 -8.188 -26.484 1 86.5 35 LYS B CA 1
ATOM 2444 C C . LYS B 1 35 ? 12.523 -9.281 -25.484 1 86.5 35 LYS B C 1
ATOM 2446 O O . LYS B 1 35 ? 11.727 -9.047 -24.578 1 86.5 35 LYS B O 1
ATOM 2451 N N . PRO B 1 36 ? 13.188 -10.43 -25.719 1 92.19 36 PRO B N 1
ATOM 2452 C CA . PRO B 1 36 ? 12.961 -11.492 -24.719 1 92.19 36 PRO B CA 1
ATOM 2453 C C . PRO B 1 36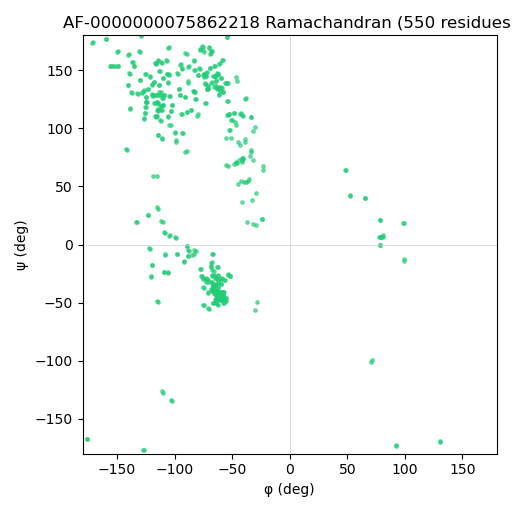 ? 13.438 -11.109 -23.328 1 92.19 36 PRO B C 1
ATOM 2455 O O . PRO B 1 36 ? 14.43 -10.391 -23.188 1 92.19 36 PRO B O 1
ATOM 2458 N N . ARG B 1 37 ? 12.734 -11.586 -22.359 1 93.19 37 ARG B N 1
ATOM 2459 C CA . ARG B 1 37 ? 13.062 -11.289 -20.969 1 93.19 37 ARG B CA 1
ATOM 2460 C C . ARG B 1 37 ? 14.031 -12.32 -20.406 1 93.19 37 ARG B C 1
ATOM 2462 O O . ARG B 1 37 ? 13.648 -13.133 -19.562 1 93.19 37 ARG B O 1
ATOM 2469 N N . GLU B 1 38 ? 15.258 -12.141 -20.719 1 90.69 38 GLU B N 1
ATOM 2470 C CA . GLU B 1 38 ? 16.281 -13.047 -20.219 1 90.69 38 GLU B CA 1
ATOM 2471 C C . GLU B 1 38 ? 16.422 -12.938 -18.703 1 90.69 38 GLU B C 1
ATOM 2473 O O . GLU B 1 38 ? 16.359 -11.844 -18.141 1 90.69 38 GLU B O 1
ATOM 2478 N N . GLY B 1 39 ? 16.516 -14.07 -18.016 1 91.62 39 GLY B N 1
ATOM 2479 C CA . GLY B 1 39 ? 16.672 -14.086 -16.562 1 91.62 39 GLY B CA 1
ATOM 2480 C C . GLY B 1 39 ? 15.367 -14.352 -15.828 1 91.62 39 GLY B C 1
ATOM 2481 O O . GLY B 1 39 ? 15.383 -14.672 -14.641 1 91.62 39 GLY B O 1
ATOM 2482 N N . THR B 1 40 ? 14.234 -14.273 -16.594 1 95.25 40 THR B N 1
ATOM 2483 C CA . THR B 1 40 ? 12.93 -14.422 -15.953 1 95.25 40 THR B CA 1
ATOM 2484 C C . THR B 1 40 ? 12.742 -15.844 -15.438 1 95.25 40 THR B C 1
ATOM 2486 O O . THR B 1 40 ? 12.031 -16.062 -14.445 1 95.25 40 THR B O 1
ATOM 2489 N N . ASP B 1 41 ? 13.406 -16.812 -16.062 1 95.56 41 ASP B N 1
ATOM 2490 C CA . ASP B 1 41 ? 13.305 -18.203 -15.617 1 95.56 41 ASP B CA 1
ATOM 2491 C C . ASP B 1 41 ? 13.922 -18.375 -14.227 1 95.56 41 ASP B C 1
ATOM 2493 O O . ASP B 1 41 ? 13.453 -19.188 -13.438 1 95.56 41 ASP B O 1
ATOM 2497 N N . LYS B 1 42 ? 14.969 -17.625 -14.008 1 96.06 42 LYS B N 1
ATOM 2498 C CA . LYS B 1 42 ? 15.562 -17.656 -12.68 1 96.06 42 LYS B CA 1
ATOM 2499 C C . LYS B 1 42 ? 14.594 -17.125 -11.625 1 96.06 42 LYS B C 1
ATOM 2501 O O . LYS B 1 42 ? 14.516 -17.656 -10.523 1 96.06 42 LYS B O 1
ATOM 2506 N N . ASP B 1 43 ? 13.867 -16.062 -11.969 1 97.5 43 ASP B N 1
ATOM 2507 C CA . ASP B 1 43 ? 12.844 -15.531 -11.078 1 97.5 43 ASP B CA 1
ATOM 2508 C C . ASP B 1 43 ? 11.766 -16.578 -10.789 1 97.5 43 ASP B C 1
ATOM 2510 O O . ASP B 1 43 ? 11.398 -16.797 -9.633 1 97.5 43 ASP B O 1
ATOM 2514 N N . ALA B 1 44 ? 11.312 -17.219 -11.844 1 97.88 44 ALA B N 1
ATOM 2515 C CA . ALA B 1 44 ? 10.266 -18.219 -11.695 1 97.88 44 ALA B CA 1
ATOM 2516 C C . ALA B 1 44 ? 10.742 -19.359 -10.797 1 97.88 44 ALA B C 1
ATOM 2518 O O . ALA B 1 44 ? 9.992 -19.828 -9.93 1 97.88 44 ALA B O 1
ATOM 2519 N N . GLU B 1 45 ? 11.914 -19.797 -10.984 1 97.75 45 GLU B N 1
ATOM 2520 C CA . GLU B 1 45 ? 12.477 -20.875 -10.188 1 97.75 45 GLU B CA 1
ATOM 2521 C C . GLU B 1 45 ? 12.602 -20.469 -8.719 1 97.75 45 GLU B C 1
ATOM 2523 O O . GLU B 1 45 ? 12.266 -21.234 -7.82 1 97.75 45 GLU B O 1
ATOM 2528 N N . SER B 1 46 ? 13.148 -19.281 -8.508 1 98 46 SER B N 1
ATOM 2529 C CA . SER B 1 46 ? 13.297 -18.781 -7.145 1 98 46 SER B CA 1
ATOM 2530 C C . SER B 1 46 ? 11.953 -18.703 -6.434 1 98 46 SER B C 1
ATOM 2532 O O . SER B 1 46 ? 11.836 -19.078 -5.266 1 98 46 SER B O 1
ATOM 2534 N N . LEU B 1 47 ? 10.969 -18.203 -7.164 1 98.69 47 LEU B N 1
ATOM 2535 C CA . LEU B 1 47 ? 9.625 -18.125 -6.602 1 98.69 47 LEU B CA 1
ATOM 2536 C C . LEU B 1 47 ? 9.086 -19.5 -6.277 1 98.69 47 LEU B C 1
ATOM 2538 O O . LEU B 1 47 ? 8.508 -19.719 -5.203 1 98.69 47 LEU B O 1
ATOM 2542 N N . ALA B 1 48 ? 9.266 -20.406 -7.18 1 98.5 48 ALA B N 1
ATOM 2543 C CA . ALA B 1 48 ? 8.789 -21.781 -6.969 1 98.5 48 ALA B CA 1
ATOM 2544 C C . ALA B 1 48 ? 9.445 -22.391 -5.734 1 98.5 48 ALA B C 1
ATOM 2546 O O . ALA B 1 48 ? 8.766 -23.016 -4.914 1 98.5 48 ALA B O 1
ATOM 2547 N N . GLU B 1 49 ? 10.672 -22.172 -5.625 1 97.94 49 GLU B N 1
ATOM 2548 C CA . GLU B 1 49 ? 11.414 -22.734 -4.5 1 97.94 49 GLU B CA 1
ATOM 2549 C C . GLU B 1 49 ? 10.922 -22.172 -3.172 1 97.94 49 GLU B C 1
ATOM 2551 O O . GLU B 1 49 ? 10.633 -22.922 -2.238 1 97.94 49 GLU B O 1
ATOM 2556 N N . VAL B 1 50 ? 10.828 -20.891 -3.1 1 98.19 50 VAL B N 1
ATOM 2557 C CA . VAL B 1 50 ? 10.531 -20.266 -1.816 1 98.19 50 VAL B CA 1
ATOM 2558 C C . VAL B 1 50 ? 9.078 -20.547 -1.43 1 98.19 50 VAL B C 1
ATOM 2560 O O . VAL B 1 50 ? 8.789 -20.859 -0.272 1 98.19 50 VAL B O 1
ATOM 2563 N N . PHE B 1 51 ? 8.141 -20.5 -2.334 1 98.25 51 PHE B N 1
ATOM 2564 C CA . PHE B 1 51 ? 6.742 -20.719 -1.969 1 98.25 51 PHE B CA 1
ATOM 2565 C C . PHE B 1 51 ? 6.461 -22.203 -1.756 1 98.25 51 PHE B C 1
ATOM 2567 O O . PHE B 1 51 ? 5.562 -22.562 -0.997 1 98.25 51 PHE B O 1
ATOM 2574 N N . SER B 1 52 ? 7.25 -23.031 -2.445 1 97.44 52 SER B N 1
ATOM 2575 C CA . SER B 1 52 ? 7.184 -24.453 -2.084 1 97.44 52 SER B CA 1
ATOM 2576 C C . SER B 1 52 ? 7.645 -24.672 -0.647 1 97.44 52 SER B C 1
ATOM 2578 O O . SER B 1 52 ? 7.012 -25.406 0.107 1 97.44 52 SER B O 1
ATOM 2580 N N . TRP B 1 53 ? 8.734 -24.031 -0.328 1 97.25 53 TRP B N 1
ATOM 2581 C CA . TRP B 1 53 ? 9.281 -24.094 1.024 1 97.25 53 TRP B CA 1
ATOM 2582 C C . TRP B 1 53 ? 8.266 -23.578 2.043 1 97.25 53 TRP B C 1
ATOM 2584 O O . TRP B 1 53 ? 8.211 -24.062 3.174 1 97.25 53 TRP B O 1
ATOM 2594 N N . LEU B 1 54 ? 7.418 -22.688 1.657 1 97.88 54 LEU B N 1
ATOM 2595 C CA . LEU B 1 54 ? 6.414 -22.094 2.535 1 97.88 54 LEU B CA 1
ATOM 2596 C C . LEU B 1 54 ? 5.129 -22.906 2.516 1 97.88 54 LEU B C 1
ATOM 2598 O O . LEU B 1 54 ? 4.133 -22.531 3.137 1 97.88 54 LEU B O 1
ATOM 2602 N N . GLY B 1 55 ? 5.059 -24 1.706 1 96.88 55 GLY B N 1
ATOM 2603 C CA . GLY B 1 55 ? 3.965 -24.953 1.782 1 96.88 55 GLY B CA 1
ATOM 2604 C C . GLY B 1 55 ? 2.898 -24.719 0.729 1 96.88 55 GLY B C 1
ATOM 2605 O O . GLY B 1 55 ? 1.782 -25.234 0.845 1 96.88 55 GLY B O 1
ATOM 2606 N N . PHE B 1 56 ? 3.238 -23.984 -0.33 1 97.56 56 PHE B N 1
ATOM 2607 C CA . PHE B 1 56 ? 2.281 -23.734 -1.401 1 97.56 56 PHE B CA 1
ATOM 2608 C C . PHE B 1 56 ? 2.441 -24.766 -2.52 1 97.56 56 PHE B C 1
ATOM 2610 O O . PHE B 1 56 ? 3.52 -25.328 -2.695 1 97.56 56 PHE B O 1
ATOM 2617 N N . ARG B 1 57 ? 1.345 -24.984 -3.172 1 97.12 57 ARG B N 1
ATOM 2618 C CA . ARG B 1 57 ? 1.402 -25.625 -4.488 1 97.12 57 ARG B CA 1
ATOM 2619 C C . ARG B 1 57 ? 1.678 -24.594 -5.578 1 97.12 57 ARG B C 1
ATOM 2621 O O . ARG B 1 57 ? 1.037 -23.531 -5.617 1 97.12 57 ARG B O 1
ATOM 2628 N N . ILE B 1 58 ? 2.645 -24.875 -6.48 1 97.94 58 ILE B N 1
ATOM 2629 C CA . ILE B 1 58 ? 3.08 -23.859 -7.438 1 97.94 58 ILE B CA 1
ATOM 2630 C C . ILE B 1 58 ? 2.732 -24.297 -8.859 1 97.94 58 ILE B C 1
ATOM 2632 O O . ILE B 1 58 ? 3.166 -25.375 -9.305 1 97.94 58 ILE B O 1
ATOM 2636 N N . LEU B 1 59 ? 1.987 -23.5 -9.531 1 97.62 59 LEU B N 1
ATOM 2637 C CA . LEU B 1 59 ? 1.678 -23.703 -10.945 1 97.62 59 LEU B CA 1
ATOM 2638 C C . LEU B 1 59 ? 2.195 -22.547 -11.789 1 97.62 59 LEU B C 1
ATOM 2640 O O . LEU B 1 59 ? 2.109 -21.391 -11.375 1 97.62 59 LEU B O 1
ATOM 2644 N N . MET B 1 60 ? 2.725 -22.828 -12.914 1 97.94 60 MET B N 1
ATOM 2645 C CA . MET B 1 60 ? 3.291 -21.797 -13.781 1 97.94 60 MET B CA 1
ATOM 2646 C C . MET B 1 60 ? 2.699 -21.891 -15.188 1 97.94 60 MET B C 1
ATOM 2648 O O . MET B 1 60 ? 2.518 -22.984 -15.727 1 97.94 60 MET B O 1
ATOM 2652 N N . CYS B 1 61 ? 2.287 -20.797 -15.742 1 97.31 61 CYS B N 1
ATOM 2653 C CA . CYS B 1 61 ? 1.897 -20.641 -17.141 1 97.31 61 CYS B CA 1
ATOM 2654 C C . CYS B 1 61 ? 2.873 -19.734 -17.875 1 97.31 61 CYS B C 1
ATOM 2656 O O . CYS B 1 61 ? 3.115 -18.609 -17.453 1 97.31 61 CYS B O 1
ATOM 2658 N N . GLU B 1 62 ? 3.385 -20.188 -19 1 96.5 62 GLU B N 1
ATOM 2659 C CA . GLU B 1 62 ? 4.41 -19.438 -19.703 1 96.5 62 GLU B CA 1
ATOM 2660 C C . GLU B 1 62 ? 3.846 -18.781 -20.969 1 96.5 62 GLU B C 1
ATOM 2662 O O . GLU B 1 62 ? 2.936 -19.328 -21.594 1 96.5 62 GLU B O 1
ATOM 2667 N N . ASP B 1 63 ? 4.371 -17.641 -21.281 1 96.44 63 ASP B N 1
ATOM 2668 C CA . ASP B 1 63 ? 4.199 -16.953 -22.562 1 96.44 63 ASP B CA 1
ATOM 2669 C C . ASP B 1 63 ? 2.729 -16.906 -22.969 1 96.44 63 ASP B C 1
ATOM 2671 O O . ASP B 1 63 ? 2.348 -17.391 -24.031 1 96.44 63 ASP B O 1
ATOM 2675 N N . GLN B 1 64 ? 2.039 -16.203 -22.125 1 96.94 64 GLN B N 1
ATOM 2676 C CA . GLN B 1 64 ? 0.604 -16.047 -22.344 1 96.94 64 GLN B CA 1
ATOM 2677 C C . GLN B 1 64 ? 0.299 -14.734 -23.062 1 96.94 64 GLN B C 1
ATOM 2679 O O . GLN B 1 64 ? 0.841 -13.688 -22.703 1 96.94 64 GLN B O 1
ATOM 2684 N N . GLU B 1 65 ? -0.556 -14.82 -24.078 1 96.81 65 GLU B N 1
ATOM 2685 C CA . GLU B 1 65 ? -1.137 -13.602 -24.641 1 96.81 65 GLU B CA 1
ATOM 2686 C C . GLU B 1 65 ? -2.1 -12.945 -23.656 1 96.81 65 GLU B C 1
ATOM 2688 O O . GLU B 1 65 ? -2.525 -13.578 -22.688 1 96.81 65 GLU B O 1
ATOM 2693 N N . SER B 1 66 ? -2.424 -11.734 -23.922 1 96.88 66 SER B N 1
ATOM 2694 C CA . SER B 1 66 ? -3.236 -10.953 -23 1 96.88 66 SER B CA 1
ATOM 2695 C C . SER B 1 66 ? -4.555 -11.656 -22.688 1 96.88 66 SER B C 1
ATOM 2697 O O . SER B 1 66 ? -4.918 -11.812 -21.516 1 96.88 66 SER B O 1
ATOM 2699 N N . GLU B 1 67 ? -5.266 -12.117 -23.719 1 96.25 67 GLU B N 1
ATOM 2700 C CA . GLU B 1 67 ? -6.551 -12.781 -23.516 1 96.25 67 GLU B CA 1
ATOM 2701 C C . GLU B 1 67 ? -6.379 -14.109 -22.797 1 96.25 67 GLU B C 1
ATOM 2703 O O . GLU B 1 67 ? -7.234 -14.508 -22 1 96.25 67 GLU B O 1
ATOM 2708 N N . LYS B 1 68 ? -5.344 -14.781 -23.109 1 96.06 68 LYS B N 1
ATOM 2709 C CA . LYS B 1 68 ? -5.062 -16.047 -22.406 1 96.06 68 LYS B CA 1
ATOM 2710 C C . LYS B 1 68 ? -4.75 -15.805 -20.938 1 96.06 68 LYS B C 1
ATOM 2712 O O . LYS B 1 68 ? -5.152 -16.578 -20.078 1 96.06 68 LYS B O 1
ATOM 2717 N N . MET B 1 69 ? -3.982 -14.742 -20.609 1 96.88 69 MET B N 1
ATOM 2718 C CA . MET B 1 69 ? -3.732 -14.375 -19.219 1 96.88 69 MET B CA 1
ATOM 2719 C C . MET B 1 69 ? -5.043 -14.18 -18.469 1 96.88 69 MET B C 1
ATOM 2721 O O . MET B 1 69 ? -5.203 -14.664 -17.359 1 96.88 69 MET B O 1
ATOM 2725 N N . LYS B 1 70 ? -5.926 -13.453 -19.125 1 96.31 70 LYS B N 1
ATOM 2726 C CA . LYS B 1 70 ? -7.227 -13.195 -18.516 1 96.31 70 LYS B CA 1
ATOM 2727 C C . LYS B 1 70 ? -7.961 -14.5 -18.219 1 96.31 70 LYS B C 1
ATOM 2729 O O . LYS B 1 70 ? -8.5 -14.68 -17.125 1 96.31 70 LYS B O 1
ATOM 2734 N N . ALA B 1 71 ? -7.965 -15.383 -19.188 1 95.44 71 ALA B N 1
ATOM 2735 C CA . ALA B 1 71 ? -8.641 -16.672 -19.047 1 95.44 71 ALA B CA 1
ATOM 2736 C C . ALA B 1 71 ? -7.98 -17.5 -17.953 1 95.44 71 ALA B C 1
ATOM 2738 O O . ALA B 1 71 ? -8.664 -18.156 -17.156 1 95.44 71 ALA B O 1
ATOM 2739 N N . THR B 1 72 ? -6.699 -17.484 -17.938 1 95.75 72 THR B N 1
ATOM 2740 C CA . THR B 1 72 ? -5.934 -18.203 -16.922 1 95.75 72 THR B CA 1
ATOM 2741 C C . THR B 1 72 ? -6.277 -17.719 -15.523 1 95.75 72 THR B C 1
ATOM 2743 O O . THR B 1 72 ? -6.551 -18.516 -14.625 1 95.75 72 THR B O 1
ATOM 2746 N N . LEU B 1 73 ? -6.297 -16.453 -15.328 1 96.62 73 LEU B N 1
ATOM 2747 C CA . LEU B 1 73 ? -6.609 -15.844 -14.039 1 96.62 73 LEU B CA 1
ATOM 2748 C C . LEU B 1 73 ? -8.031 -16.172 -13.617 1 96.62 73 LEU B C 1
ATOM 2750 O O . LEU B 1 73 ? -8.281 -16.484 -12.445 1 96.62 73 LEU B O 1
ATOM 2754 N N . GLN B 1 74 ? -8.914 -16.156 -14.555 1 94.44 74 GLN B N 1
ATOM 2755 C CA . GLN B 1 74 ? -10.297 -16.5 -14.258 1 94.44 74 GLN B CA 1
ATOM 2756 C C . GLN B 1 74 ? -10.406 -17.953 -13.797 1 94.44 74 GLN B C 1
ATOM 2758 O O . GLN B 1 74 ? -11.156 -18.266 -12.867 1 94.44 74 GLN B O 1
ATOM 2763 N N . TYR B 1 75 ? -9.68 -18.781 -14.484 1 94.5 75 TYR B N 1
ATOM 2764 C CA . TYR B 1 75 ? -9.664 -20.188 -14.094 1 94.5 75 TYR B CA 1
ATOM 2765 C C . TYR B 1 75 ? -9.203 -20.359 -12.648 1 94.5 75 TYR B C 1
ATOM 2767 O O . TYR B 1 75 ? -9.836 -21.062 -11.867 1 94.5 75 TYR B O 1
ATOM 2775 N N . PHE B 1 76 ? -8.141 -19.641 -12.266 1 95.25 76 PHE B N 1
ATOM 2776 C CA . PHE B 1 76 ? -7.547 -19.828 -10.945 1 95.25 76 PHE B CA 1
ATOM 2777 C C . PHE B 1 76 ? -8.383 -19.141 -9.875 1 95.25 76 PHE B C 1
ATOM 2779 O O . PHE B 1 76 ? -8.227 -19.422 -8.68 1 95.25 76 PHE B O 1
ATOM 2786 N N . ALA B 1 77 ? -9.203 -18.172 -10.258 1 94.06 77 ALA B N 1
ATOM 2787 C CA . ALA B 1 77 ? -10.117 -17.547 -9.297 1 94.06 77 ALA B CA 1
ATOM 2788 C C . ALA B 1 77 ? -11.156 -18.547 -8.812 1 94.06 77 ALA B C 1
ATOM 2790 O O . ALA B 1 77 ? -11.578 -18.516 -7.652 1 94.06 77 ALA B O 1
ATOM 2791 N N . SER B 1 78 ? -11.547 -19.422 -9.688 1 90.44 78 SER B N 1
ATOM 2792 C CA . SER B 1 78 ? -12.453 -20.531 -9.383 1 90.44 78 SER B CA 1
ATOM 2793 C C . SER B 1 78 ? -12.047 -21.797 -10.141 1 90.44 78 SER B C 1
ATOM 2795 O O . SER B 1 78 ? -12.656 -22.141 -11.148 1 90.44 78 SER B O 1
ATOM 2797 N N . PRO B 1 79 ? -11.07 -22.453 -9.531 1 87.81 79 PRO B N 1
ATOM 2798 C CA . PRO B 1 79 ? -10.508 -23.562 -10.289 1 87.81 79 PRO B CA 1
ATOM 2799 C C . PRO B 1 79 ? -11.531 -24.672 -10.57 1 87.81 79 PRO B C 1
ATOM 2801 O O . PRO B 1 79 ? -12.375 -24.953 -9.719 1 87.81 79 PRO B O 1
ATOM 2804 N N . GLY B 1 80 ? -11.531 -25.141 -11.805 1 80.12 80 GLY B N 1
ATOM 2805 C CA . GLY B 1 80 ? -12.398 -26.219 -12.25 1 80.12 80 GLY B CA 1
ATOM 2806 C C . GLY B 1 80 ? -11.656 -27.5 -12.539 1 80.12 80 GLY B C 1
ATOM 2807 O O . GLY B 1 80 ? -10.805 -27.922 -11.75 1 80.12 80 GLY B O 1
ATOM 2808 N N . ASP B 1 81 ? -11.914 -28 -13.758 1 80.88 81 ASP B N 1
ATOM 2809 C CA . ASP B 1 81 ? -11.414 -29.312 -14.156 1 80.88 81 ASP B CA 1
ATOM 2810 C C . ASP B 1 81 ? -9.938 -29.25 -14.539 1 80.88 81 ASP B C 1
ATOM 2812 O O . ASP B 1 81 ? -9.469 -28.219 -15.031 1 80.88 81 ASP B O 1
ATOM 2816 N N . LEU B 1 82 ? -9.258 -30.312 -14.344 1 83.31 82 LEU B N 1
ATOM 2817 C CA . LEU B 1 82 ? -7.84 -30.453 -14.672 1 83.31 82 LEU B CA 1
ATOM 2818 C C . LEU B 1 82 ? -7.605 -30.25 -16.172 1 83.31 82 LEU B C 1
ATOM 2820 O O . LEU B 1 82 ? -6.57 -29.703 -16.562 1 83.31 82 LEU B O 1
ATOM 2824 N N . SER B 1 83 ? -8.516 -30.562 -16.969 1 82.12 83 SER B N 1
ATOM 2825 C CA . SER B 1 83 ? -8.367 -30.484 -18.422 1 82.12 83 SER B CA 1
ATOM 2826 C C . SER B 1 83 ? -8.125 -29.062 -18.875 1 82.12 83 SER B C 1
ATOM 2828 O O . SER B 1 83 ? -7.406 -28.828 -19.859 1 82.12 83 SER B O 1
ATOM 2830 N N . GLN B 1 84 ? -8.57 -28.141 -18.172 1 83.31 84 GLN B N 1
ATOM 2831 C CA . GLN B 1 84 ? -8.406 -26.734 -18.531 1 83.31 84 GLN B CA 1
ATOM 2832 C C . GLN B 1 84 ? -6.98 -26.266 -18.266 1 83.31 84 GLN B C 1
ATOM 2834 O O . GLN B 1 84 ? -6.477 -25.375 -18.969 1 83.31 84 GLN B O 1
ATOM 2839 N N . LEU B 1 85 ? -6.305 -26.812 -17.344 1 85.75 85 LEU B N 1
ATOM 2840 C CA . LEU B 1 85 ? -4.93 -26.453 -17.031 1 85.75 85 LEU B CA 1
ATOM 2841 C C . LEU B 1 85 ? -4.004 -26.734 -18.203 1 85.75 85 LEU B C 1
ATOM 2843 O O . LEU B 1 85 ? -3.053 -26 -18.453 1 85.75 85 LEU B O 1
ATOM 2847 N N . GLN B 1 86 ? -4.32 -27.75 -18.969 1 77.62 86 GLN B N 1
ATOM 2848 C CA . GLN B 1 86 ? -3.514 -28.141 -20.125 1 77.62 86 GLN B CA 1
ATOM 2849 C C . GLN B 1 86 ? -3.637 -27.125 -21.25 1 77.62 86 GLN B C 1
ATOM 2851 O O . GLN B 1 86 ? -2.666 -26.859 -21.953 1 77.62 86 GLN B O 1
ATOM 2856 N N . GLU B 1 87 ? -4.836 -26.562 -21.281 1 81.44 87 GLU B N 1
ATOM 2857 C CA . GLU B 1 87 ? -5.066 -25.547 -22.297 1 81.44 87 GLU B CA 1
ATOM 2858 C C . GLU B 1 87 ? -4.199 -24.312 -22.047 1 81.44 87 GLU B C 1
ATOM 2860 O O . GLU B 1 87 ? -3.807 -23.609 -22.984 1 81.44 87 GLU B O 1
ATOM 2865 N N . PHE B 1 88 ? -3.828 -24.219 -20.766 1 85.94 88 PHE B N 1
ATOM 2866 C CA . PHE B 1 88 ? -3.045 -23.031 -20.406 1 85.94 88 PHE B CA 1
ATOM 2867 C C . PHE B 1 88 ? -1.56 -23.375 -20.344 1 85.94 88 PHE B C 1
ATOM 2869 O O . PHE B 1 88 ? -0.738 -22.516 -20 1 85.94 88 PHE B O 1
ATOM 2876 N N . SER B 1 89 ? -1.214 -24.594 -20.734 1 85.06 89 SER B N 1
ATOM 2877 C CA . SER B 1 89 ? 0.163 -25.078 -20.688 1 85.06 89 SER B CA 1
ATOM 2878 C C . SER B 1 89 ? 0.768 -24.875 -19.297 1 85.06 89 SER B C 1
ATOM 2880 O O . SER B 1 89 ? 1.91 -24.422 -19.172 1 85.06 89 SER B O 1
ATOM 2882 N N . ALA B 1 90 ? -0.091 -25.188 -18.344 1 94.38 90 ALA B N 1
ATOM 2883 C CA . ALA B 1 90 ? 0.359 -25.031 -16.953 1 94.38 90 ALA B CA 1
ATOM 2884 C C . ALA B 1 90 ? 1.34 -26.141 -16.578 1 94.38 90 ALA B C 1
ATOM 2886 O O . ALA B 1 90 ? 1.185 -27.297 -17 1 94.38 90 ALA B O 1
ATOM 2887 N N . LYS B 1 91 ? 2.377 -25.812 -15.883 1 96.56 91 LYS B N 1
ATOM 2888 C CA . LYS B 1 91 ? 3.312 -26.75 -15.266 1 96.56 91 LYS B CA 1
ATOM 2889 C C . LYS B 1 91 ? 3.295 -26.625 -13.742 1 96.56 91 LYS B C 1
ATOM 2891 O O . LYS B 1 91 ? 2.857 -25.609 -13.203 1 96.56 91 LYS B O 1
ATOM 2896 N N . GLU B 1 92 ? 3.666 -27.672 -13.109 1 96.94 92 GLU B N 1
ATOM 2897 C CA . GLU B 1 92 ? 3.674 -27.703 -11.648 1 96.94 92 GLU B CA 1
ATOM 2898 C C . GLU B 1 92 ? 5.074 -27.953 -11.109 1 96.94 92 GLU B C 1
ATOM 2900 O O . GLU B 1 92 ? 5.801 -28.812 -11.625 1 96.94 92 GLU B O 1
ATOM 2905 N N . TRP B 1 93 ? 5.434 -27.203 -10.07 1 97.25 93 TRP B N 1
ATOM 2906 C CA . TRP B 1 93 ? 6.734 -27.391 -9.43 1 97.25 93 TRP B CA 1
ATOM 2907 C C . TRP B 1 93 ? 6.77 -28.672 -8.617 1 97.25 93 TRP B C 1
ATOM 2909 O O . TRP B 1 93 ? 5.895 -28.906 -7.777 1 97.25 93 TRP B O 1
ATOM 2919 N N . SER B 1 94 ? 7.645 -29.547 -8.891 1 94.62 94 SER B N 1
ATOM 2920 C CA . SER B 1 94 ? 7.867 -30.797 -8.172 1 94.62 94 SER B CA 1
ATOM 2921 C C . SER B 1 94 ? 9.359 -31.078 -8.016 1 94.62 94 SER B C 1
ATOM 2923 O O . SER B 1 94 ? 10.062 -31.266 -9.008 1 94.62 94 SER B O 1
ATOM 2925 N N . GLY B 1 95 ? 9.75 -31.094 -6.77 1 90.88 95 GLY B N 1
ATOM 2926 C CA . GLY B 1 95 ? 11.172 -31.266 -6.527 1 90.88 95 GLY B CA 1
ATOM 2927 C C . GLY B 1 95 ? 11.992 -30.047 -6.906 1 90.88 95 GLY B C 1
ATOM 2928 O O . GLY B 1 95 ? 12.023 -29.062 -6.168 1 90.88 95 GLY B O 1
ATOM 2929 N N . SER B 1 96 ? 12.633 -30.078 -8.102 1 92.25 96 SER B N 1
ATOM 2930 C CA . SER B 1 96 ? 13.484 -28.984 -8.531 1 92.25 96 SER B CA 1
ATOM 2931 C C . SER B 1 96 ? 13.195 -28.594 -9.977 1 92.25 96 SER B C 1
ATOM 2933 O O . SER B 1 96 ? 14.031 -27.969 -10.641 1 92.25 96 SER B O 1
ATOM 2935 N N . GLU B 1 97 ? 11.93 -29.062 -10.398 1 94.81 97 GLU B N 1
ATOM 2936 C CA . GLU B 1 97 ? 11.602 -28.766 -11.789 1 94.81 97 GLU B CA 1
ATOM 2937 C C . GLU B 1 97 ? 10.094 -28.609 -11.977 1 94.81 97 GLU B C 1
ATOM 2939 O O . GLU B 1 97 ? 9.312 -29.016 -11.117 1 94.81 97 GLU B O 1
ATOM 2944 N N . PHE B 1 98 ? 9.727 -28.094 -13.055 1 95.88 98 PHE B N 1
ATOM 2945 C CA . PHE B 1 98 ? 8.312 -27.984 -13.422 1 95.88 98 PHE B CA 1
ATOM 2946 C C . PHE B 1 98 ? 7.895 -29.156 -14.297 1 95.88 98 PHE B C 1
ATOM 2948 O O . PHE B 1 98 ? 8.523 -29.438 -15.32 1 95.88 98 PHE B O 1
ATOM 2955 N N . ILE B 1 99 ? 6.812 -29.828 -13.945 1 94.94 99 ILE B N 1
ATOM 2956 C CA . ILE B 1 99 ? 6.281 -30.969 -14.68 1 94.94 99 ILE B CA 1
ATOM 2957 C C . ILE B 1 99 ? 4.793 -30.766 -14.953 1 94.94 99 ILE B C 1
ATOM 2959 O O . ILE B 1 99 ? 4.207 -29.766 -14.523 1 94.94 99 ILE B O 1
ATOM 2963 N N . ASP B 1 100 ? 4.191 -31.703 -15.602 1 93.5 100 ASP B N 1
ATOM 2964 C CA . ASP B 1 100 ? 2.76 -31.609 -15.867 1 93.5 100 ASP B CA 1
ATOM 2965 C C . ASP B 1 100 ? 1.952 -31.812 -14.586 1 93.5 100 ASP B C 1
ATOM 2967 O O . ASP B 1 100 ? 2.271 -32.688 -13.773 1 93.5 100 ASP B O 1
ATOM 2971 N N . PRO B 1 101 ? 0.989 -30.953 -14.422 1 93.12 101 PRO B N 1
ATOM 2972 C CA . PRO B 1 101 ? 0.171 -31.109 -13.219 1 93.12 101 PRO B CA 1
ATOM 2973 C C . PRO B 1 101 ? -0.586 -32.438 -13.188 1 93.12 101 PRO B C 1
ATOM 2975 O O . PRO B 1 101 ? -1.045 -32.906 -14.234 1 93.12 101 PRO B O 1
ATOM 2978 N N . GLN B 1 102 ? -0.739 -32.969 -12.039 1 87.44 102 GLN B N 1
ATOM 2979 C CA . GLN B 1 102 ? -1.368 -34.281 -11.906 1 87.44 102 GLN B CA 1
ATOM 2980 C C . GLN B 1 102 ? -2.789 -34.156 -11.367 1 87.44 102 GLN B C 1
ATOM 2982 O O . GLN B 1 102 ? -3.605 -35.062 -11.531 1 87.44 102 GLN B O 1
ATOM 2987 N N . LYS B 1 103 ? -3.057 -33.094 -10.688 1 89.69 103 LYS B N 1
ATOM 2988 C CA . LYS B 1 103 ? -4.371 -32.875 -10.094 1 89.69 103 LYS B CA 1
ATOM 2989 C C . LYS B 1 103 ? -4.828 -31.438 -10.312 1 89.69 103 LYS B C 1
ATOM 2991 O O . LYS B 1 103 ? -4 -30.531 -10.484 1 89.69 103 LYS B O 1
ATOM 2996 N N . ALA B 1 104 ? -6.113 -31.266 -10.258 1 90.25 104 ALA B N 1
ATOM 2997 C CA . ALA B 1 104 ? -6.668 -29.922 -10.336 1 90.25 104 ALA B CA 1
ATOM 2998 C C . ALA B 1 104 ? -6.27 -29.078 -9.117 1 90.25 104 ALA B C 1
ATOM 3000 O O . ALA B 1 104 ? -6.18 -29.609 -8.008 1 90.25 104 ALA B O 1
ATOM 3001 N N . PRO B 1 105 ? -6.078 -27.859 -9.375 1 91.56 105 PRO B N 1
ATOM 3002 C CA . PRO B 1 105 ? -5.664 -27.016 -8.25 1 91.56 105 PRO B CA 1
ATOM 3003 C C . PRO B 1 105 ? -6.812 -26.703 -7.293 1 91.56 105 PRO B C 1
ATOM 3005 O O . PRO B 1 105 ? -7.965 -26.594 -7.723 1 91.56 105 PRO B O 1
ATOM 3008 N N . GLU B 1 106 ? -6.531 -26.641 -6.078 1 90.88 106 GLU B N 1
ATOM 3009 C CA . GLU B 1 106 ? -7.438 -26.188 -5.031 1 90.88 106 GLU B CA 1
ATOM 3010 C C . GLU B 1 106 ? -6.82 -25.047 -4.223 1 90.88 106 GLU B C 1
ATOM 3012 O O . GLU B 1 106 ? -5.613 -25.047 -3.955 1 90.88 106 GLU B O 1
ATOM 3017 N N . HIS B 1 107 ? -7.832 -24.266 -3.873 1 93.31 107 HIS B N 1
ATOM 3018 C CA . HIS B 1 107 ? -7.344 -23.172 -3.041 1 93.31 107 HIS B CA 1
ATOM 3019 C C . HIS B 1 107 ? -7.133 -23.625 -1.602 1 93.31 107 HIS B C 1
ATOM 3021 O O . HIS B 1 107 ? -7.797 -24.547 -1.136 1 93.31 107 HIS B O 1
ATOM 3027 N N . GLY B 1 108 ? -6.293 -23.203 -0.961 1 94.81 108 GLY B N 1
ATOM 3028 C CA . GLY B 1 108 ? -6.09 -23.312 0.475 1 94.81 108 GLY B CA 1
ATOM 3029 C C . GLY B 1 108 ? -6.465 -22.047 1.224 1 94.81 108 GLY B C 1
ATOM 3030 O O . GLY B 1 108 ? -7.516 -21.453 0.967 1 94.81 108 GLY B O 1
ATOM 3031 N N . ASP B 1 109 ? -5.574 -21.688 2.094 1 97.31 109 ASP B N 1
ATOM 3032 C CA . ASP B 1 109 ? -5.902 -20.578 2.99 1 97.31 109 ASP B CA 1
ATOM 3033 C C . ASP B 1 109 ? -5.312 -19.266 2.486 1 97.31 109 ASP B C 1
ATOM 3035 O O . ASP B 1 109 ? -5.598 -18.203 3.035 1 97.31 109 ASP B O 1
ATOM 3039 N N . ALA B 1 110 ? -4.477 -19.312 1.463 1 97.88 110 ALA B N 1
ATOM 3040 C CA . ALA B 1 110 ? -3.859 -18.109 0.902 1 97.88 110 ALA B CA 1
ATOM 3041 C C . ALA B 1 110 ? -3.602 -18.281 -0.593 1 97.88 110 ALA B C 1
ATOM 3043 O O . ALA B 1 110 ? -3.447 -19.406 -1.083 1 97.88 110 ALA B O 1
ATOM 3044 N N . PHE B 1 111 ? -3.574 -17.25 -1.291 1 98 111 PHE B N 1
ATOM 3045 C CA . PHE B 1 111 ? -3.336 -17.266 -2.73 1 98 111 PHE B CA 1
ATOM 3046 C C . PHE B 1 111 ? -2.219 -16.297 -3.1 1 98 111 PHE B C 1
ATOM 3048 O O . PHE B 1 111 ? -2.219 -15.141 -2.662 1 98 111 PHE B O 1
ATOM 3055 N N . ILE B 1 112 ? -1.243 -16.734 -3.881 1 98.62 112 ILE B N 1
ATOM 3056 C CA . ILE B 1 112 ? -0.147 -15.93 -4.402 1 98.62 112 ILE B CA 1
ATOM 3057 C C . ILE B 1 112 ? -0.19 -15.93 -5.93 1 98.62 112 ILE B C 1
ATOM 3059 O O . ILE B 1 112 ? -0.296 -16.984 -6.555 1 98.62 112 ILE B O 1
ATOM 3063 N N . CYS B 1 113 ? -0.165 -14.812 -6.496 1 98.62 113 CYS B N 1
ATOM 3064 C CA . CYS B 1 113 ? -0.122 -14.672 -7.945 1 98.62 113 CYS B CA 1
ATOM 3065 C C . CYS B 1 113 ? 1.061 -13.82 -8.383 1 98.62 113 CYS B C 1
ATOM 3067 O O . CYS B 1 113 ? 1.155 -12.648 -8 1 98.62 113 CYS B O 1
ATOM 3069 N N . CYS B 1 114 ? 1.968 -14.383 -9.148 1 98.56 114 CYS B N 1
ATOM 3070 C CA . CYS B 1 114 ? 3.137 -13.672 -9.656 1 98.56 114 CYS B CA 1
ATOM 3071 C C . CYS B 1 114 ? 3.031 -13.461 -11.164 1 98.56 114 CYS B C 1
ATOM 3073 O O . CYS B 1 114 ? 2.822 -14.414 -11.914 1 98.56 114 CYS B O 1
ATOM 3075 N N . VAL B 1 115 ? 3.158 -12.258 -11.57 1 98.12 115 VAL B N 1
ATOM 3076 C CA . VAL B 1 115 ? 3.162 -11.945 -12.992 1 98.12 115 VAL B CA 1
ATOM 3077 C C . VAL B 1 115 ? 4.516 -11.359 -13.391 1 98.12 115 VAL B C 1
ATOM 3079 O O . VAL B 1 115 ? 4.867 -10.258 -12.969 1 98.12 115 VAL B O 1
ATOM 3082 N N . LEU B 1 116 ? 5.27 -12.094 -14.133 1 97.62 116 LEU B N 1
ATOM 3083 C CA . LEU B 1 116 ? 6.566 -11.695 -14.664 1 97.62 116 LEU B CA 1
ATOM 3084 C C . LEU B 1 116 ? 6.469 -11.336 -16.141 1 97.62 116 LEU B C 1
ATOM 3086 O O . LEU B 1 116 ? 6.344 -12.227 -16.984 1 97.62 116 LEU B O 1
ATOM 3090 N N . SER B 1 117 ? 6.469 -10.062 -16.469 1 96 117 SER B N 1
ATOM 3091 C CA . SER B 1 117 ? 6.23 -9.617 -17.828 1 96 117 SER B CA 1
ATOM 3092 C C . SER B 1 117 ? 6.762 -8.203 -18.062 1 96 117 SER B C 1
ATOM 3094 O O . SER B 1 117 ? 7.418 -7.637 -17.188 1 96 117 SER B O 1
ATOM 3096 N N . HIS B 1 118 ? 6.672 -7.711 -19.25 1 92.69 118 HIS B N 1
ATOM 3097 C CA . HIS B 1 118 ? 6.75 -6.281 -19.531 1 92.69 118 HIS B CA 1
ATOM 3098 C C . HIS B 1 118 ? 5.461 -5.574 -19.125 1 92.69 118 HIS B C 1
ATOM 3100 O O . HIS B 1 118 ? 4.457 -6.223 -18.828 1 92.69 118 HIS B O 1
ATOM 3106 N N . GLY B 1 119 ? 5.59 -4.262 -19.078 1 90.75 119 GLY B N 1
ATOM 3107 C CA . GLY B 1 119 ? 4.398 -3.512 -18.719 1 90.75 119 GLY B CA 1
ATOM 3108 C C . GLY B 1 119 ? 4.562 -2.012 -18.891 1 90.75 119 GLY B C 1
ATOM 3109 O O . GLY B 1 119 ? 5.617 -1.544 -19.328 1 90.75 119 GLY B O 1
ATOM 3110 N N . GLU B 1 120 ? 3.396 -1.366 -18.672 1 88.44 120 GLU B N 1
ATOM 3111 C CA . GLU B 1 120 ? 3.301 0.087 -18.562 1 88.44 120 GLU B CA 1
ATOM 3112 C C . GLU B 1 120 ? 2.58 0.496 -17.281 1 88.44 120 GLU B C 1
ATOM 3114 O O . GLU B 1 120 ? 2.311 -0.343 -16.422 1 88.44 120 GLU B O 1
ATOM 3119 N N . LEU B 1 121 ? 2.42 1.715 -17.172 1 84.75 121 LEU B N 1
ATOM 3120 C CA . LEU B 1 121 ? 1.825 2.205 -15.938 1 84.75 121 LEU B CA 1
ATOM 3121 C C . LEU B 1 121 ? 0.513 1.485 -15.641 1 84.75 121 LEU B C 1
ATOM 3123 O O . LEU B 1 121 ? -0.453 1.613 -16.391 1 84.75 121 LEU B O 1
ATOM 3127 N N . GLY B 1 122 ? 0.538 0.688 -14.578 1 88.69 122 GLY B N 1
ATOM 3128 C CA . GLY B 1 122 ? -0.665 0.041 -14.086 1 88.69 122 GLY B CA 1
ATOM 3129 C C . GLY B 1 122 ? -1.074 -1.169 -14.898 1 88.69 122 GLY B C 1
ATOM 3130 O O . GLY B 1 122 ? -2.164 -1.713 -14.711 1 88.69 122 GLY B O 1
ATOM 3131 N N . GLU B 1 123 ? -0.193 -1.563 -15.883 1 93.38 123 GLU B N 1
ATOM 3132 C CA . GLU B 1 123 ? -0.561 -2.662 -16.766 1 93.38 123 GLU B CA 1
ATOM 3133 C C . GLU B 1 123 ? 0.601 -3.635 -16.953 1 93.38 123 GLU B C 1
ATOM 3135 O O . GLU B 1 123 ? 1.766 -3.236 -16.891 1 93.38 123 GLU B O 1
ATOM 3140 N N . VAL B 1 124 ? 0.223 -4.848 -17.234 1 94.88 124 VAL B N 1
ATOM 3141 C CA . VAL B 1 124 ? 1.192 -5.859 -17.641 1 94.88 124 VAL B CA 1
ATOM 3142 C C . VAL B 1 124 ? 0.91 -6.301 -19.062 1 94.88 124 VAL B C 1
ATOM 3144 O O . VAL B 1 124 ? -0.219 -6.184 -19.547 1 94.88 124 VAL B O 1
ATOM 3147 N N . SER B 1 125 ? 1.902 -6.805 -19.734 1 95.25 125 SER B N 1
ATOM 3148 C CA . SER B 1 125 ? 1.763 -7.156 -21.141 1 95.25 125 SER B CA 1
ATOM 3149 C C . SER B 1 125 ? 1.668 -8.664 -21.328 1 95.25 125 SER B C 1
ATOM 3151 O O . SER B 1 125 ? 2.361 -9.422 -20.641 1 95.25 125 SER B O 1
ATOM 3153 N N . GLY B 1 126 ? 0.785 -9.023 -22.219 1 96.5 126 GLY B N 1
ATOM 3154 C CA . GLY B 1 126 ? 0.96 -10.344 -22.812 1 96.5 126 GLY B CA 1
ATOM 3155 C C . GLY B 1 126 ? 2.084 -10.398 -23.828 1 96.5 126 GLY B C 1
ATOM 3156 O O . GLY B 1 126 ? 2.635 -9.367 -24.203 1 96.5 126 GLY B O 1
ATOM 3157 N N . ILE B 1 127 ? 2.408 -11.594 -24.234 1 97 127 ILE B N 1
ATOM 3158 C CA . ILE B 1 127 ? 3.512 -11.719 -25.188 1 97 127 ILE B CA 1
ATOM 3159 C C . ILE B 1 127 ? 3.107 -11.109 -26.531 1 97 127 ILE B C 1
ATOM 3161 O O . ILE B 1 127 ? 3.955 -10.883 -27.391 1 97 127 ILE B O 1
ATOM 3165 N N . ASP B 1 128 ? 1.833 -10.859 -26.766 1 96.81 128 ASP B N 1
ATOM 3166 C CA . ASP B 1 128 ? 1.324 -10.18 -27.953 1 96.81 128 ASP B CA 1
ATOM 3167 C C . ASP B 1 128 ? 1.421 -8.664 -27.797 1 96.81 128 ASP B C 1
ATOM 3169 O O . ASP B 1 128 ? 0.917 -7.914 -28.641 1 96.81 128 ASP B O 1
ATOM 3173 N N . ASP B 1 129 ? 1.808 -8.148 -26.719 1 93.12 129 ASP B N 1
ATOM 3174 C CA . ASP B 1 129 ? 2.062 -6.746 -26.422 1 93.12 129 ASP B CA 1
ATOM 3175 C C . ASP B 1 129 ? 0.763 -6.004 -26.109 1 93.12 129 ASP B C 1
ATOM 3177 O O . ASP B 1 129 ? 0.735 -4.773 -26.094 1 93.12 129 ASP B O 1
ATOM 3181 N N . LYS B 1 130 ? -0.205 -6.82 -26.047 1 95.38 130 LYS B N 1
ATOM 3182 C CA . LYS B 1 130 ? -1.431 -6.242 -25.5 1 95.38 130 LYS B CA 1
ATOM 3183 C C . LYS B 1 130 ? -1.406 -6.246 -23.969 1 95.38 130 LYS B C 1
ATOM 3185 O O . LYS B 1 130 ? -0.663 -7.016 -23.359 1 95.38 130 LYS B O 1
ATOM 3190 N N . HIS B 1 131 ? -2.229 -5.355 -23.406 1 94.25 131 HIS B N 1
ATOM 3191 C CA . HIS B 1 131 ? -2.057 -5.082 -21.984 1 94.25 131 HIS B CA 1
ATOM 3192 C C . HIS B 1 131 ? -3.254 -5.574 -21.172 1 94.25 131 HIS B C 1
ATOM 3194 O O . HIS B 1 131 ? -4.359 -5.695 -21.719 1 94.25 131 HIS B O 1
ATOM 3200 N N . LEU B 1 132 ? -3.006 -5.934 -20.031 1 95.62 132 LEU B N 1
ATOM 3201 C CA . LEU B 1 132 ? -3.973 -6.227 -18.969 1 95.62 132 LEU B CA 1
ATOM 3202 C C . LEU B 1 132 ? -3.684 -5.402 -17.719 1 95.62 132 LEU B C 1
ATOM 3204 O O . LEU B 1 132 ? -2.561 -5.41 -17.219 1 95.62 132 LEU B O 1
ATOM 3208 N N . SER B 1 133 ? -4.691 -4.691 -17.219 1 93.75 133 SER B N 1
ATOM 3209 C CA . SER B 1 133 ? -4.438 -3.818 -16.078 1 93.75 133 SER B CA 1
ATOM 3210 C C . SER B 1 133 ? -4.281 -4.621 -14.797 1 93.75 133 SER B C 1
ATOM 3212 O O . SER B 1 133 ? -4.941 -5.645 -14.617 1 93.75 133 SER B O 1
ATOM 3214 N N . ILE B 1 134 ? -3.461 -4.156 -13.938 1 92.94 134 ILE B N 1
ATOM 3215 C CA . ILE B 1 134 ? -3.266 -4.766 -12.633 1 92.94 134 ILE B CA 1
ATOM 3216 C C . ILE B 1 134 ? -4.586 -4.766 -11.859 1 92.94 134 ILE B C 1
ATOM 3218 O O . ILE B 1 134 ? -4.902 -5.727 -11.156 1 92.94 134 ILE B O 1
ATOM 3222 N N . LYS B 1 135 ? -5.352 -3.764 -12.07 1 88.62 135 LYS B N 1
ATOM 3223 C CA . LYS B 1 135 ? -6.672 -3.658 -11.445 1 88.62 135 LYS B CA 1
ATOM 3224 C C . LYS B 1 135 ? -7.57 -4.816 -11.875 1 88.62 135 LYS B C 1
ATOM 3226 O O . LYS B 1 135 ? -8.234 -5.434 -11.031 1 88.62 135 LYS B O 1
ATOM 3231 N N . GLU B 1 136 ? -7.566 -5.047 -13.141 1 91.81 136 GLU B N 1
ATOM 3232 C CA . GLU B 1 136 ? -8.375 -6.152 -13.648 1 91.81 136 GLU B CA 1
ATOM 3233 C C . GLU B 1 136 ? -7.902 -7.488 -13.086 1 91.81 136 GLU B C 1
ATOM 3235 O O . GLU B 1 136 ? -8.719 -8.359 -12.773 1 91.81 136 GLU B O 1
ATOM 3240 N N . ILE B 1 137 ? -6.672 -7.605 -12.953 1 95.38 137 ILE B N 1
ATOM 3241 C CA . ILE B 1 137 ? -6.102 -8.836 -12.414 1 95.38 137 ILE B CA 1
ATOM 3242 C C . ILE B 1 137 ? -6.59 -9.047 -10.984 1 95.38 137 ILE B C 1
ATOM 3244 O O . ILE B 1 137 ? -7.121 -10.102 -10.648 1 95.38 137 ILE B O 1
ATOM 3248 N N . THR B 1 138 ? -6.453 -8.07 -10.156 1 93.88 138 THR B N 1
ATOM 3249 C CA . THR B 1 138 ? -6.824 -8.188 -8.758 1 93.88 138 THR B CA 1
ATOM 3250 C C . 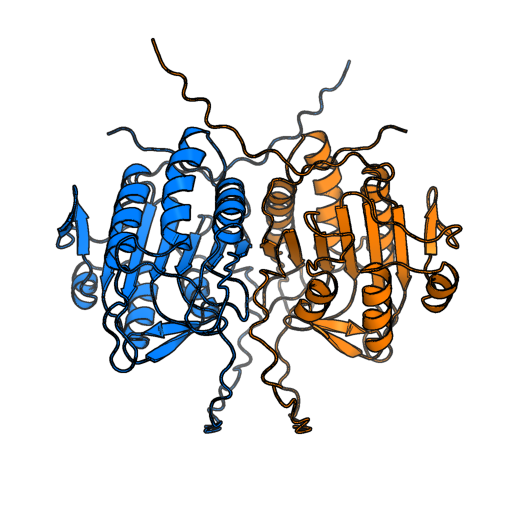THR B 1 138 ? -8.336 -8.359 -8.609 1 93.88 138 THR B C 1
ATOM 3252 O O . THR B 1 138 ? -8.797 -9.117 -7.754 1 93.88 138 THR B O 1
ATOM 3255 N N . ARG B 1 139 ? -9.062 -7.727 -9.469 1 90.81 139 ARG B N 1
ATOM 3256 C CA . ARG B 1 139 ? -10.523 -7.785 -9.398 1 90.81 139 ARG B CA 1
ATOM 3257 C C . ARG B 1 139 ? -11.023 -9.18 -9.734 1 90.81 139 ARG B C 1
ATOM 3259 O O . ARG B 1 139 ? -12.102 -9.586 -9.289 1 90.81 139 ARG B O 1
ATOM 3266 N N . THR B 1 140 ? -10.32 -9.828 -10.586 1 94.06 140 THR B N 1
ATOM 3267 C CA . THR B 1 140 ? -10.68 -11.203 -10.93 1 94.06 140 THR B CA 1
ATOM 3268 C C . THR B 1 140 ? -10.797 -12.055 -9.664 1 94.06 140 THR B C 1
ATOM 3270 O O . THR B 1 140 ? -11.57 -13.016 -9.633 1 94.06 140 THR B O 1
ATOM 3273 N N . PHE B 1 141 ? -10.117 -11.695 -8.609 1 94.12 141 PHE B N 1
ATOM 3274 C CA . PHE B 1 141 ? -10.078 -12.484 -7.383 1 94.12 141 PHE B CA 1
ATOM 3275 C C . PHE B 1 141 ? -10.828 -11.781 -6.254 1 94.12 141 PHE B C 1
ATOM 3277 O O . PHE B 1 141 ? -10.586 -12.055 -5.078 1 94.12 141 PHE B O 1
ATOM 3284 N N . ARG B 1 142 ? -11.648 -10.891 -6.594 1 89 142 ARG B N 1
ATOM 3285 C CA . ARG B 1 142 ? -12.43 -10.164 -5.602 1 89 142 ARG B CA 1
ATOM 3286 C C . ARG B 1 142 ? -13.266 -11.109 -4.75 1 89 142 ARG B C 1
ATOM 3288 O O . ARG B 1 142 ? -13.57 -12.227 -5.176 1 89 142 ARG B O 1
ATOM 3295 N N . GLU B 1 143 ? -13.625 -10.633 -3.635 1 88.06 143 GLU B N 1
ATOM 3296 C CA . GLU B 1 143 ? -14.453 -11.445 -2.754 1 88.06 143 GLU B CA 1
ATOM 3297 C C . GLU B 1 143 ? -15.922 -11.375 -3.158 1 88.06 143 GLU B C 1
ATOM 3299 O O . GLU B 1 143 ? -16.453 -10.297 -3.412 1 88.06 143 GLU B O 1
ATOM 3304 N N . THR B 1 144 ? -16.375 -12.555 -3.336 1 82.56 144 THR B N 1
ATOM 3305 C CA . THR B 1 144 ? -17.812 -12.734 -3.553 1 82.56 144 THR B CA 1
ATOM 3306 C C . THR B 1 144 ? -18.359 -13.828 -2.646 1 82.56 144 THR B C 1
ATOM 3308 O O . THR B 1 144 ? -17.594 -14.531 -1.98 1 82.56 144 THR B O 1
ATOM 3311 N N . GLU B 1 145 ? -19.609 -13.844 -2.59 1 80.56 145 GLU B N 1
ATOM 3312 C CA . GLU B 1 145 ? -20.234 -14.852 -1.747 1 80.56 145 GLU B CA 1
ATOM 3313 C C . GLU B 1 145 ? -19.812 -16.266 -2.156 1 80.56 145 GLU B C 1
ATOM 3315 O O . GLU B 1 145 ? -19.672 -17.141 -1.307 1 80.56 145 GLU B O 1
ATOM 3320 N N . ASP B 1 146 ? -19.547 -16.438 -3.375 1 82.69 146 ASP B N 1
ATOM 3321 C CA . ASP B 1 146 ? -19.25 -17.766 -3.875 1 82.69 146 ASP B CA 1
ATOM 3322 C C . ASP B 1 146 ? -17.766 -17.953 -4.125 1 82.69 146 ASP B C 1
ATOM 3324 O O . ASP B 1 146 ? -17.328 -19.016 -4.586 1 82.69 146 ASP B O 1
ATOM 3328 N N . SER B 1 147 ? -17 -16.984 -3.709 1 87.19 147 SER B N 1
ATOM 3329 C CA . SER B 1 147 ? -15.578 -17.078 -3.988 1 87.19 147 SER B CA 1
ATOM 3330 C C . SER B 1 147 ? -14.867 -17.938 -2.939 1 87.19 147 SER B C 1
ATOM 3332 O O . SER B 1 147 ? -15.062 -17.734 -1.738 1 87.19 147 SER B O 1
ATOM 3334 N N . PRO B 1 148 ? -14.039 -18.906 -3.4 1 90.12 148 PRO B N 1
ATOM 3335 C CA . PRO B 1 148 ? -13.281 -19.734 -2.453 1 90.12 148 PRO B CA 1
ATOM 3336 C C . PRO B 1 148 ? -12.219 -18.938 -1.699 1 90.12 148 PRO B C 1
ATOM 3338 O O . PRO B 1 148 ? -11.641 -19.422 -0.729 1 90.12 148 PRO B O 1
ATOM 3341 N N . LEU B 1 149 ? -12 -17.734 -2.082 1 93 149 LEU B N 1
ATOM 3342 C CA . LEU B 1 149 ? -10.922 -16.938 -1.495 1 93 149 LEU B CA 1
ATOM 3343 C C . LEU B 1 149 ? -11.477 -15.836 -0.598 1 93 149 LEU B C 1
ATOM 3345 O O . LEU B 1 149 ? -10.742 -14.961 -0.154 1 93 149 LEU B O 1
ATOM 3349 N N . THR B 1 150 ? -12.766 -15.922 -0.342 1 92 150 THR B N 1
ATOM 3350 C CA . THR B 1 150 ? -13.367 -14.945 0.554 1 92 150 THR B CA 1
ATOM 3351 C C . THR B 1 150 ? -12.742 -15.023 1.944 1 92 150 THR B C 1
ATOM 3353 O O . THR B 1 150 ? -12.602 -16.109 2.502 1 92 150 THR B O 1
ATOM 3356 N N . GLY B 1 151 ? -12.32 -13.875 2.443 1 93.06 151 GLY B N 1
ATOM 3357 C CA . GLY B 1 151 ? -11.727 -13.797 3.77 1 93.06 151 GLY B CA 1
ATOM 3358 C C . GLY B 1 151 ? -10.281 -14.258 3.807 1 93.06 151 GLY B C 1
ATOM 3359 O O . GLY B 1 151 ? -9.656 -14.258 4.863 1 93.06 151 GLY B O 1
ATOM 3360 N N . LYS B 1 152 ? -9.797 -14.664 2.631 1 96 152 LYS B N 1
ATOM 3361 C CA . LYS B 1 152 ? -8.43 -15.18 2.561 1 96 152 LYS B CA 1
ATOM 3362 C C . LYS B 1 152 ? -7.488 -14.164 1.932 1 96 152 LYS B C 1
ATOM 3364 O O . LYS B 1 152 ? -7.891 -13.398 1.05 1 96 152 LYS B O 1
ATOM 3369 N N . PRO B 1 153 ? -6.23 -14.141 2.391 1 97.88 153 PRO B N 1
ATOM 3370 C CA . PRO B 1 153 ? -5.281 -13.188 1.82 1 97.88 153 PRO B CA 1
ATOM 3371 C C . PRO B 1 153 ? -4.855 -13.547 0.4 1 97.88 153 PRO B C 1
ATOM 3373 O O . PRO B 1 153 ? -4.605 -14.719 0.107 1 97.88 153 PRO B O 1
ATOM 3376 N N . LYS B 1 154 ? -4.863 -12.617 -0.422 1 97.88 154 LYS B N 1
ATOM 3377 C CA . LYS B 1 154 ? -4.379 -12.711 -1.796 1 97.88 154 LYS B CA 1
ATOM 3378 C C . LYS B 1 154 ? -3.203 -11.766 -2.031 1 97.88 154 LYS B C 1
ATOM 3380 O O . LYS B 1 154 ? -3.324 -10.555 -1.837 1 97.88 154 LYS B O 1
ATOM 3385 N N . VAL B 1 155 ? -2.07 -12.289 -2.445 1 98.56 155 VAL B N 1
ATOM 3386 C CA . VAL B 1 155 ? -0.865 -11.492 -2.664 1 98.56 155 VAL B CA 1
ATOM 3387 C C . VAL B 1 155 ? -0.479 -11.539 -4.141 1 98.56 155 VAL B C 1
ATOM 3389 O O . VAL B 1 155 ? -0.38 -12.617 -4.734 1 98.56 155 VAL B O 1
ATOM 3392 N N . PHE B 1 156 ? -0.285 -10.367 -4.703 1 98.38 156 PHE B N 1
ATOM 3393 C CA . PHE B 1 156 ? 0.124 -10.242 -6.098 1 98.38 156 PHE B CA 1
ATOM 3394 C C . PHE B 1 156 ? 1.522 -9.648 -6.199 1 98.38 156 PHE B C 1
ATOM 3396 O O . PHE B 1 156 ? 1.777 -8.555 -5.684 1 98.38 156 PHE B O 1
ATOM 3403 N N . LEU B 1 157 ? 2.428 -10.352 -6.797 1 98.56 157 LEU B N 1
ATOM 3404 C CA . LEU B 1 157 ? 3.766 -9.852 -7.105 1 98.56 157 LEU B CA 1
ATOM 3405 C C . LEU B 1 157 ? 3.885 -9.5 -8.586 1 98.56 157 LEU B C 1
ATOM 3407 O O . LEU B 1 157 ? 3.809 -10.375 -9.445 1 98.56 157 LEU B O 1
ATOM 3411 N N . ILE B 1 158 ? 4.074 -8.25 -8.844 1 97.25 158 ILE B N 1
ATOM 3412 C CA . ILE B 1 158 ? 4.082 -7.773 -10.219 1 97.25 158 ILE B CA 1
ATOM 3413 C C . ILE B 1 158 ? 5.488 -7.316 -10.602 1 97.25 158 ILE B C 1
ATOM 3415 O O . ILE B 1 158 ? 5.961 -6.277 -10.141 1 97.25 158 ILE B O 1
ATOM 3419 N N . GLN B 1 159 ? 6.156 -8.047 -11.383 1 95 159 GLN B N 1
ATOM 3420 C CA . GLN B 1 159 ? 7.438 -7.672 -11.969 1 95 159 GLN B CA 1
ATOM 3421 C C . GLN B 1 159 ? 7.258 -7.152 -13.398 1 95 159 GLN B C 1
ATOM 3423 O O . GLN B 1 159 ? 7.281 -7.926 -14.352 1 95 159 GLN B O 1
ATOM 3428 N N . ALA B 1 160 ? 7.039 -5.938 -13.523 1 88.81 160 ALA B N 1
ATOM 3429 C CA . ALA B 1 160 ? 6.863 -5.238 -14.789 1 88.81 160 ALA B CA 1
ATOM 3430 C C . ALA B 1 160 ? 7.301 -3.779 -14.68 1 88.81 160 ALA B C 1
ATOM 3432 O O . ALA B 1 160 ? 7.258 -3.195 -13.594 1 88.81 160 ALA B O 1
ATOM 3433 N N . CYS B 1 161 ? 7.668 -3.234 -15.688 1 76.56 161 CYS B N 1
ATOM 3434 C CA . CYS B 1 161 ? 7.977 -1.811 -15.703 1 76.56 161 CYS B CA 1
ATOM 3435 C C . CYS B 1 161 ? 6.707 -0.973 -15.609 1 76.56 161 CYS B C 1
ATOM 3437 O O . CYS B 1 161 ? 5.625 -1.438 -15.977 1 76.56 161 CYS B O 1
ATOM 3439 N N . GLN B 1 162 ? 6.906 0.14 -14.969 1 72.75 162 GLN B N 1
ATOM 3440 C CA . GLN B 1 162 ? 5.797 1.082 -14.859 1 72.75 162 GLN B CA 1
ATOM 3441 C C . GLN B 1 162 ? 6.102 2.379 -15.609 1 72.75 162 GLN B C 1
ATOM 3443 O O . GLN B 1 162 ? 5.859 3.471 -15.086 1 72.75 162 GLN B O 1
ATOM 3448 N N . GLY B 1 163 ? 6.902 2.242 -16.703 1 62.78 163 GLY B N 1
ATOM 3449 C CA . GLY B 1 163 ? 7.363 3.371 -17.5 1 62.78 163 GLY B CA 1
ATOM 3450 C C . GLY B 1 163 ? 6.23 4.25 -18 1 62.78 163 GLY B C 1
ATOM 3451 O O . GLY B 1 163 ? 5.078 4.07 -17.594 1 62.78 163 GLY B O 1
ATOM 3452 N N . SER B 1 164 ? 6.648 5.406 -18.781 1 53.03 164 SER B N 1
ATOM 3453 C CA . SER B 1 164 ? 5.836 6.539 -19.219 1 53.03 164 SER B CA 1
ATOM 3454 C C . SER B 1 164 ? 4.691 6.082 -20.109 1 53.03 164 SER B C 1
ATOM 3456 O O . SER B 1 164 ? 4.797 5.062 -20.797 1 53.03 164 SER B O 1
ATOM 3458 N N . MET B 1 165 ? 3.463 6.594 -19.828 1 42.34 165 MET B N 1
ATOM 3459 C CA . MET B 1 165 ? 2.406 6.504 -20.828 1 42.34 165 MET B CA 1
ATOM 3460 C C . MET B 1 165 ? 2.951 6.809 -22.219 1 42.34 165 MET B C 1
ATOM 3462 O O . MET B 1 165 ? 3.516 7.879 -22.453 1 42.34 165 MET B O 1
ATOM 3466 N N . THR B 1 166 ? 3.619 6.043 -22.828 1 33.59 166 THR B N 1
ATOM 3467 C CA . THR B 1 166 ? 3.672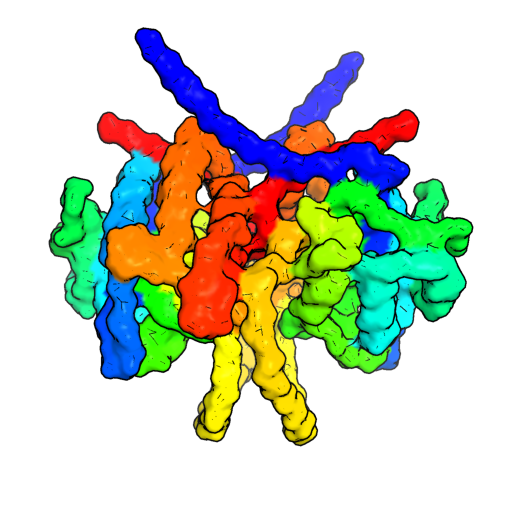 6.516 -24.219 1 33.59 166 THR B CA 1
ATOM 3468 C C . THR B 1 166 ? 2.293 6.969 -24.688 1 33.59 166 THR B C 1
ATOM 3470 O O . THR B 1 166 ? 1.308 6.25 -24.516 1 33.59 166 THR B O 1
ATOM 3473 N N . PRO B 1 167 ? 2.076 8.305 -24.938 1 29.95 167 PRO B N 1
ATOM 3474 C CA . PRO B 1 167 ? 0.802 8.617 -25.594 1 29.95 167 PRO B CA 1
ATOM 3475 C C . PRO B 1 167 ? 0.474 7.66 -26.734 1 29.95 167 PRO B C 1
ATOM 3477 O O . PRO B 1 167 ? 1.269 7.512 -27.656 1 29.95 167 PRO B O 1
ATOM 3480 N N . PRO B 1 168 ? -0.065 6.613 -26.625 1 30.45 168 PRO B N 1
ATOM 3481 C CA . PRO B 1 168 ? -0.527 6.094 -27.906 1 30.45 168 PRO B CA 1
ATOM 3482 C C . PRO B 1 168 ? -1.095 7.18 -28.812 1 30.45 168 PRO B C 1
ATOM 3484 O O . PRO B 1 168 ? -1.543 8.227 -28.328 1 30.45 168 PRO B O 1
ATOM 3487 N N . GLY B 1 169 ? -0.63 7.402 -30.109 1 26.08 169 GLY B N 1
ATOM 3488 C CA . GLY B 1 169 ? -1.683 7.848 -31.016 1 26.08 169 GLY B CA 1
ATOM 3489 C C . GLY B 1 169 ? -3.043 7.273 -30.672 1 26.08 169 GLY B C 1
ATOM 3490 O O . GLY B 1 169 ? -3.189 6.062 -30.5 1 26.08 169 GLY B O 1
ATOM 3491 N N . VAL B 1 170 ? -3.74 7.973 -30.047 1 26.44 170 VAL B N 1
ATOM 3492 C CA . VAL B 1 170 ? -5.121 7.664 -29.703 1 26.44 170 VAL B CA 1
ATOM 3493 C C . VAL B 1 170 ? -5.836 7.066 -30.922 1 26.44 170 VAL B C 1
ATOM 3495 O O . VAL B 1 170 ? -6.105 7.77 -31.891 1 26.44 170 VAL B O 1
ATOM 3498 N N . LYS B 1 171 ? -5.457 6.051 -31.609 1 25.95 171 LYS B N 1
ATOM 3499 C CA . LYS B 1 171 ? -6.711 5.672 -32.25 1 25.95 171 LYS B CA 1
ATOM 3500 C C . LYS B 1 171 ? -7.809 5.438 -31.219 1 25.95 171 LYS B C 1
ATOM 3502 O O . LYS B 1 171 ? -7.637 4.637 -30.297 1 25.95 171 LYS B O 1
ATOM 3507 N N . SER B 1 172 ? -8.586 6.473 -30.891 1 25.59 172 SER B N 1
ATOM 3508 C CA . SER B 1 172 ? -9.836 6.453 -30.141 1 25.59 172 SER B CA 1
ATOM 3509 C C . SER B 1 172 ? -10.711 5.273 -30.562 1 25.59 172 SER B C 1
ATOM 3511 O O . SER B 1 172 ? -11.438 5.359 -31.547 1 25.59 172 SER B O 1
ATOM 3513 N N . ALA B 1 173 ? -10.328 4.121 -30.875 1 25.03 173 ALA B N 1
ATOM 3514 C CA . ALA B 1 173 ? -11.578 3.373 -31 1 25.03 173 ALA B CA 1
ATOM 3515 C C . ALA B 1 173 ? -12.492 3.639 -29.812 1 25.03 173 ALA B C 1
ATOM 3517 O O . ALA B 1 173 ? -12.062 3.576 -28.656 1 25.03 173 ALA B O 1
ATOM 3518 N N . GLU B 1 174 ? -13.5 4.465 -29.984 1 24.41 174 GLU B N 1
ATOM 3519 C CA . GLU B 1 174 ? -14.742 4.754 -29.281 1 24.41 174 GLU B CA 1
ATOM 3520 C C . GLU B 1 174 ? -15.297 3.504 -28.609 1 24.41 174 GLU B C 1
ATOM 3522 O O . GLU B 1 174 ? -16.109 2.779 -29.203 1 24.41 174 GLU B O 1
ATOM 3527 N N . GLN B 1 175 ? -14.594 2.5 -28.406 1 24.55 175 GLN B N 1
ATOM 3528 C CA . GLN B 1 175 ? -15.555 1.576 -27.812 1 24.55 175 GLN B CA 1
ATOM 3529 C C . GLN B 1 175 ? -16.266 2.213 -26.625 1 24.55 175 GLN B C 1
ATOM 3531 O O . GLN B 1 175 ? -15.633 2.811 -25.75 1 24.55 175 GLN B O 1
ATOM 3536 N N . ASN B 1 176 ? -17.469 2.711 -26.891 1 23.27 176 ASN B N 1
ATOM 3537 C CA . ASN B 1 176 ? -18.562 3.062 -25.984 1 23.27 176 ASN B CA 1
ATOM 3538 C C . ASN B 1 176 ? -18.562 2.201 -24.734 1 23.27 176 ASN B C 1
ATOM 3540 O O . ASN B 1 176 ? -18.969 1.038 -24.766 1 23.27 176 ASN B O 1
ATOM 3544 N N . LEU B 1 177 ? -17.453 2.053 -24.234 1 23.7 177 LEU B N 1
ATOM 3545 C CA . LEU B 1 177 ? -17.703 1.353 -22.984 1 23.7 177 LEU B CA 1
ATOM 3546 C C . LEU B 1 177 ? -18.812 2.029 -22.203 1 23.7 177 LEU B C 1
ATOM 3548 O O . LEU B 1 177 ? -18.719 3.209 -21.859 1 23.7 177 LEU B O 1
ATOM 3552 N N . GLN B 1 178 ? -19.969 1.87 -22.797 1 23.3 178 GLN B N 1
ATOM 3553 C CA . GLN B 1 178 ? -21.172 2.148 -22 1 23.3 178 GLN B CA 1
ATOM 3554 C C . GLN B 1 178 ? -20.953 1.768 -20.531 1 23.3 178 GLN B C 1
ATOM 3556 O O . GLN B 1 178 ? -20.5 0.658 -20.234 1 23.3 178 GLN B O 1
ATOM 3561 N N . CYS B 1 179 ? -20.328 2.678 -19.922 1 25.02 179 CYS B N 1
ATOM 3562 C CA . CYS B 1 179 ? -20.375 2.521 -18.469 1 25.02 179 CYS B CA 1
ATOM 3563 C C . CYS B 1 179 ? -21.734 1.974 -18.031 1 25.02 179 CYS B C 1
ATOM 3565 O O . CYS B 1 179 ? -22.75 2.648 -18.172 1 25.02 179 CYS B O 1
ATOM 3567 N N . ASP B 1 180 ? -22.125 0.857 -18.609 1 25.55 180 ASP B N 1
ATOM 3568 C CA . ASP B 1 180 ? -23.344 0.36 -17.984 1 25.55 180 ASP B CA 1
ATOM 3569 C C . ASP B 1 180 ? -23.359 0.681 -16.484 1 25.55 180 ASP B C 1
ATOM 3571 O O . ASP B 1 180 ? -22.328 0.617 -15.828 1 25.55 180 ASP B O 1
ATOM 3575 N N . SER B 1 181 ? -24.234 1.604 -16.062 1 29.09 181 SER B N 1
ATOM 3576 C CA . SER B 1 181 ? -2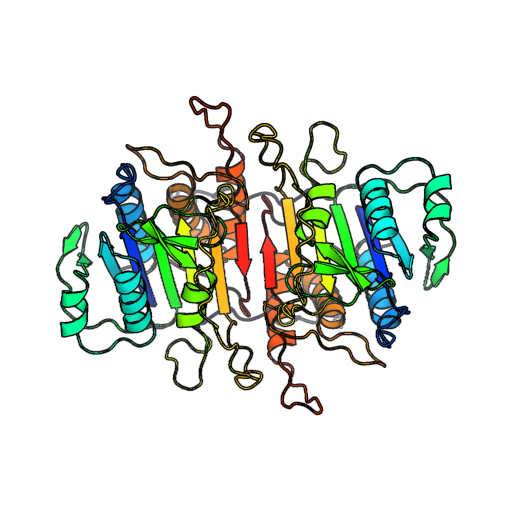4.734 1.899 -14.727 1 29.09 181 SER B CA 1
ATOM 3577 C C . SER B 1 181 ? -24.625 0.684 -13.812 1 29.09 181 SER B C 1
ATOM 3579 O O . SER B 1 181 ? -25.625 0.005 -13.547 1 29.09 181 SER B O 1
ATOM 3581 N N . SER B 1 182 ? -23.812 -0.172 -14.125 1 29.52 182 SER B N 1
ATOM 3582 C CA . SER B 1 182 ? -23.984 -1.317 -13.234 1 29.52 182 SER B CA 1
ATOM 3583 C C . SER B 1 182 ? -24.078 -0.879 -11.773 1 29.52 182 SER B C 1
ATOM 3585 O O . SER B 1 182 ? -23.5 0.147 -11.398 1 29.52 182 SER B O 1
ATOM 3587 N N . LYS B 1 183 ? -24.875 -1.554 -11.031 1 31.11 183 LYS B N 1
ATOM 3588 C CA . LYS B 1 183 ? -25.25 -1.413 -9.625 1 31.11 183 LYS B CA 1
ATOM 3589 C C . LYS B 1 183 ? -24.047 -1.077 -8.758 1 31.11 183 LYS B C 1
ATOM 3591 O O . LYS B 1 183 ? -22.953 -1.618 -8.961 1 31.11 183 LYS B O 1
ATOM 3596 N N . PRO B 1 184 ? -24 0.184 -8.195 1 35.84 184 PRO B N 1
ATOM 3597 C CA . PRO B 1 184 ? -23.031 0.431 -7.129 1 35.84 184 PRO B CA 1
ATOM 3598 C C . PRO B 1 184 ? -22.609 -0.847 -6.402 1 35.84 184 PRO B C 1
ATOM 3600 O O . PRO B 1 184 ? -23.469 -1.578 -5.895 1 35.84 184 PRO B O 1
ATOM 3603 N N . GLU B 1 185 ? -21.938 -1.699 -7.039 1 35.88 185 GLU B N 1
ATOM 3604 C CA . GLU B 1 185 ? -21.594 -2.949 -6.367 1 35.88 185 GLU B CA 1
ATOM 3605 C C . GLU B 1 185 ? -21.234 -2.711 -4.906 1 35.88 185 GLU B C 1
ATOM 3607 O O . GLU B 1 185 ? -20.359 -1.902 -4.602 1 35.88 185 GLU B O 1
ATOM 3612 N N . THR B 1 186 ? -22.188 -2.715 -4.016 1 39.78 186 THR B N 1
ATOM 3613 C CA . THR B 1 186 ? -22.266 -2.604 -2.562 1 39.78 186 THR B CA 1
ATOM 3614 C C . THR B 1 186 ? -21 -3.172 -1.909 1 39.78 186 THR B C 1
ATOM 3616 O O . THR B 1 186 ? -20.75 -2.922 -0.73 1 39.78 186 THR B O 1
ATOM 3619 N N . THR B 1 187 ? -20.609 -4.543 -2.197 1 44.94 187 THR B N 1
ATOM 3620 C CA . THR B 1 187 ? -19.766 -5.293 -1.282 1 44.94 187 THR B CA 1
ATOM 3621 C C . THR B 1 187 ? -18.297 -4.895 -1.46 1 44.94 187 THR B C 1
ATOM 3623 O O . THR B 1 187 ? -17.844 -4.641 -2.58 1 44.94 187 THR B O 1
ATOM 3626 N N . ALA B 1 188 ? -17.75 -4.301 -0.541 1 52.91 188 ALA B N 1
ATOM 3627 C CA . ALA B 1 188 ? -16.297 -4.09 -0.474 1 52.91 188 ALA B CA 1
ATOM 3628 C C . ALA B 1 188 ? -15.539 -5.273 -1.065 1 52.91 188 ALA B C 1
ATOM 3630 O O . ALA B 1 188 ? -15.234 -6.238 -0.36 1 52.91 188 ALA B O 1
ATOM 3631 N N . ASP B 1 189 ? -15.445 -5.453 -2.398 1 67.69 189 ASP B N 1
ATOM 3632 C CA . ASP B 1 189 ? -15.031 -6.648 -3.129 1 67.69 189 ASP B CA 1
ATOM 3633 C C . ASP B 1 189 ? -13.508 -6.734 -3.227 1 67.69 189 ASP B C 1
ATOM 3635 O O . ASP B 1 189 ? -12.953 -7.812 -3.451 1 67.69 189 ASP B O 1
ATOM 3639 N N . LEU B 1 190 ? -12.859 -5.551 -2.75 1 82.62 190 LEU B N 1
ATOM 3640 C CA . LEU B 1 190 ? -11.414 -5.629 -2.91 1 82.62 190 LEU B CA 1
ATOM 3641 C C . LEU B 1 190 ? -10.711 -5.555 -1.558 1 82.62 190 LEU B C 1
ATOM 3643 O O . LEU B 1 190 ? -10.008 -4.582 -1.271 1 82.62 190 LEU B O 1
ATOM 3647 N N . VAL B 1 191 ? -11.078 -6.531 -0.701 1 90.88 191 VAL B N 1
ATOM 3648 C CA . VAL B 1 191 ? -10.445 -6.633 0.608 1 90.88 191 VAL B CA 1
ATOM 3649 C C . VAL B 1 191 ? -9.508 -7.84 0.635 1 90.88 191 VAL B C 1
ATOM 3651 O O . VAL B 1 191 ? -9.625 -8.742 -0.199 1 90.88 191 VAL B O 1
ATOM 3654 N N . ASN B 1 192 ? -8.508 -7.84 1.581 1 96.69 192 ASN B N 1
ATOM 3655 C CA . ASN B 1 192 ? -7.57 -8.938 1.793 1 96.69 192 ASN B CA 1
ATOM 3656 C C . ASN B 1 192 ? -6.66 -9.133 0.586 1 96.69 192 ASN B C 1
ATOM 3658 O O . ASN B 1 192 ? -6.383 -10.266 0.192 1 96.69 192 ASN B O 1
ATOM 3662 N N . VAL B 1 193 ? -6.25 -8.016 0.023 1 97.06 193 VAL B N 1
ATOM 3663 C CA . VAL B 1 193 ? -5.379 -8.039 -1.146 1 97.06 193 VAL B CA 1
ATOM 3664 C C . VAL B 1 193 ? -4.105 -7.25 -0.854 1 97.06 193 VAL B C 1
ATOM 3666 O O . VAL B 1 193 ? -4.156 -6.168 -0.264 1 97.06 193 VAL B O 1
ATOM 3669 N N . LEU B 1 194 ? -3.004 -7.789 -1.19 1 98 194 LEU B N 1
ATOM 3670 C CA . LEU B 1 194 ? -1.733 -7.07 -1.198 1 98 194 LEU B CA 1
ATOM 3671 C C . LEU B 1 194 ? -1.068 -7.16 -2.568 1 98 194 LEU B C 1
ATOM 3673 O O . LEU B 1 194 ? -0.872 -8.258 -3.098 1 98 194 LEU B O 1
ATOM 3677 N N . VAL B 1 195 ? -0.808 -6.02 -3.133 1 97.44 195 VAL B N 1
ATOM 3678 C CA . VAL B 1 195 ? -0.113 -5.949 -4.414 1 97.44 195 VAL B CA 1
ATOM 3679 C C . VAL B 1 195 ? 1.279 -5.352 -4.215 1 97.44 195 VAL B C 1
ATOM 3681 O O . VAL B 1 195 ? 1.416 -4.215 -3.756 1 97.44 195 VAL B O 1
ATOM 3684 N N . ALA B 1 196 ? 2.266 -6.137 -4.488 1 97.88 196 ALA B N 1
ATOM 3685 C CA . ALA B 1 196 ? 3.641 -5.645 -4.523 1 97.88 196 ALA B CA 1
ATOM 3686 C C . ALA B 1 196 ? 4.113 -5.441 -5.957 1 97.88 196 ALA B C 1
ATOM 3688 O O . ALA B 1 196 ? 4.113 -6.379 -6.758 1 97.88 196 ALA B O 1
ATOM 3689 N N . ILE B 1 197 ? 4.453 -4.25 -6.258 1 95.69 197 ILE B N 1
ATOM 3690 C CA . ILE B 1 197 ? 4.875 -3.887 -7.605 1 95.69 197 ILE B CA 1
ATOM 3691 C C . ILE B 1 197 ? 6.367 -3.576 -7.613 1 95.69 197 ILE B C 1
ATOM 3693 O O . ILE B 1 197 ? 6.879 -2.928 -6.695 1 95.69 197 ILE B O 1
ATOM 3697 N N . ALA B 1 198 ? 7.008 -3.949 -8.656 1 93.44 198 ALA B N 1
ATOM 3698 C CA . ALA B 1 198 ? 8.469 -3.893 -8.719 1 93.44 198 ALA B CA 1
ATOM 3699 C C . ALA B 1 198 ? 8.961 -2.449 -8.672 1 93.44 198 ALA B C 1
ATOM 3701 O O . ALA B 1 198 ? 10.078 -2.186 -8.219 1 93.44 198 ALA B O 1
ATOM 3702 N N . THR B 1 199 ? 8.148 -1.52 -9.109 1 88.06 199 THR B N 1
ATOM 3703 C CA . THR B 1 199 ? 8.609 -0.135 -9.117 1 88.06 199 THR B CA 1
ATOM 3704 C C . THR B 1 199 ? 7.426 0.829 -9.07 1 88.06 199 THR B C 1
ATOM 3706 O O . THR B 1 199 ? 6.32 0.485 -9.5 1 88.06 199 THR B O 1
ATOM 3709 N N . VAL B 1 200 ? 7.707 1.968 -8.555 1 81.44 200 VAL B N 1
ATOM 3710 C CA . VAL B 1 200 ? 6.723 3.045 -8.523 1 81.44 200 VAL B CA 1
ATOM 3711 C C . VAL B 1 200 ? 6.492 3.574 -9.938 1 81.44 200 VAL B C 1
ATOM 3713 O O . VAL B 1 200 ? 7.227 3.227 -10.867 1 81.44 200 VAL B O 1
ATOM 3716 N N . GLU B 1 201 ? 5.484 4.383 -10.023 1 75.75 201 GLU B N 1
ATOM 3717 C CA . GLU B 1 201 ? 5.102 4.984 -11.297 1 75.75 201 GLU B CA 1
ATOM 3718 C C . GLU B 1 201 ? 6.27 5.742 -11.922 1 75.75 201 GLU B C 1
ATOM 3720 O O . GLU B 1 201 ? 7.023 6.422 -11.227 1 75.75 201 GLU B O 1
ATOM 3725 N N . ASP B 1 202 ? 6.426 5.613 -13.258 1 69 202 ASP B N 1
ATOM 3726 C CA . ASP B 1 202 ? 7.355 6.34 -14.109 1 69 202 ASP B CA 1
ATOM 3727 C C . ASP B 1 202 ? 8.766 5.758 -14.016 1 69 202 ASP B C 1
ATOM 3729 O O . ASP B 1 202 ? 9.727 6.359 -14.5 1 69 202 ASP B O 1
ATOM 3733 N N . TYR B 1 203 ? 8.922 4.633 -13.32 1 72.19 203 TYR B N 1
ATOM 3734 C CA . TYR B 1 203 ? 10.234 4.016 -13.18 1 72.19 203 TYR B CA 1
ATOM 3735 C C . TYR B 1 203 ? 10.273 2.658 -13.867 1 72.19 203 TYR B C 1
ATOM 3737 O O . TYR B 1 203 ? 9.234 2.047 -14.109 1 72.19 203 TYR B O 1
ATOM 3745 N N . LYS B 1 204 ? 11.422 2.271 -14.172 1 72.75 204 LYS B N 1
ATOM 3746 C CA . LYS B 1 204 ? 11.672 0.979 -14.805 1 72.75 204 LYS B CA 1
ATOM 3747 C C . LYS B 1 204 ? 12.008 -0.088 -13.766 1 72.75 204 LYS B C 1
ATOM 3749 O O . LYS B 1 204 ? 12.422 0.234 -12.648 1 72.75 204 LYS B O 1
ATOM 3754 N N . ALA B 1 205 ? 11.742 -1.317 -14.164 1 78.06 205 ALA B N 1
ATOM 3755 C CA . ALA B 1 205 ? 12.102 -2.459 -13.32 1 78.06 205 ALA B CA 1
ATOM 3756 C C . ALA B 1 205 ? 13.328 -3.18 -13.875 1 78.06 205 ALA B C 1
ATOM 3758 O O . ALA B 1 205 ? 13.398 -3.486 -15.062 1 78.06 205 ALA B O 1
ATOM 3759 N N . GLY B 1 206 ? 14.305 -3.369 -13 1 76.44 206 GLY B N 1
ATOM 3760 C CA . GLY B 1 206 ? 15.586 -3.914 -13.43 1 76.44 206 GLY B CA 1
ATOM 3761 C C . GLY B 1 206 ? 15.633 -5.43 -13.398 1 76.44 206 GLY B C 1
ATOM 3762 O O . GLY B 1 206 ? 15.078 -6.051 -12.484 1 76.44 206 GLY B O 1
ATOM 3763 N N . ARG B 1 207 ? 16.281 -5.988 -14.477 1 78.31 207 ARG B N 1
ATOM 3764 C CA . ARG B 1 207 ? 16.484 -7.434 -14.562 1 78.31 207 ARG B CA 1
ATOM 3765 C C . ARG B 1 207 ? 17.891 -7.773 -15.039 1 78.31 207 ARG B C 1
ATOM 3767 O O . ARG B 1 207 ? 18.375 -7.199 -16.016 1 78.31 207 ARG B O 1
ATOM 3774 N N . ASP B 1 208 ? 18.453 -8.664 -14.242 1 79.56 208 ASP B N 1
ATOM 3775 C CA . ASP B 1 208 ? 19.734 -9.234 -14.641 1 79.56 208 ASP B CA 1
ATOM 3776 C C . ASP B 1 208 ? 19.547 -10.508 -15.461 1 79.56 208 ASP B C 1
ATOM 3778 O O . ASP B 1 208 ? 18.828 -11.422 -15.039 1 79.56 208 ASP B O 1
ATOM 3782 N N . PRO B 1 209 ? 20.109 -10.625 -16.609 1 82.44 209 PRO B N 1
ATOM 3783 C CA . PRO B 1 209 ? 19.891 -11.789 -17.484 1 82.44 209 PRO B CA 1
ATOM 3784 C C . PRO B 1 209 ? 20.359 -13.094 -16.859 1 82.44 209 PRO B C 1
ATOM 3786 O O . PRO B 1 209 ? 19.875 -14.172 -17.219 1 82.44 209 PRO B O 1
ATOM 3789 N N . TYR B 1 210 ? 21.219 -12.992 -15.859 1 84.12 210 TYR B N 1
ATOM 3790 C CA . TYR B 1 210 ? 21.797 -14.219 -15.305 1 84.12 210 TYR B CA 1
ATOM 3791 C C . TYR B 1 210 ? 21.234 -14.5 -13.914 1 84.12 210 TYR B C 1
ATOM 3793 O O . TYR B 1 210 ? 21.141 -15.656 -13.5 1 84.12 210 TYR B O 1
ATOM 3801 N N . HIS B 1 211 ? 20.781 -13.469 -13.281 1 86.38 211 HIS B N 1
ATOM 3802 C CA . HIS B 1 211 ? 20.453 -13.664 -11.875 1 86.38 211 HIS B CA 1
ATOM 3803 C C . HIS B 1 211 ? 18.984 -13.328 -11.602 1 86.38 211 HIS B C 1
ATOM 3805 O O . HIS B 1 211 ? 18.5 -13.523 -10.484 1 86.38 211 HIS B O 1
ATOM 3811 N N . GLY B 1 212 ? 18.312 -12.859 -12.641 1 91.5 212 GLY B N 1
ATOM 3812 C CA . GLY B 1 212 ? 16.906 -12.516 -12.445 1 91.5 212 GLY B CA 1
ATOM 3813 C C . GLY B 1 212 ? 16.703 -11.062 -12.078 1 91.5 212 GLY B C 1
ATOM 3814 O O . GLY B 1 212 ? 17.625 -10.25 -12.172 1 91.5 212 GLY B O 1
ATOM 3815 N N . SER B 1 213 ? 15.523 -10.711 -11.758 1 93 213 SER B N 1
ATOM 3816 C CA . SER B 1 213 ? 15.18 -9.32 -11.484 1 93 213 SER B CA 1
ATOM 3817 C C . SER B 1 213 ? 15.539 -8.93 -10.055 1 93 213 SER B C 1
ATOM 3819 O O . SER B 1 213 ? 15.523 -9.766 -9.156 1 93 213 SER B O 1
ATOM 3821 N N . TRP B 1 214 ? 15.859 -7.641 -9.852 1 92 214 TRP B N 1
ATOM 3822 C CA . TRP B 1 214 ? 16.188 -7.117 -8.531 1 92 214 TRP B CA 1
ATOM 3823 C C . TRP B 1 214 ? 15.047 -7.348 -7.551 1 92 214 TRP B C 1
ATOM 3825 O O . TRP B 1 214 ? 15.273 -7.816 -6.434 1 92 214 TRP B O 1
ATOM 3835 N N . PHE B 1 215 ? 13.898 -7.113 -8.023 1 95.94 215 PHE B N 1
ATOM 3836 C CA . PHE B 1 215 ? 12.727 -7.141 -7.16 1 95.94 215 PHE B CA 1
ATOM 3837 C C . PHE B 1 215 ? 12.398 -8.57 -6.73 1 95.94 215 PHE B C 1
ATOM 3839 O O . PHE B 1 215 ? 12.375 -8.867 -5.535 1 95.94 215 PHE B O 1
ATOM 3846 N N . ILE B 1 216 ? 12.234 -9.492 -7.645 1 97.94 216 ILE B N 1
ATOM 3847 C CA . ILE B 1 216 ? 11.789 -10.852 -7.344 1 97.94 216 ILE B CA 1
ATOM 3848 C C . ILE B 1 216 ? 12.844 -11.57 -6.508 1 97.94 216 ILE B C 1
ATOM 3850 O O . ILE B 1 216 ? 12.516 -12.266 -5.543 1 97.94 216 ILE B O 1
ATOM 3854 N N . GLN B 1 217 ? 14.086 -11.375 -6.867 1 97.38 217 GLN B N 1
ATOM 3855 C CA . GLN B 1 217 ? 15.148 -12.031 -6.113 1 97.38 217 GLN B CA 1
ATOM 3856 C C . GLN B 1 217 ? 15.203 -11.516 -4.676 1 97.38 217 GLN B C 1
ATOM 3858 O O . GLN B 1 217 ? 15.406 -12.289 -3.74 1 97.38 217 GLN B O 1
ATOM 3863 N N . SER B 1 218 ? 15.023 -10.227 -4.555 1 96.94 218 SER B N 1
ATOM 3864 C CA . SER B 1 218 ? 14.984 -9.656 -3.211 1 96.94 218 SER B CA 1
ATOM 3865 C C . SER B 1 218 ? 13.773 -10.164 -2.432 1 96.94 218 SER B C 1
ATOM 3867 O O . SER B 1 218 ? 13.875 -10.445 -1.235 1 96.94 218 SER B O 1
ATOM 3869 N N . VAL B 1 219 ? 12.633 -10.289 -3.076 1 98.44 219 VAL B N 1
ATOM 3870 C CA . VAL B 1 219 ? 11.438 -10.836 -2.439 1 98.44 219 VAL B CA 1
ATOM 3871 C C . VAL B 1 219 ? 11.719 -12.234 -1.905 1 98.44 219 VAL B C 1
ATOM 3873 O O . VAL B 1 219 ? 11.461 -12.523 -0.736 1 98.44 219 VAL B O 1
ATOM 3876 N N . CYS B 1 220 ? 12.273 -13.07 -2.748 1 98.44 220 CYS B N 1
ATOM 3877 C CA . CYS B 1 220 ? 12.523 -14.461 -2.367 1 98.44 220 CYS B CA 1
ATOM 3878 C C . CYS B 1 220 ? 13.508 -14.531 -1.205 1 98.44 220 CYS B C 1
ATOM 3880 O O . CYS B 1 220 ? 13.297 -15.281 -0.253 1 98.44 220 CYS 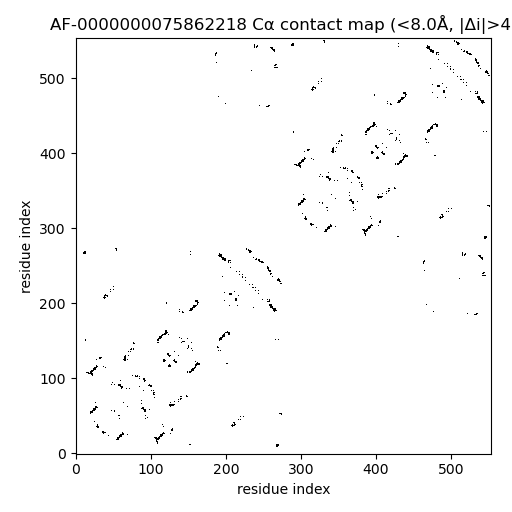B O 1
ATOM 3882 N N . GLN B 1 221 ? 14.539 -13.711 -1.257 1 97.75 221 GLN B N 1
ATOM 3883 C CA . GLN B 1 221 ? 15.539 -13.688 -0.19 1 97.75 221 GLN B CA 1
ATOM 3884 C C . GLN B 1 221 ? 14.922 -13.219 1.125 1 97.75 221 GLN B C 1
ATOM 3886 O O . GLN B 1 221 ? 15.133 -13.828 2.172 1 97.75 221 GLN B O 1
ATOM 3891 N N . LYS B 1 222 ? 14.172 -12.172 1.077 1 97.88 222 LYS B N 1
ATOM 3892 C CA . LYS B 1 222 ? 13.617 -11.594 2.295 1 97.88 222 LYS B CA 1
ATOM 3893 C C . LYS B 1 222 ? 12.492 -12.461 2.855 1 97.88 222 LYS B C 1
ATOM 3895 O O . LYS B 1 222 ? 12.297 -12.523 4.07 1 97.88 222 LYS B O 1
ATOM 3900 N N . LEU B 1 223 ? 11.773 -13.148 2.002 1 98.19 223 LEU B N 1
ATOM 3901 C CA . LEU B 1 223 ? 10.812 -14.133 2.496 1 98.19 223 LEU B CA 1
ATOM 3902 C C . LEU B 1 223 ? 11.516 -15.219 3.303 1 98.19 223 LEU B C 1
ATOM 3904 O O . LEU B 1 223 ? 11.078 -15.562 4.402 1 98.19 223 LEU B O 1
ATOM 3908 N N . LYS B 1 224 ? 12.609 -15.742 2.768 1 97.5 224 LYS B N 1
ATOM 3909 C CA . LYS B 1 224 ? 13.344 -16.797 3.461 1 97.5 224 LYS B CA 1
ATOM 3910 C C . LYS B 1 224 ? 13.836 -16.312 4.824 1 97.5 224 LYS B C 1
ATOM 3912 O O . LYS B 1 224 ? 13.711 -17.031 5.82 1 97.5 224 LYS B O 1
ATOM 3917 N N . GLU B 1 225 ? 14.312 -15.086 4.848 1 96.56 225 GLU B N 1
ATOM 3918 C CA . GLU B 1 225 ? 14.836 -14.523 6.086 1 96.56 225 GLU B CA 1
ATOM 3919 C C . GLU B 1 225 ? 13.703 -14.148 7.043 1 96.56 225 GLU B C 1
ATOM 3921 O O . GLU B 1 225 ? 13.719 -14.539 8.211 1 96.56 225 GLU B O 1
ATOM 3926 N N . GLY B 1 226 ? 12.797 -13.406 6.516 1 96.44 226 GLY B N 1
ATOM 3927 C CA . GLY B 1 226 ? 11.75 -12.836 7.344 1 96.44 226 GLY B CA 1
ATOM 3928 C C . GLY B 1 226 ? 10.797 -13.875 7.902 1 96.44 226 GLY B C 1
ATOM 3929 O O . GLY B 1 226 ? 10.359 -13.773 9.047 1 96.44 226 GLY B O 1
ATOM 3930 N N . CYS B 1 227 ? 10.445 -14.867 7.113 1 96.12 227 CYS B N 1
ATOM 3931 C CA . CYS B 1 227 ? 9.508 -15.883 7.574 1 96.12 227 CYS B CA 1
ATOM 3932 C C . CYS B 1 227 ? 10.117 -16.703 8.711 1 96.12 227 CYS B C 1
ATOM 3934 O O . CYS B 1 227 ? 9.406 -17.125 9.625 1 96.12 227 CYS B O 1
ATOM 3936 N N . LEU B 1 228 ? 11.383 -16.953 8.703 1 95.25 228 LEU B N 1
ATOM 3937 C CA . LEU B 1 228 ? 12.062 -17.672 9.773 1 95.25 228 LEU B CA 1
ATOM 3938 C C . LEU B 1 228 ? 12 -16.875 11.078 1 95.25 228 LEU B C 1
ATOM 3940 O O . LEU B 1 228 ? 11.969 -17.453 12.164 1 95.25 228 LEU B O 1
ATOM 3944 N N . LYS B 1 229 ? 11.938 -15.555 10.922 1 94.44 229 LYS B N 1
ATOM 3945 C CA . LYS B 1 229 ? 11.891 -14.664 12.078 1 94.44 229 LYS B CA 1
ATOM 3946 C C . LYS B 1 229 ? 10.453 -14.445 12.547 1 94.44 229 LYS B C 1
ATOM 3948 O O . LYS B 1 229 ? 10.219 -13.75 13.539 1 94.44 229 LYS B O 1
ATOM 3953 N N . GLY B 1 230 ? 9.539 -14.938 11.852 1 94.25 230 GLY B N 1
ATOM 3954 C CA . GLY B 1 230 ? 8.141 -14.75 12.195 1 94.25 230 GLY B CA 1
ATOM 3955 C C . GLY B 1 230 ? 7.605 -13.383 11.797 1 94.25 230 GLY B C 1
ATOM 3956 O O . GLY B 1 230 ? 6.594 -12.93 12.336 1 94.25 230 GLY B O 1
ATOM 3957 N N . GLU B 1 231 ? 8.258 -12.711 10.844 1 95.5 231 GLU B N 1
ATOM 3958 C CA . GLU B 1 231 ? 7.812 -11.406 10.375 1 95.5 231 GLU B CA 1
ATOM 3959 C C . GLU B 1 231 ? 6.551 -11.531 9.523 1 95.5 231 GLU B C 1
ATOM 3961 O O . GLU B 1 231 ? 6.371 -12.523 8.812 1 95.5 231 GLU B O 1
ATOM 3966 N N . ASN B 1 232 ? 5.668 -10.523 9.648 1 95.5 232 ASN B N 1
ATOM 3967 C CA . ASN B 1 232 ? 4.52 -10.516 8.742 1 95.5 232 ASN B CA 1
ATOM 3968 C C . ASN B 1 232 ? 4.898 -10.016 7.355 1 95.5 232 ASN B C 1
ATOM 3970 O O . ASN B 1 232 ? 5.969 -9.438 7.172 1 95.5 232 ASN B O 1
ATOM 3974 N N . ILE B 1 233 ? 4.086 -10.164 6.391 1 97.31 233 ILE B N 1
ATOM 3975 C CA . ILE B 1 233 ? 4.383 -9.945 4.98 1 97.31 233 ILE B CA 1
ATOM 3976 C C . ILE B 1 233 ? 4.703 -8.469 4.742 1 97.31 233 ILE B C 1
ATOM 3978 O O . ILE B 1 233 ? 5.566 -8.141 3.922 1 97.31 233 ILE B O 1
ATOM 3982 N N . SER B 1 234 ? 4.035 -7.551 5.461 1 95.81 234 SER B N 1
ATOM 3983 C CA . SER B 1 234 ? 4.285 -6.125 5.289 1 95.81 234 SER B CA 1
ATOM 3984 C C . SER B 1 234 ? 5.699 -5.754 5.715 1 95.81 234 SER B C 1
ATOM 3986 O O . SER B 1 234 ? 6.359 -4.941 5.062 1 95.81 234 SER B O 1
ATOM 3988 N N . GLU B 1 235 ? 6.121 -6.285 6.773 1 96.06 235 GLU B N 1
ATOM 3989 C CA . GLU B 1 235 ? 7.488 -6.07 7.234 1 96.06 235 GLU B CA 1
ATOM 3990 C C . GLU B 1 235 ? 8.5 -6.602 6.227 1 96.06 235 GLU B C 1
ATOM 3992 O O . GLU B 1 235 ? 9.508 -5.949 5.945 1 96.06 235 GLU B O 1
ATOM 3997 N N . ILE B 1 236 ? 8.219 -7.734 5.758 1 97.56 236 ILE B N 1
ATOM 3998 C CA . ILE B 1 236 ? 9.102 -8.352 4.781 1 97.56 236 ILE B CA 1
ATOM 3999 C C . ILE B 1 236 ? 9.219 -7.465 3.547 1 97.56 236 ILE B C 1
ATOM 4001 O O . ILE B 1 236 ? 10.32 -7.215 3.053 1 97.56 236 ILE B O 1
ATOM 4005 N N . PHE B 1 237 ? 8.133 -6.945 3.066 1 97.75 237 PHE B N 1
ATOM 4006 C CA . PHE B 1 237 ? 8.156 -6.133 1.857 1 97.75 237 PHE B CA 1
ATOM 4007 C C . PHE B 1 237 ? 8.789 -4.773 2.135 1 97.75 237 PHE B C 1
ATOM 4009 O O . PHE B 1 237 ? 9.367 -4.156 1.235 1 97.75 237 PHE B O 1
ATOM 4016 N N . THR B 1 238 ? 8.688 -4.254 3.371 1 97.44 238 THR B N 1
ATOM 4017 C CA . THR B 1 238 ? 9.453 -3.066 3.736 1 97.44 238 THR B CA 1
ATOM 4018 C C . THR B 1 238 ? 10.945 -3.312 3.572 1 97.44 238 THR B C 1
ATOM 4020 O O . THR B 1 238 ? 11.664 -2.461 3.047 1 97.44 238 THR B O 1
ATOM 4023 N N . SER B 1 239 ? 11.391 -4.488 3.963 1 97.5 239 SER B N 1
ATOM 4024 C CA . SER B 1 239 ? 12.797 -4.867 3.797 1 97.5 239 SER B CA 1
ATOM 4025 C C . SER B 1 239 ? 13.156 -5 2.322 1 97.5 239 SER B C 1
ATOM 4027 O O . SER B 1 239 ? 14.281 -4.672 1.924 1 97.5 239 SER B O 1
ATOM 4029 N N . VAL B 1 240 ? 12.234 -5.562 1.546 1 97.56 240 VAL B N 1
ATOM 4030 C CA . VAL B 1 240 ? 12.453 -5.664 0.106 1 97.56 240 VAL B CA 1
ATOM 4031 C C . VAL B 1 240 ? 12.648 -4.27 -0.487 1 97.56 240 VAL B C 1
ATOM 4033 O O . VAL B 1 240 ? 13.57 -4.047 -1.27 1 97.56 240 VAL B O 1
ATOM 4036 N N . THR B 1 241 ? 11.781 -3.334 -0.085 1 95.94 241 THR B N 1
ATOM 4037 C CA . THR B 1 241 ? 11.867 -1.963 -0.576 1 95.94 241 THR B CA 1
ATOM 4038 C C . THR B 1 241 ? 13.211 -1.338 -0.195 1 95.94 241 THR B C 1
ATOM 4040 O O . THR B 1 241 ? 13.844 -0.676 -1.016 1 95.94 241 THR B O 1
ATOM 4043 N N . ASP B 1 242 ? 13.609 -1.547 1.005 1 95.94 242 ASP B N 1
ATOM 4044 C CA . ASP B 1 242 ? 14.891 -1.031 1.479 1 95.94 242 ASP B CA 1
ATOM 4045 C C . ASP B 1 242 ? 16.047 -1.557 0.626 1 95.94 242 ASP B C 1
ATOM 4047 O O . ASP B 1 242 ? 16.875 -0.783 0.167 1 95.94 242 ASP B O 1
ATOM 4051 N N . GLU B 1 243 ? 16.031 -2.838 0.379 1 94.94 243 GLU B N 1
ATOM 4052 C CA . GLU B 1 243 ? 17.109 -3.469 -0.374 1 94.94 243 GLU B CA 1
ATOM 4053 C C . GLU B 1 243 ? 17.125 -2.992 -1.823 1 94.94 243 GLU B C 1
ATOM 4055 O O . GLU B 1 243 ? 18.172 -2.566 -2.33 1 94.94 243 GLU B O 1
ATOM 4060 N N . VAL B 1 244 ? 16.016 -3.035 -2.504 1 94.25 244 VAL B N 1
ATOM 4061 C CA . VAL B 1 244 ? 15.922 -2.734 -3.928 1 94.25 244 VAL B CA 1
ATOM 4062 C C . VAL B 1 244 ? 16.203 -1.252 -4.164 1 94.25 244 VAL B C 1
ATOM 4064 O O . VAL B 1 244 ? 16.891 -0.887 -5.121 1 94.25 244 VAL B O 1
ATOM 4067 N N . SER B 1 245 ? 15.695 -0.385 -3.248 1 90.62 245 SER B N 1
ATOM 4068 C CA . SER B 1 245 ? 15.852 1.055 -3.428 1 90.62 245 SER B CA 1
ATOM 4069 C C . SER B 1 245 ? 17.297 1.479 -3.273 1 90.62 245 SER B C 1
ATOM 4071 O O . SER B 1 245 ? 17.703 2.551 -3.74 1 90.62 245 SER B O 1
ATOM 4073 N N . LYS B 1 246 ? 18.125 0.664 -2.654 1 89.81 246 LYS B N 1
ATOM 4074 C CA . LYS B 1 246 ? 19.531 0.987 -2.418 1 89.81 246 LYS B CA 1
ATOM 4075 C C . LYS B 1 246 ? 20.406 0.471 -3.553 1 89.81 246 LYS B C 1
ATOM 4077 O O . LYS B 1 246 ? 21.578 0.83 -3.645 1 89.81 246 LYS B O 1
ATOM 4082 N N . LYS B 1 247 ? 19.797 -0.403 -4.332 1 84.81 247 LYS B N 1
ATOM 4083 C CA . LYS B 1 247 ? 20.578 -0.905 -5.461 1 84.81 247 LYS B CA 1
ATOM 4084 C C . LYS B 1 247 ? 20.844 0.197 -6.484 1 84.81 247 LYS B C 1
ATOM 4086 O O . LYS B 1 247 ? 20 1.081 -6.676 1 84.81 247 LYS B O 1
ATOM 4091 N N . ASP B 1 248 ? 22.031 0.143 -6.969 1 77.56 248 ASP B N 1
ATOM 4092 C CA . ASP B 1 248 ? 22.422 1.104 -7.996 1 77.56 248 ASP B CA 1
ATOM 4093 C C . ASP B 1 248 ? 22.75 0.4 -9.312 1 77.56 248 ASP B C 1
ATOM 4095 O O . ASP B 1 248 ? 23.547 -0.544 -9.336 1 77.56 248 ASP B O 1
ATOM 4099 N N . GLY B 1 249 ? 21.859 0.675 -10.18 1 71.25 249 GLY B N 1
ATOM 4100 C CA . GLY B 1 249 ? 22.172 0.152 -11.5 1 71.25 249 GLY B CA 1
ATOM 4101 C C . GLY B 1 249 ? 22.484 1.238 -12.516 1 71.25 249 GLY B C 1
ATOM 4102 O O . GLY B 1 249 ? 22.391 2.428 -12.203 1 71.25 249 GLY B O 1
ATOM 4103 N N . ARG B 1 250 ? 23.203 0.841 -13.547 1 68.19 250 ARG B N 1
ATOM 4104 C CA . ARG B 1 250 ? 23.5 1.764 -14.641 1 68.19 250 ARG B CA 1
ATOM 4105 C C . ARG B 1 250 ? 23.062 1.18 -15.977 1 68.19 250 ARG B C 1
ATOM 4107 O O . ARG B 1 250 ? 23.25 -0.013 -16.234 1 68.19 250 ARG B O 1
ATOM 4114 N N . THR B 1 251 ? 22.25 1.922 -16.578 1 63.5 251 THR B N 1
ATOM 4115 C CA . THR B 1 251 ? 21.906 1.572 -17.953 1 63.5 251 THR B CA 1
ATOM 4116 C C . THR B 1 251 ? 22.594 2.514 -18.938 1 63.5 251 THR B C 1
ATOM 4118 O O . THR B 1 251 ? 23.312 3.434 -18.531 1 63.5 251 THR B O 1
ATOM 4121 N N . LYS B 1 252 ? 22.547 2.217 -20.188 1 61.56 252 LYS B N 1
ATOM 4122 C CA . LYS B 1 252 ? 23.062 3.105 -21.219 1 61.56 252 LYS B CA 1
ATOM 4123 C C . LYS B 1 252 ? 22.5 4.512 -21.078 1 61.56 252 LYS B C 1
ATOM 4125 O O . LYS B 1 252 ? 23.141 5.492 -21.438 1 61.56 252 LYS B O 1
ATOM 4130 N N . GLU B 1 253 ? 21.297 4.652 -20.5 1 62.06 253 GLU B N 1
ATOM 4131 C CA . GLU B 1 253 ? 20.562 5.91 -20.391 1 62.06 253 GLU B CA 1
ATOM 4132 C C . GLU B 1 253 ? 20.953 6.652 -19.109 1 62.06 253 GLU B C 1
ATOM 4134 O O . GLU B 1 253 ? 20.609 7.824 -18.938 1 62.06 253 GLU B O 1
ATOM 4139 N N . GLY B 1 254 ? 21.734 5.922 -18.203 1 63.94 254 GLY B N 1
ATOM 4140 C CA . GLY B 1 254 ? 22.125 6.555 -16.953 1 63.94 254 GLY B CA 1
ATOM 4141 C C . GLY B 1 254 ? 21.844 5.691 -15.742 1 63.94 254 GLY B C 1
ATOM 4142 O O . GLY B 1 254 ? 21.625 4.484 -15.867 1 63.94 254 GLY B O 1
ATOM 4143 N N . PRO B 1 255 ? 22 6.41 -14.648 1 67.12 255 PRO B N 1
ATOM 4144 C CA . PRO B 1 255 ? 21.734 5.68 -13.406 1 67.12 255 PRO B CA 1
ATOM 4145 C C . PRO B 1 255 ? 20.312 5.133 -13.344 1 67.12 255 PRO B C 1
ATOM 4147 O O . PRO B 1 255 ? 19.375 5.754 -13.859 1 67.12 255 PRO B O 1
ATOM 4150 N N . PHE B 1 256 ? 20.234 3.816 -12.891 1 74.62 256 PHE B N 1
ATOM 4151 C CA . PHE B 1 256 ? 18.953 3.115 -12.766 1 74.62 256 PHE B CA 1
ATOM 4152 C C . PHE B 1 256 ? 18.594 2.896 -11.305 1 74.62 256 PHE B C 1
ATOM 4154 O O . PHE B 1 256 ? 19.422 2.412 -10.523 1 74.62 256 PHE B O 1
ATOM 4161 N N . LYS B 1 257 ? 17.406 3.494 -10.961 1 80.44 257 LYS B N 1
ATOM 4162 C CA . LYS B 1 257 ? 16.891 3.262 -9.609 1 80.44 257 LYS B CA 1
ATOM 4163 C C . LYS B 1 257 ? 15.5 2.633 -9.648 1 80.44 257 LYS B C 1
ATOM 4165 O O . LYS B 1 257 ? 14.719 2.896 -10.562 1 80.44 257 LYS B O 1
ATOM 4170 N N . GLN B 1 258 ? 15.289 1.816 -8.742 1 88 258 GLN B N 1
ATOM 4171 C CA . GLN B 1 258 ? 14.023 1.106 -8.641 1 88 258 GLN B CA 1
ATOM 4172 C C . GLN B 1 258 ? 13.477 1.158 -7.223 1 88 258 GLN B C 1
ATOM 4174 O O . GLN B 1 258 ? 14.219 0.956 -6.258 1 88 258 GLN B O 1
ATOM 4179 N N . VAL B 1 259 ? 12.227 1.536 -7.102 1 91.5 259 VAL B N 1
ATOM 4180 C CA . VAL B 1 259 ? 11.578 1.562 -5.797 1 91.5 259 VAL B CA 1
ATOM 4181 C C . VAL B 1 259 ? 10.281 0.752 -5.848 1 91.5 259 VAL B C 1
ATOM 4183 O O . VAL B 1 259 ? 9.289 1.197 -6.422 1 91.5 259 VAL B O 1
ATOM 4186 N N . PRO B 1 260 ? 10.305 -0.402 -5.199 1 94.94 260 PRO B N 1
ATOM 4187 C CA . PRO B 1 260 ? 9.062 -1.167 -5.125 1 94.94 260 PRO B CA 1
ATOM 4188 C C . PRO B 1 260 ? 7.98 -0.458 -4.316 1 94.94 260 PRO B C 1
ATOM 4190 O O . PRO B 1 260 ? 8.289 0.387 -3.471 1 94.94 260 PRO B O 1
ATOM 4193 N N . GLU B 1 261 ? 6.773 -0.774 -4.629 1 95 261 GLU B N 1
ATOM 4194 C CA . GLU B 1 261 ? 5.625 -0.247 -3.895 1 95 261 GLU B CA 1
ATOM 4195 C C . GLU B 1 261 ? 4.668 -1.363 -3.492 1 95 261 GLU B C 1
ATOM 4197 O O . GLU B 1 261 ? 4.395 -2.271 -4.281 1 95 261 GLU B O 1
ATOM 4202 N N . ILE B 1 262 ? 4.117 -1.243 -2.293 1 96.75 262 ILE B N 1
ATOM 4203 C CA . ILE B 1 262 ? 3.09 -2.18 -1.854 1 96.75 262 ILE B CA 1
ATOM 4204 C C . ILE B 1 262 ? 1.757 -1.452 -1.707 1 96.75 262 ILE B C 1
ATOM 4206 O O . ILE B 1 262 ? 1.713 -0.313 -1.237 1 96.75 262 ILE B O 1
ATOM 4210 N N . ARG B 1 263 ? 0.764 -2.092 -2.156 1 95.75 263 ARG B N 1
ATOM 4211 C CA . ARG B 1 263 ? -0.619 -1.675 -1.946 1 95.75 263 ARG B CA 1
ATOM 4212 C C . ARG B 1 263 ? -1.405 -2.746 -1.198 1 95.75 263 ARG B C 1
ATOM 4214 O O . ARG B 1 263 ? -1.425 -3.908 -1.608 1 95.75 263 ARG B O 1
ATOM 4221 N N . SER B 1 264 ? -2.088 -2.297 -0.116 1 97.25 264 SER B N 1
ATOM 4222 C CA . SER B 1 264 ? -2.652 -3.354 0.717 1 97.25 264 SER B CA 1
ATOM 4223 C C . SER B 1 264 ? -4.039 -2.975 1.225 1 97.25 264 SER B C 1
ATOM 4225 O O . SER B 1 264 ? -4.273 -1.826 1.608 1 97.25 264 SER B O 1
ATOM 4227 N N . THR B 1 265 ? -4.902 -3.941 1.165 1 96.94 265 THR B N 1
ATOM 4228 C CA . THR B 1 265 ? -6.199 -3.891 1.829 1 96.94 265 THR B CA 1
ATOM 4229 C C . THR B 1 265 ? -6.367 -5.074 2.779 1 96.94 265 THR B C 1
ATOM 4231 O O . THR B 1 265 ? -7.484 -5.535 3.008 1 96.94 265 THR B O 1
ATOM 4234 N N . LEU B 1 266 ? -5.266 -5.625 3.256 1 97.62 266 LEU B N 1
ATOM 4235 C CA . LEU B 1 266 ? -5.316 -6.719 4.219 1 97.62 266 LEU B CA 1
ATOM 4236 C C . LEU B 1 266 ? -6.043 -6.293 5.488 1 97.62 266 LEU B C 1
ATOM 4238 O O . LEU B 1 266 ? -5.867 -5.168 5.961 1 97.62 266 LEU B O 1
ATOM 4242 N N . THR B 1 267 ? -6.758 -7.219 6.016 1 96.75 267 THR B N 1
ATOM 4243 C CA . THR B 1 267 ? -7.504 -6.922 7.234 1 96.75 267 THR B CA 1
ATOM 4244 C C . THR B 1 267 ? -6.883 -7.625 8.438 1 96.75 267 THR B C 1
ATOM 4246 O O . THR B 1 267 ? -7.277 -7.383 9.578 1 96.75 267 THR B O 1
ATOM 4249 N N . LYS B 1 268 ? -5.961 -8.453 8.195 1 97.25 268 LYS B N 1
ATOM 4250 C CA . LYS B 1 268 ? -5.184 -9.148 9.219 1 97.25 268 LYS B CA 1
ATOM 4251 C C . LYS B 1 268 ? -3.715 -9.25 8.812 1 97.25 268 LYS B C 1
ATOM 4253 O O . LYS B 1 268 ? -3.369 -9.031 7.652 1 97.25 268 LYS B O 1
ATOM 4258 N N . SER B 1 269 ? -2.922 -9.547 9.836 1 96.81 269 SER B N 1
ATOM 4259 C CA . SER B 1 269 ? -1.521 -9.82 9.531 1 96.81 269 SER B CA 1
ATOM 4260 C C . SER B 1 269 ? -1.356 -11.156 8.82 1 96.81 269 SER B C 1
ATOM 4262 O O . SER B 1 269 ? -2.02 -12.133 9.172 1 96.81 269 SER B O 1
ATOM 4264 N N . LEU B 1 270 ? -0.561 -11.195 7.828 1 98.06 270 LEU B N 1
ATOM 4265 C CA . LEU B 1 270 ? -0.219 -12.43 7.129 1 98.06 270 LEU B CA 1
ATOM 4266 C C . LEU B 1 270 ? 1.19 -12.891 7.488 1 98.06 270 LEU B C 1
ATOM 4268 O O . LEU B 1 270 ? 2.168 -12.211 7.156 1 98.06 270 LEU B O 1
ATOM 4272 N N . VAL B 1 271 ? 1.252 -13.93 8.203 1 97.44 271 VAL B N 1
ATOM 4273 C CA . VAL B 1 271 ? 2.525 -14.508 8.609 1 97.44 271 VAL B CA 1
ATOM 4274 C C . VAL B 1 271 ? 2.697 -15.883 7.969 1 97.44 271 VAL B C 1
ATOM 4276 O O . VAL B 1 271 ? 1.918 -16.797 8.234 1 97.44 271 VAL B O 1
ATOM 4279 N N . LEU B 1 272 ? 3.682 -16.031 7.133 1 97.62 272 LEU B N 1
ATOM 4280 C CA . LEU B 1 272 ? 3.99 -17.312 6.488 1 97.62 272 LEU B CA 1
ATOM 4281 C C . LEU B 1 272 ? 5.113 -18.031 7.223 1 97.62 272 LEU B C 1
ATOM 4283 O O . LEU B 1 272 ? 6.012 -17.391 7.773 1 97.62 272 LEU B O 1
ATOM 4287 N N . SER B 1 273 ? 5.035 -19.266 7.211 1 95.94 273 SER B N 1
ATOM 4288 C CA . SER B 1 273 ? 6.047 -20.094 7.875 1 95.94 273 SER B CA 1
ATOM 4289 C C . SER B 1 273 ? 6.41 -21.312 7.031 1 95.94 273 SER B C 1
ATOM 4291 O O . SER B 1 273 ? 5.566 -21.844 6.309 1 95.94 273 SER B O 1
ATOM 4293 N N . PRO B 1 274 ? 7.727 -21.656 7.203 1 93.56 274 PRO B N 1
ATOM 4294 C CA . PRO B 1 274 ? 8.125 -22.844 6.426 1 93.56 274 PRO B CA 1
ATOM 4295 C C . PRO B 1 274 ? 7.398 -24.109 6.855 1 93.56 274 PRO B C 1
ATOM 4297 O O . PRO B 1 274 ? 6.98 -24.219 8.008 1 93.56 274 PRO B O 1
ATOM 4300 N N . HIS B 1 275 ? 7.055 -24.922 5.922 1 80.75 275 HIS B N 1
ATOM 4301 C CA . HIS B 1 275 ? 6.426 -26.203 6.203 1 80.75 275 HIS B CA 1
ATOM 4302 C C . HIS B 1 275 ? 7.461 -27.328 6.293 1 80.75 275 HIS B C 1
ATOM 4304 O O . HIS B 1 275 ? 8.406 -27.359 5.5 1 80.75 275 HIS B O 1
ATOM 4310 N N . HIS B 1 276 ? 7.922 -27.688 7.504 1 58.88 276 HIS B N 1
ATOM 4311 C CA . HIS B 1 276 ? 8.812 -28.828 7.633 1 58.88 276 HIS B CA 1
ATOM 4312 C C . HIS B 1 276 ? 8.203 -30.078 7.004 1 58.88 276 HIS B C 1
ATOM 4314 O O . HIS B 1 276 ? 7.016 -30.359 7.188 1 58.88 276 HIS B O 1
ATOM 4320 N N . LYS B 1 277 ? 8.805 -30.531 5.875 1 44.59 277 LYS B N 1
ATOM 4321 C CA . LYS B 1 277 ? 8.516 -31.891 5.43 1 44.59 277 LYS B CA 1
ATOM 4322 C C . LYS B 1 277 ? 8.617 -32.875 6.582 1 44.59 277 LYS B C 1
ATOM 4324 O O . LYS B 1 277 ? 9.461 -32.719 7.469 1 44.59 277 LYS B O 1
#

Solvent-accessible surface area (backbone atoms only — not comparable to full-atom values): 28929 Å² total; per-residue (Å²): 133,83,75,75,78,72,69,81,72,82,66,53,61,74,70,77,44,87,49,28,14,32,33,40,34,38,46,38,37,69,32,75,84,54,77,62,45,60,17,51,66,50,35,53,49,45,48,44,51,48,41,43,45,42,28,30,46,38,38,36,29,56,51,37,37,35,70,51,45,53,51,52,49,48,39,67,46,58,57,62,64,53,71,58,43,60,77,52,56,40,28,21,63,54,97,91,44,72,40,76,63,89,65,52,71,64,81,36,36,34,39,37,41,34,41,39,31,52,37,33,61,67,25,36,36,14,25,74,70,35,69,43,43,51,64,58,58,56,53,58,59,36,47,42,95,85,34,78,54,46,98,26,48,34,39,34,41,36,42,28,23,11,32,68,77,66,76,64,80,68,77,69,72,73,70,71,68,64,72,65,81,61,68,80,71,43,67,65,28,76,54,24,32,34,39,38,31,32,21,38,83,66,24,50,50,61,66,36,60,84,70,9,30,55,48,59,48,38,43,42,52,33,47,61,55,27,26,75,72,64,38,36,54,68,59,31,49,22,49,30,22,36,54,39,47,66,43,80,41,75,49,99,92,35,63,39,35,27,35,29,31,37,36,36,24,31,46,46,49,46,64,56,47,71,51,81,129,131,81,75,74,76,72,70,80,71,81,66,53,62,74,71,77,44,86,49,28,13,34,31,40,34,39,46,38,36,68,33,75,83,54,78,62,44,60,19,50,64,50,34,52,49,46,48,46,52,49,41,42,45,42,28,31,44,39,38,35,30,56,52,36,36,35,69,52,46,52,52,51,50,49,39,67,45,57,57,62,65,50,72,59,43,60,77,52,56,39,27,22,63,55,97,91,43,71,40,76,62,87,66,52,69,62,82,37,36,33,38,37,39,34,42,38,31,52,38,33,62,66,26,37,34,16,25,73,70,35,71,41,42,50,64,57,57,56,55,59,58,34,46,43,96,82,35,78,53,46,97,26,47,34,39,35,42,37,44,29,24,11,31,67,76,67,76,62,79,69,74,70,74,72,70,74,69,64,71,65,81,61,68,79,73,42,67,64,30,76,54,24,33,35,40,37,31,32,23,38,83,67,25,50,49,61,64,36,59,83,72,9,30,54,52,57,47,38,44,42,53,33,47,61,54,28,24,76,70,64,38,36,54,69,58,31,50,21,48,30,21,37,55,40,48,66,44,78,42,74,49,100,92,36,63,39,35,28,34,29,32,37,35,37,22,29,46,46,50,48,62,55,46,71,51,82,127

pLDDT: mean 84.43, std 20.9, range [23.27, 98.69]

Foldseek 3Di:
DPPPVPPDDFDFQDQDDQQSFAEEEEAEAAAPPDHGDFQSVLLLQLVQVLVVQLRYKYKYAYQFAPVLVLVVLLCVQPPDALVVCVVRVIWTDDDRDTHRDDGTDDGHQEYEYEYAAEAEAQWGGGSHRDTDGPVSSLLSNFDDPPTPCHVGAYEYEYQYFHADPPPPPPPVPPPCPVPPPPDPPPDPRRARYKYKYWADHNATWDADNHNGTLQSVLLSVLSVVQLVVQHFSVVSVVSSQVRQQPDWDADPVGIHGGGMDMDHRYPRTHHTHGDDD/DPPPVPPDDFDFQDQDDQQSFAEEEEAEAAAPPDHGDFQSVLLLQLVLVLVVQLRYKYKYAYQFAPVLVLVVLLCVQPPDALVVCVVRVIWTDDDRDTHRDDGTDDGHQEYEYEYAAEAEAQWGGGSHRDTDGPVSSLLSNFDDPPTPCHVGAYEYEYQYFHADPPPPPPPVPPPCPVPPPPDPPPDPRRARYKYKYWADHNATWDADNHNGTLQSVLLSVLSVVQLVVQHFSVVSVVSSQVRQQPDWDADPVGIHGGGMDMDHRYPRTHHTHGDDD

Organism: Scomber scombrus (NCBI:txid13677)

Secondary structure (DSSP, 8-state):
--------PPPPP---SSS-EEEEEEE----SSSPP-TTHHHHHHHHHHHHHHTTEEEEEEES--HHHHHHHHHHHHS---HHHHHHTTEEEEETTEEE---S-----S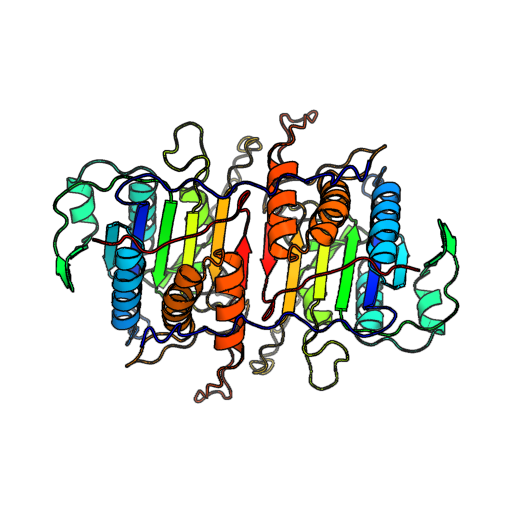EEEEEEES-EETTEEE-TTS-EEEHHHHHHHT---TT-TTTTS-EEEEEE---------------------------S--S-SEEEEESS-TT-PPPEETTTEEHHHHHHHHHHHHHHHTT--HHHHHHHHHHHHHH--EEETTEEE----EEEE--SS---------/--------PPPPP---SSS-EEEEEEE----SSSPP-TTHHHHHHHHHHHHHHTTEEEEEEES--HHHHHHHHHHHHS---HHHHHHTTEEEEETTEEE---S-----SEEEEEEES-EETTEEE-TTS-EEEHHHHHHHT---TT-TTTTS-EEEEEE---------------------------S--S-SEEEEESS-TT----EETTTEEHHHHHHHHHHHHHHHTT--HHHHHHHHHHHHHH--EEETTEEE----EEEE--SS---------